Protein AF-A0A318Q0M4-F1 (afdb_monomer)

pLDDT: mean 74.44, std 27.88, range [21.17, 98.44]

Mean predicted aligned error: 14.93 Å

Structure (mmCIF, N/CA/C/O backbone):
data_AF-A0A318Q0M4-F1
#
_entry.id   AF-A0A318Q0M4-F1
#
loop_
_atom_site.group_PDB
_atom_site.id
_atom_site.type_symbol
_atom_site.label_atom_id
_atom_site.label_alt_id
_atom_site.label_comp_id
_atom_site.label_asym_id
_atom_site.label_entity_id
_atom_site.label_seq_id
_atom_site.pdbx_PDB_ins_code
_atom_site.Cartn_x
_atom_site.Cartn_y
_atom_site.Cartn_z
_atom_site.occupancy
_atom_site.B_iso_or_equiv
_atom_site.auth_seq_id
_atom_site.auth_comp_id
_atom_site.auth_asym_id
_atom_site.auth_atom_id
_atom_site.pdbx_PDB_model_num
ATOM 1 N N . MET A 1 1 ? -14.734 33.614 39.090 1.00 28.58 1 MET A N 1
ATOM 2 C CA . MET A 1 1 ? -15.349 34.960 39.091 1.00 28.58 1 MET A CA 1
ATOM 3 C C . MET A 1 1 ? -15.936 35.152 37.695 1.00 28.58 1 MET A C 1
ATOM 5 O O . MET A 1 1 ? -15.153 35.252 36.767 1.00 28.58 1 MET A O 1
ATOM 9 N N . ALA A 1 2 ? -17.198 34.766 37.459 1.00 23.73 2 ALA A N 1
ATOM 10 C CA . ALA A 1 2 ? -18.418 35.577 37.666 1.00 23.73 2 ALA A CA 1
ATOM 11 C C . ALA A 1 2 ? -18.449 36.722 36.622 1.00 23.73 2 ALA A C 1
ATOM 13 O O . ALA A 1 2 ? -17.512 37.507 36.621 1.00 23.73 2 ALA A O 1
ATOM 14 N N . LEU A 1 3 ? -19.388 36.885 35.678 1.00 25.47 3 LEU A N 1
ATOM 15 C CA . LEU A 1 3 ? -20.812 36.526 35.475 1.00 25.47 3 LEU A CA 1
ATOM 16 C C . LEU A 1 3 ? -21.070 36.520 33.940 1.00 25.47 3 LEU A C 1
ATOM 18 O O . LEU A 1 3 ? -20.331 37.190 33.228 1.00 25.47 3 LEU A O 1
ATOM 22 N N . GLY A 1 4 ? -21.965 35.728 33.334 1.00 23.52 4 GLY A N 1
ATOM 23 C CA . GLY A 1 4 ? -23.443 35.768 33.396 1.00 23.52 4 GLY A CA 1
ATOM 24 C C . GLY A 1 4 ? -23.963 36.211 32.006 1.00 23.52 4 GLY A C 1
ATOM 25 O O . GLY A 1 4 ? -23.631 37.306 31.580 1.00 23.52 4 GLY A O 1
ATOM 26 N N . ALA A 1 5 ? -24.481 35.327 31.147 1.00 25.05 5 ALA A N 1
ATOM 27 C CA . ALA A 1 5 ? -25.837 34.750 31.103 1.00 25.05 5 ALA A CA 1
ATOM 28 C C . ALA A 1 5 ? -26.909 35.674 30.480 1.00 25.05 5 ALA A C 1
ATOM 30 O O . ALA A 1 5 ? -26.842 36.892 30.623 1.00 25.05 5 ALA A O 1
ATOM 31 N N . CYS A 1 6 ? -27.912 35.009 29.886 1.00 22.95 6 CYS A N 1
ATOM 32 C CA . CYS A 1 6 ? -29.200 35.476 29.348 1.00 22.95 6 CYS A CA 1
ATOM 33 C C . CYS A 1 6 ? -29.225 35.885 27.862 1.00 22.95 6 CYS A C 1
ATOM 35 O O . CYS A 1 6 ? -28.336 36.583 27.394 1.00 22.95 6 CYS A O 1
ATOM 37 N N . ASP A 1 7 ? -30.273 35.632 27.078 1.00 24.17 7 ASP A N 1
ATOM 38 C CA . ASP A 1 7 ? -31.317 34.590 27.005 1.00 24.17 7 ASP A CA 1
ATOM 39 C C . ASP A 1 7 ? -32.235 34.972 25.821 1.00 24.17 7 ASP A C 1
ATOM 41 O O . ASP A 1 7 ? -32.374 36.160 25.539 1.00 24.17 7 ASP A O 1
ATOM 45 N N . GLY A 1 8 ? -32.906 33.985 25.209 1.00 23.67 8 GLY A N 1
ATOM 46 C CA . GLY A 1 8 ? -34.114 34.133 24.363 1.00 23.67 8 GLY A CA 1
ATOM 47 C C . GLY A 1 8 ? -33.919 34.777 22.974 1.00 23.67 8 GLY A C 1
ATOM 48 O O . GLY A 1 8 ? -33.383 35.864 22.839 1.00 23.67 8 GLY A O 1
ATOM 49 N N . GLY A 1 9 ? -34.318 34.192 21.843 1.00 21.97 9 GLY A N 1
ATOM 50 C CA . GLY A 1 9 ? -35.477 33.340 21.584 1.00 21.97 9 GLY A CA 1
ATOM 51 C C . GLY A 1 9 ? -36.629 34.186 21.031 1.00 21.97 9 GLY A C 1
ATOM 52 O O . GLY A 1 9 ? -37.194 34.955 21.796 1.00 21.97 9 GLY A O 1
ATOM 53 N N . LEU A 1 10 ? -36.963 34.044 19.735 1.00 23.98 10 LEU A N 1
ATOM 54 C CA . LEU A 1 10 ? -38.336 33.911 19.197 1.00 23.98 10 LEU A CA 1
ATOM 55 C C . LEU A 1 10 ? -38.429 34.054 17.658 1.00 23.98 10 LEU A C 1
ATOM 57 O O . LEU A 1 10 ? -37.953 35.011 17.060 1.00 23.98 10 LEU A O 1
ATOM 61 N N . ASP A 1 11 ? -39.135 33.068 17.098 1.00 24.17 11 ASP A N 1
ATOM 62 C CA . ASP A 1 11 ? -40.129 33.092 16.014 1.00 24.17 11 ASP A CA 1
ATOM 63 C C . ASP A 1 11 ? -39.808 33.390 14.529 1.00 24.17 11 ASP A C 1
ATOM 65 O O . ASP A 1 11 ? -39.618 34.512 14.077 1.00 24.17 11 ASP A O 1
ATOM 69 N N . ARG A 1 12 ? -39.930 32.292 13.761 1.00 25.83 12 ARG A N 1
ATOM 70 C CA . ARG A 1 12 ? -40.907 32.010 12.681 1.00 25.83 12 ARG A CA 1
ATOM 71 C C . ARG A 1 12 ? -41.084 32.980 11.493 1.00 25.83 12 ARG A C 1
ATOM 73 O O . ARG A 1 12 ? -41.675 34.043 11.598 1.00 25.83 12 ARG A O 1
ATOM 80 N N . ALA A 1 13 ? -40.867 32.353 10.329 1.00 24.81 13 ALA A N 1
ATOM 81 C CA . ALA A 1 13 ? -41.782 32.235 9.180 1.00 24.81 13 ALA A CA 1
ATOM 82 C C . ALA A 1 13 ? -41.567 33.123 7.934 1.00 24.81 13 ALA A C 1
ATOM 84 O O . ALA A 1 13 ? -41.792 34.323 7.932 1.00 24.81 13 ALA A O 1
ATOM 85 N N . CYS A 1 14 ? -41.308 32.388 6.840 1.00 24.30 14 CYS A N 1
ATOM 86 C CA . CYS A 1 14 ? -41.857 32.524 5.484 1.00 24.30 14 CYS A CA 1
ATOM 87 C C . CYS A 1 14 ? -41.492 33.743 4.619 1.00 24.30 14 CYS A C 1
ATOM 89 O O . CYS A 1 14 ? -41.805 34.880 4.940 1.00 24.30 14 CYS A O 1
ATOM 91 N N . GLY A 1 15 ? -41.038 33.458 3.390 1.00 23.78 15 GLY A N 1
ATOM 92 C CA . GLY A 1 15 ? -41.322 34.328 2.243 1.00 23.78 15 GLY A CA 1
ATOM 93 C C . GLY A 1 15 ? -40.213 34.416 1.202 1.00 23.78 15 GLY A C 1
ATOM 94 O O . GLY A 1 15 ? -39.140 34.933 1.464 1.00 23.78 15 GLY A O 1
ATOM 95 N N . HIS A 1 16 ? -40.503 33.911 0.008 1.00 25.89 16 HIS A N 1
ATOM 96 C CA . HIS A 1 16 ? -39.652 33.853 -1.177 1.00 25.89 16 HIS A CA 1
ATOM 97 C C . HIS A 1 16 ? -38.989 35.163 -1.641 1.00 25.89 16 HIS A C 1
ATOM 99 O O . HIS A 1 16 ? -39.617 36.213 -1.677 1.00 25.89 16 HIS A O 1
ATOM 105 N N . GLY A 1 17 ? -37.816 34.987 -2.264 1.00 24.73 17 GLY A N 1
ATOM 106 C CA . GLY A 1 17 ? -37.531 35.564 -3.582 1.00 24.73 17 GLY A CA 1
ATOM 107 C C . GLY A 1 17 ? -36.768 36.885 -3.587 1.00 24.73 17 GLY A C 1
ATOM 108 O O . GLY A 1 17 ? -37.303 37.928 -3.241 1.00 24.73 17 GLY A O 1
ATOM 109 N N . GLY A 1 18 ? -35.540 36.872 -4.107 1.00 24.69 18 GLY A N 1
ATOM 110 C CA . GLY A 1 18 ? -34.866 38.116 -4.474 1.00 24.69 18 GLY A CA 1
ATOM 111 C C . GLY A 1 18 ? -33.357 37.986 -4.557 1.00 24.69 18 GLY A C 1
ATOM 112 O O . GLY A 1 18 ? -32.691 37.661 -3.584 1.00 24.69 18 GLY A O 1
ATOM 113 N N . ARG A 1 19 ? -32.816 38.250 -5.745 1.00 30.91 19 ARG A N 1
ATOM 114 C CA . ARG A 1 19 ? -31.381 38.313 -6.036 1.00 30.91 19 ARG A CA 1
ATOM 115 C C . ARG A 1 19 ? -30.716 39.379 -5.153 1.00 30.91 19 ARG A C 1
ATOM 117 O O . ARG A 1 19 ? -31.032 40.556 -5.291 1.00 30.91 19 ARG A O 1
ATOM 124 N N . GLY A 1 20 ? -29.774 38.975 -4.303 1.00 25.16 20 GLY A N 1
ATOM 125 C CA . GLY A 1 20 ? -28.962 39.877 -3.484 1.00 25.16 20 GLY A CA 1
ATOM 126 C C . GLY A 1 20 ? -27.559 40.064 -4.059 1.00 25.16 20 GLY A C 1
ATOM 127 O O . GLY A 1 20 ? -26.735 39.155 -3.999 1.00 25.16 20 GLY A O 1
ATOM 128 N N . ARG A 1 21 ? -27.296 41.256 -4.608 1.00 23.89 21 ARG A N 1
ATOM 129 C CA . ARG A 1 21 ? -25.949 41.835 -4.743 1.00 23.89 21 ARG A CA 1
ATOM 130 C C . ARG A 1 21 ? -25.399 42.121 -3.342 1.00 23.89 21 ARG A C 1
ATOM 132 O O . ARG A 1 21 ? -26.103 42.727 -2.542 1.00 23.89 21 ARG A O 1
ATOM 139 N N . TRP A 1 22 ? -24.137 41.776 -3.100 1.00 25.78 22 TRP A N 1
ATOM 140 C CA . TRP A 1 22 ? -23.351 42.303 -1.981 1.00 25.78 22 TRP A CA 1
ATOM 141 C C . TRP A 1 22 ? -22.614 43.596 -2.397 1.00 25.78 22 TRP A C 1
ATOM 143 O O . TRP A 1 22 ? -22.155 43.670 -3.542 1.00 25.78 22 TRP A O 1
ATOM 153 N N . PRO A 1 23 ? -22.517 44.616 -1.518 1.00 26.73 23 PRO A N 1
ATOM 154 C CA . PRO A 1 23 ? -21.820 45.879 -1.770 1.00 26.73 23 PRO A CA 1
ATOM 155 C C . PRO A 1 23 ? -20.396 45.927 -1.173 1.00 26.73 23 PRO A C 1
ATOM 157 O O . PRO A 1 23 ? -20.082 45.192 -0.241 1.00 26.73 23 PRO A O 1
ATOM 160 N N . GLY A 1 24 ? -19.594 46.879 -1.672 1.00 25.45 24 GLY A N 1
ATOM 161 C CA . GLY A 1 24 ? -18.308 47.342 -1.117 1.00 25.45 24 GLY A CA 1
ATOM 162 C C . GLY A 1 24 ? -17.093 46.703 -1.805 1.00 25.45 24 GLY A C 1
ATOM 163 O O . GLY A 1 24 ? -16.921 45.498 -1.740 1.00 25.45 24 GLY A O 1
ATOM 164 N N . GLY A 1 25 ? -16.208 47.395 -2.525 1.00 24.06 25 GLY A N 1
ATOM 165 C CA . GLY A 1 25 ? -15.847 48.811 -2.504 1.00 24.06 25 GLY A CA 1
ATOM 166 C C . GLY A 1 25 ? -14.346 48.914 -2.217 1.00 24.06 25 GLY A C 1
ATOM 167 O O . GLY A 1 25 ? -13.965 49.102 -1.070 1.00 24.06 25 GLY A O 1
ATOM 168 N N . TYR A 1 26 ? -13.511 48.740 -3.246 1.00 23.16 26 TYR A N 1
ATOM 169 C CA . TYR A 1 26 ? -12.092 49.109 -3.224 1.00 23.16 26 TYR A CA 1
ATOM 170 C C . TYR A 1 26 ? -11.924 50.302 -4.161 1.00 23.16 26 TYR A C 1
ATOM 172 O O . TYR A 1 26 ? -12.041 50.155 -5.377 1.00 23.16 26 TYR A O 1
ATOM 180 N N . ASP A 1 27 ? -11.686 51.472 -3.576 1.00 25.73 27 ASP A N 1
ATOM 181 C CA . ASP A 1 27 ? -11.297 52.687 -4.281 1.00 25.73 27 ASP A CA 1
ATOM 182 C C . ASP A 1 27 ? -9.794 52.911 -4.117 1.00 25.73 27 ASP A C 1
ATOM 184 O O . ASP A 1 27 ? -9.241 52.742 -3.029 1.00 25.73 27 ASP A O 1
ATOM 188 N N . GLY A 1 28 ? -9.165 53.363 -5.202 1.00 22.88 28 GLY A N 1
ATOM 189 C CA . GLY A 1 28 ? -7.874 54.040 -5.163 1.00 22.88 28 GLY A CA 1
ATOM 190 C C . GLY A 1 28 ? -6.766 53.350 -5.945 1.00 22.88 28 GLY A C 1
ATOM 191 O O . GLY A 1 28 ? -5.949 52.657 -5.356 1.00 22.88 28 GLY A O 1
ATOM 192 N N . LEU A 1 29 ? -6.701 53.611 -7.255 1.00 23.58 29 LEU A N 1
ATOM 193 C CA . LEU A 1 29 ? -5.472 54.004 -7.964 1.00 23.58 29 LEU A CA 1
ATOM 194 C C . LEU A 1 29 ? -5.841 54.491 -9.379 1.00 23.58 29 LEU A C 1
ATOM 196 O O . LEU A 1 29 ? -6.522 53.809 -10.143 1.00 23.58 29 LEU A O 1
ATOM 200 N N . ARG A 1 30 ? -5.404 55.709 -9.706 1.00 22.09 30 ARG A N 1
ATOM 201 C CA . ARG A 1 30 ? -5.459 56.344 -11.033 1.00 22.09 30 ARG A CA 1
ATOM 202 C C . ARG A 1 30 ? -4.027 56.732 -11.470 1.00 22.09 30 ARG A C 1
ATOM 204 O O . ARG A 1 30 ? -3.142 56.720 -10.618 1.00 22.09 30 ARG A O 1
ATOM 211 N N . PRO A 1 31 ? -3.796 57.012 -12.770 1.00 32.84 31 PRO A N 1
ATOM 212 C CA . PRO A 1 31 ? -2.751 56.360 -13.571 1.00 32.84 31 PRO A CA 1
ATOM 213 C C . PRO A 1 31 ? -1.722 57.344 -14.183 1.00 32.84 31 PRO A C 1
ATOM 215 O O . PRO A 1 31 ? -1.681 58.500 -13.770 1.00 32.84 31 PRO A O 1
ATOM 218 N N . CYS A 1 32 ? -0.997 56.841 -15.204 1.00 22.31 32 CYS A N 1
ATOM 219 C CA . CYS A 1 32 ? -0.067 57.447 -16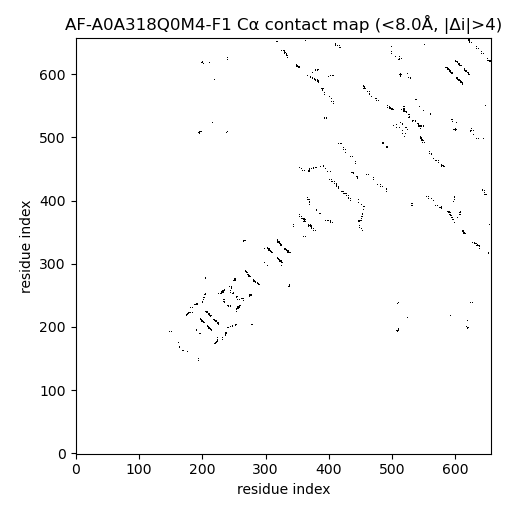.191 1.00 22.31 32 CYS A CA 1
ATOM 220 C C . CYS A 1 32 ? 1.389 56.971 -15.985 1.00 22.31 32 CYS A C 1
ATOM 222 O O . CYS A 1 32 ? 1.846 56.892 -14.853 1.00 22.31 32 CYS A O 1
ATOM 224 N N . ASP A 1 33 ? 2.188 56.597 -16.990 1.00 24.81 33 ASP A N 1
ATOM 225 C CA . ASP A 1 33 ? 2.082 56.702 -18.452 1.00 24.81 33 ASP A CA 1
ATOM 226 C C . ASP A 1 33 ? 3.068 55.727 -19.140 1.00 24.81 33 ASP A C 1
ATOM 228 O O . ASP A 1 33 ? 3.950 55.148 -18.502 1.00 24.81 33 ASP A O 1
ATOM 232 N N . ASP A 1 34 ? 2.892 55.579 -20.456 1.00 30.73 34 ASP A N 1
ATOM 233 C CA . ASP A 1 34 ? 3.680 54.808 -21.426 1.00 30.73 34 ASP A CA 1
ATOM 234 C C . ASP A 1 34 ? 5.209 55.023 -21.387 1.00 30.73 34 ASP A C 1
ATOM 236 O O . ASP A 1 34 ? 5.712 56.145 -21.338 1.00 30.73 34 ASP A O 1
ATOM 240 N N . GLY A 1 35 ? 5.967 53.934 -21.574 1.00 23.67 35 GLY A N 1
ATOM 241 C CA . GLY A 1 35 ? 7.410 53.983 -21.828 1.00 23.67 35 GLY A CA 1
ATOM 242 C C . GLY A 1 35 ? 8.023 52.608 -22.104 1.00 23.67 35 GLY A C 1
ATOM 243 O O . GLY A 1 35 ? 8.232 51.809 -21.197 1.00 23.67 35 GLY A O 1
ATOM 244 N N . ARG A 1 36 ? 8.320 52.322 -23.377 1.00 24.47 36 ARG A N 1
ATOM 245 C CA . ARG A 1 36 ? 9.102 51.153 -23.825 1.00 24.47 36 ARG A CA 1
ATOM 246 C C . ARG A 1 36 ? 10.575 51.247 -23.378 1.00 24.47 36 ARG A C 1
ATOM 248 O O . ARG A 1 36 ? 11.068 52.348 -23.161 1.00 24.47 36 ARG A O 1
ATOM 255 N N . VAL A 1 37 ? 11.270 50.095 -23.494 1.00 23.72 37 VAL A N 1
ATOM 256 C CA . VAL A 1 37 ? 12.744 49.840 -23.575 1.00 23.72 37 VAL A CA 1
ATOM 257 C C . VAL A 1 37 ? 13.336 49.238 -22.268 1.00 23.72 37 VAL A C 1
ATOM 259 O O . VAL A 1 37 ? 12.952 49.666 -21.189 1.00 23.72 37 VAL A O 1
ATOM 262 N N . PRO A 1 38 ? 14.327 48.312 -22.285 1.00 26.52 38 PRO A N 1
ATOM 263 C CA . PRO A 1 38 ? 14.421 46.990 -22.931 1.00 26.52 38 PRO A CA 1
ATOM 264 C C . PRO A 1 38 ? 14.923 45.887 -21.943 1.00 26.52 38 PRO A C 1
ATOM 266 O O . PRO A 1 38 ? 15.687 46.159 -21.019 1.00 26.52 38 PRO A O 1
ATOM 269 N N . VAL A 1 39 ? 14.626 44.601 -22.168 1.00 25.95 39 VAL A N 1
ATOM 270 C CA . VAL A 1 39 ? 15.312 43.517 -21.422 1.00 25.95 39 VAL A CA 1
ATOM 271 C C . VAL A 1 39 ? 16.577 43.103 -22.180 1.00 25.95 39 VAL A C 1
ATOM 273 O O . VAL A 1 39 ? 16.508 42.556 -23.279 1.00 25.95 39 VAL A O 1
ATOM 276 N N . ARG A 1 40 ? 17.746 43.404 -21.599 1.00 23.50 40 ARG A N 1
ATOM 277 C CA . ARG A 1 40 ? 19.071 42.957 -22.061 1.00 23.50 40 ARG A CA 1
ATOM 278 C C . ARG A 1 40 ? 19.220 41.445 -21.859 1.00 23.50 40 ARG A C 1
ATOM 280 O O . ARG A 1 40 ? 19.223 40.977 -20.726 1.00 23.50 40 ARG A O 1
ATOM 287 N N . ALA A 1 41 ? 19.437 40.713 -22.948 1.00 26.50 41 ALA A N 1
ATOM 288 C CA . ALA A 1 41 ? 20.032 39.379 -22.924 1.00 26.50 41 ALA A CA 1
ATOM 289 C C . ALA A 1 41 ? 21.566 39.498 -22.803 1.00 26.50 41 ALA A C 1
ATOM 291 O O . ALA A 1 41 ? 22.153 40.343 -23.489 1.00 26.50 41 ALA A O 1
ATOM 292 N N . PRO A 1 42 ? 22.250 38.684 -21.982 1.00 27.19 42 PRO A N 1
ATOM 293 C CA . PRO A 1 42 ? 23.700 38.598 -22.042 1.00 27.19 42 PRO A CA 1
ATOM 294 C C . PRO A 1 42 ? 24.117 37.742 -23.245 1.00 27.19 42 PRO A C 1
ATOM 296 O O . PRO A 1 42 ? 23.770 36.568 -23.356 1.00 27.19 42 PRO A O 1
ATOM 299 N N . ALA A 1 43 ? 24.877 38.351 -24.153 1.00 25.44 43 ALA A N 1
ATOM 300 C CA . ALA A 1 43 ? 25.583 37.663 -25.221 1.00 25.44 43 ALA A CA 1
ATOM 301 C C . ALA A 1 43 ? 26.783 36.904 -24.628 1.00 25.44 43 ALA A C 1
ATOM 303 O O . ALA A 1 43 ? 27.762 37.517 -24.206 1.00 25.44 43 ALA A O 1
ATOM 304 N N . GLY A 1 44 ? 26.696 35.574 -24.595 1.00 25.30 44 GLY A N 1
ATOM 305 C CA . GLY A 1 44 ? 27.811 34.669 -24.332 1.00 25.30 44 GLY A CA 1
ATOM 306 C C . GLY A 1 44 ? 28.133 33.885 -25.600 1.00 25.30 44 GLY A C 1
ATOM 307 O O . GLY A 1 44 ? 27.324 33.102 -26.086 1.00 25.30 44 GLY A O 1
ATOM 308 N N . THR A 1 45 ? 29.302 34.143 -26.163 1.00 25.41 45 THR A N 1
ATOM 309 C CA . THR A 1 45 ? 29.864 33.520 -27.360 1.00 25.41 45 THR A CA 1
ATOM 310 C C . THR A 1 45 ? 30.032 32.004 -27.189 1.00 25.41 45 THR A C 1
ATOM 312 O O . THR A 1 45 ? 30.907 31.544 -26.460 1.00 25.41 45 THR A O 1
ATOM 315 N N . PHE A 1 46 ? 29.246 31.206 -27.920 1.00 23.33 46 PHE A N 1
ATOM 316 C CA . PHE A 1 46 ? 29.550 29.790 -28.147 1.00 23.33 46 PHE A CA 1
ATOM 317 C C . PHE A 1 46 ? 30.791 29.692 -29.041 1.00 23.33 46 PHE A C 1
ATOM 319 O O . PHE A 1 46 ? 30.726 29.863 -30.258 1.00 23.33 46 PHE A O 1
ATOM 326 N N . ARG A 1 47 ? 31.948 29.437 -28.428 1.00 23.50 47 ARG A N 1
ATOM 327 C CA . ARG A 1 47 ? 33.161 29.029 -29.137 1.00 23.50 47 ARG A CA 1
ATOM 328 C C . ARG A 1 47 ? 33.159 27.503 -29.186 1.00 23.50 47 ARG A C 1
ATOM 330 O O . ARG A 1 47 ? 33.295 26.853 -28.155 1.00 23.50 47 ARG A O 1
ATOM 337 N N . ALA A 1 48 ? 32.985 26.943 -30.380 1.00 25.28 48 ALA A N 1
ATOM 338 C CA . ALA A 1 48 ? 33.190 25.523 -30.628 1.00 25.28 48 ALA A CA 1
ATOM 339 C C . ALA A 1 48 ? 34.633 25.153 -30.248 1.00 25.28 48 ALA A C 1
ATOM 341 O O . ALA A 1 48 ? 35.585 25.610 -30.882 1.00 25.28 48 ALA A O 1
ATOM 342 N N . VAL A 1 49 ? 34.800 24.348 -29.200 1.00 24.42 49 VAL A N 1
ATOM 343 C CA . VAL A 1 49 ? 36.074 23.689 -28.908 1.00 24.42 49 VAL A CA 1
ATOM 344 C C . VAL A 1 49 ? 36.021 22.322 -29.571 1.00 24.42 49 VAL A C 1
ATOM 346 O O . VAL A 1 49 ? 35.509 21.355 -29.013 1.00 24.42 49 VAL A O 1
ATOM 349 N N . ALA A 1 50 ? 36.554 22.258 -30.788 1.00 25.22 50 ALA A N 1
ATOM 350 C CA . ALA A 1 50 ? 37.006 21.009 -31.374 1.00 25.22 50 ALA A CA 1
ATOM 351 C C . ALA A 1 50 ? 38.131 20.459 -30.484 1.00 25.22 50 ALA A C 1
ATOM 353 O O . ALA A 1 50 ? 39.222 21.030 -30.427 1.00 25.22 50 ALA A O 1
ATOM 354 N N . ARG A 1 51 ? 37.872 19.373 -29.748 1.00 24.28 51 ARG A N 1
ATOM 355 C CA . ARG A 1 51 ? 38.950 18.614 -29.110 1.00 24.28 51 ARG A CA 1
ATOM 356 C C . ARG A 1 51 ? 39.623 17.757 -30.173 1.00 24.28 51 ARG A C 1
ATOM 358 O O . ARG A 1 51 ? 39.058 16.785 -30.660 1.00 24.28 51 ARG A O 1
ATOM 365 N N . ALA A 1 52 ? 40.840 18.163 -30.516 1.00 23.06 52 ALA A N 1
ATOM 366 C CA . ALA A 1 52 ? 41.801 17.365 -31.249 1.00 23.06 52 ALA A CA 1
ATOM 367 C C . ALA A 1 52 ? 42.080 16.060 -30.487 1.00 23.06 52 ALA A C 1
ATOM 369 O O . ALA A 1 52 ? 42.511 16.086 -29.333 1.00 23.06 52 ALA A O 1
ATOM 370 N N . ALA A 1 53 ? 41.838 14.926 -31.139 1.00 24.94 53 ALA A N 1
ATOM 371 C CA . ALA A 1 53 ? 42.372 13.643 -30.716 1.00 24.94 53 ALA A CA 1
ATOM 372 C C . ALA A 1 53 ? 43.828 13.550 -31.200 1.00 24.94 53 ALA A C 1
ATOM 374 O O . ALA A 1 53 ? 44.085 13.583 -32.403 1.00 24.94 53 ALA A O 1
ATOM 375 N N . ALA A 1 54 ? 44.773 13.450 -30.266 1.00 25.19 54 ALA A N 1
ATOM 376 C CA . ALA A 1 54 ? 46.134 12.996 -30.543 1.00 25.19 54 ALA A CA 1
ATOM 377 C C . ALA A 1 54 ? 46.247 11.498 -30.183 1.00 25.19 54 ALA A C 1
ATOM 379 O O . ALA A 1 54 ? 45.557 11.044 -29.266 1.00 25.19 54 ALA A O 1
ATOM 380 N N . PRO A 1 55 ? 47.062 10.716 -30.913 1.00 24.50 55 PRO A N 1
ATOM 381 C CA . PRO A 1 55 ? 46.961 9.262 -30.946 1.00 24.50 55 PRO A CA 1
ATOM 382 C C . PRO A 1 55 ? 47.714 8.613 -29.781 1.00 24.50 55 PRO A C 1
ATOM 384 O O . PRO A 1 55 ? 48.837 9.002 -29.470 1.00 24.50 55 PRO A O 1
ATOM 387 N N . CYS A 1 56 ? 47.129 7.573 -29.183 1.00 22.58 56 CYS A N 1
ATOM 388 C CA . CYS A 1 56 ? 47.867 6.659 -28.313 1.00 22.58 56 CYS A CA 1
ATOM 389 C C . CYS A 1 56 ? 48.252 5.401 -29.120 1.00 22.58 56 CYS A C 1
ATOM 391 O O . CYS A 1 56 ? 47.380 4.818 -29.773 1.00 22.58 56 CYS A O 1
ATOM 393 N N . PRO A 1 57 ? 49.535 4.997 -29.138 1.00 25.02 57 PRO A N 1
ATOM 394 C CA . PRO A 1 57 ? 50.037 3.932 -29.992 1.00 25.02 57 PRO A CA 1
ATOM 395 C C . PRO A 1 57 ? 49.945 2.599 -29.256 1.00 25.02 57 PRO A C 1
ATOM 397 O O . PRO A 1 57 ? 50.557 2.479 -28.216 1.00 25.02 57 PRO A O 1
ATOM 400 N N . PHE A 1 58 ? 49.232 1.600 -29.775 1.00 23.39 58 PHE A N 1
ATOM 401 C CA . PHE A 1 58 ? 49.563 0.177 -29.591 1.00 23.39 58 PHE A CA 1
ATOM 402 C C . PHE A 1 58 ? 48.636 -0.670 -30.480 1.00 23.39 58 PHE A C 1
ATOM 404 O O . PHE A 1 58 ? 47.428 -0.741 -30.275 1.00 23.39 58 PHE A O 1
ATOM 411 N N . ARG A 1 59 ? 49.229 -1.310 -31.492 1.00 24.56 59 ARG A N 1
ATOM 412 C CA . ARG A 1 59 ? 48.694 -2.469 -32.226 1.00 24.56 59 ARG A CA 1
ATOM 413 C C . ARG A 1 59 ? 49.624 -3.638 -31.887 1.00 24.56 59 ARG A C 1
ATOM 415 O O . ARG A 1 59 ? 50.831 -3.406 -31.801 1.00 24.56 59 ARG A O 1
ATOM 422 N N . PRO A 1 60 ? 49.109 -4.856 -31.670 1.00 28.19 60 PRO A N 1
ATOM 423 C CA . PRO A 1 60 ? 48.992 -5.831 -32.771 1.00 28.19 60 PRO A CA 1
ATOM 424 C C . PRO A 1 60 ? 47.728 -6.719 -32.590 1.00 28.19 60 PRO A C 1
ATOM 426 O O . PRO A 1 60 ? 47.038 -6.588 -31.592 1.00 28.19 60 PRO A O 1
ATOM 429 N N . ALA A 1 61 ? 47.272 -7.619 -33.461 1.00 24.25 61 ALA A N 1
ATOM 430 C CA . ALA A 1 61 ? 47.713 -8.189 -34.727 1.00 24.25 61 ALA A CA 1
ATOM 431 C C . ALA A 1 61 ? 46.456 -8.533 -35.561 1.00 24.25 61 ALA A C 1
ATOM 433 O O . ALA A 1 61 ? 45.353 -8.648 -35.032 1.00 24.25 61 ALA A O 1
ATOM 434 N N . ALA A 1 62 ? 46.642 -8.683 -36.869 1.00 24.31 62 ALA A N 1
ATOM 435 C CA . ALA A 1 62 ? 45.618 -9.012 -37.854 1.00 24.31 62 ALA A CA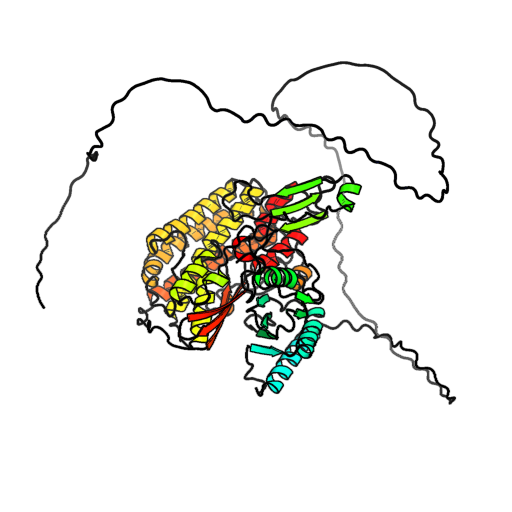 1
ATOM 436 C C . ALA A 1 62 ? 45.255 -10.509 -37.878 1.00 24.31 62 ALA A C 1
ATOM 438 O O . ALA A 1 62 ? 46.112 -11.339 -37.600 1.00 24.31 62 ALA A O 1
ATOM 439 N N . HIS A 1 63 ? 44.035 -10.829 -38.327 1.00 26.25 63 HIS A N 1
ATOM 440 C CA . HIS A 1 63 ? 43.710 -11.994 -39.168 1.00 26.25 63 HIS A CA 1
ATOM 441 C C . HIS A 1 63 ? 42.355 -11.757 -39.885 1.00 26.25 63 HIS A C 1
ATOM 443 O O . HIS A 1 63 ? 41.634 -10.837 -39.499 1.00 26.25 63 HIS A O 1
ATOM 449 N N . PRO A 1 64 ? 42.067 -12.438 -41.013 1.00 28.83 64 PRO A N 1
ATOM 450 C CA . PRO A 1 64 ? 41.677 -11.772 -42.248 1.00 28.83 64 PRO A CA 1
ATOM 451 C C . PRO A 1 64 ? 40.202 -11.949 -42.621 1.00 28.83 64 PRO A C 1
ATOM 453 O O . PRO A 1 64 ? 39.502 -12.837 -42.143 1.00 28.83 64 PRO A O 1
ATOM 456 N N . ALA A 1 65 ? 39.783 -11.075 -43.534 1.00 25.06 65 ALA A N 1
ATOM 457 C CA . ALA A 1 65 ? 38.488 -11.040 -44.190 1.00 25.06 65 ALA A CA 1
ATOM 458 C C . ALA A 1 65 ? 38.127 -12.360 -44.893 1.00 25.06 65 ALA A C 1
ATOM 460 O O . ALA A 1 65 ? 38.950 -12.946 -45.600 1.00 25.06 65 ALA A O 1
ATOM 461 N N . ILE A 1 66 ? 36.858 -12.750 -44.763 1.00 26.94 66 ILE A N 1
ATOM 462 C CA . ILE A 1 66 ? 36.182 -13.671 -45.675 1.00 26.94 66 ILE A CA 1
ATOM 463 C C . ILE A 1 66 ? 35.306 -12.825 -46.602 1.00 26.94 66 ILE A C 1
ATOM 465 O O . ILE A 1 66 ? 34.591 -11.927 -46.159 1.00 26.94 66 ILE A O 1
ATOM 469 N N . ARG A 1 67 ? 35.465 -13.100 -47.896 1.00 26.06 67 ARG A N 1
ATOM 470 C CA . ARG A 1 67 ? 34.804 -12.485 -49.047 1.00 26.06 67 ARG A CA 1
ATOM 471 C C . ARG A 1 67 ? 33.297 -12.751 -49.009 1.00 26.06 67 ARG A C 1
ATOM 473 O O . ARG A 1 67 ? 32.898 -13.886 -48.774 1.00 26.06 67 ARG A O 1
ATOM 480 N N . GLY A 1 68 ? 32.504 -11.718 -49.275 1.00 26.95 68 GLY A N 1
ATOM 481 C CA . GLY A 1 68 ? 31.151 -11.861 -49.802 1.00 26.95 68 GLY A CA 1
ATOM 482 C C . GLY A 1 68 ? 31.208 -11.536 -51.287 1.00 26.95 68 GLY A C 1
ATOM 483 O O . GLY A 1 68 ? 31.500 -10.394 -51.641 1.00 26.95 68 GLY A O 1
ATOM 484 N N . ASP A 1 69 ? 31.027 -12.563 -52.109 1.00 28.25 69 ASP A N 1
ATOM 485 C CA . ASP A 1 69 ? 30.561 -12.426 -53.485 1.00 28.25 69 ASP A CA 1
ATOM 486 C C . ASP A 1 69 ? 29.097 -11.974 -53.421 1.00 28.25 69 ASP A C 1
ATOM 488 O O . ASP A 1 69 ? 28.356 -12.511 -52.603 1.00 28.25 69 ASP A O 1
ATOM 492 N N . ASP A 1 70 ? 28.704 -11.002 -54.241 1.00 30.14 70 ASP A N 1
ATOM 493 C CA . ASP A 1 70 ? 27.375 -10.964 -54.857 1.00 30.14 70 ASP A CA 1
ATOM 494 C C . ASP A 1 70 ? 27.429 -10.020 -56.067 1.00 30.14 70 ASP A C 1
ATOM 496 O O . ASP A 1 70 ? 27.675 -8.815 -55.954 1.00 30.14 70 ASP A O 1
ATOM 500 N N . ASP A 1 71 ? 27.266 -10.652 -57.227 1.00 29.44 71 ASP A N 1
ATOM 501 C CA . ASP A 1 71 ? 27.138 -10.084 -58.561 1.00 29.44 71 ASP A CA 1
ATOM 502 C C . ASP A 1 71 ? 25.821 -9.303 -58.735 1.00 29.44 71 ASP A C 1
ATOM 504 O O . ASP A 1 71 ? 24.772 -9.674 -58.210 1.00 29.44 71 ASP A O 1
ATOM 508 N N . ASP A 1 72 ? 25.934 -8.247 -59.543 1.00 29.89 72 ASP A N 1
ATOM 509 C CA . ASP A 1 72 ? 25.041 -7.790 -60.617 1.00 29.89 72 ASP A CA 1
ATOM 510 C C . ASP A 1 72 ? 23.511 -7.765 -60.439 1.00 29.89 72 ASP A C 1
ATOM 512 O O . ASP A 1 72 ? 22.832 -8.773 -60.250 1.00 29.89 72 ASP A O 1
ATOM 516 N N . GLY A 1 73 ? 22.923 -6.593 -60.718 1.00 27.56 73 GLY A N 1
ATOM 517 C CA . GLY A 1 73 ? 21.473 -6.478 -60.884 1.00 27.56 73 GLY A CA 1
ATOM 518 C C . GLY A 1 73 ? 20.941 -5.081 -61.185 1.00 27.56 73 GLY A C 1
ATOM 519 O O . GLY A 1 73 ? 20.196 -4.520 -60.396 1.00 27.56 73 GL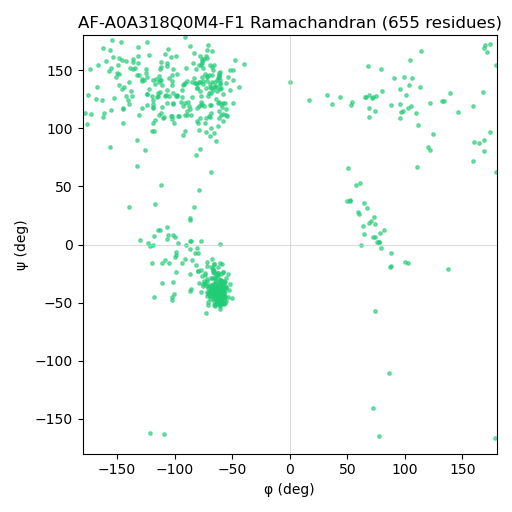Y A O 1
ATOM 520 N N . ASP A 1 74 ? 21.360 -4.552 -62.325 1.00 28.42 74 ASP A N 1
ATOM 521 C CA . ASP A 1 74 ? 21.101 -3.254 -62.956 1.00 28.42 74 ASP A CA 1
ATOM 522 C C . ASP A 1 74 ? 19.633 -2.742 -63.049 1.00 28.42 74 ASP A C 1
ATOM 524 O O . ASP A 1 74 ? 18.675 -3.513 -63.120 1.00 28.42 74 ASP A O 1
ATOM 528 N N . GLY A 1 75 ? 19.509 -1.412 -63.205 1.00 27.73 75 GLY A N 1
ATOM 529 C CA . GLY A 1 75 ? 18.357 -0.686 -63.779 1.00 27.73 75 GLY A CA 1
ATOM 530 C C . GLY A 1 75 ? 17.326 -0.134 -62.776 1.00 27.73 75 GLY A C 1
ATOM 531 O O . GLY A 1 75 ? 16.685 -0.875 -62.051 1.00 27.73 75 GLY A O 1
ATOM 532 N N . GLY A 1 76 ? 17.013 1.159 -62.670 1.00 26.06 76 GLY A N 1
ATOM 533 C CA . GLY A 1 76 ? 17.207 2.296 -63.561 1.00 26.06 76 GLY A CA 1
ATOM 534 C C . GLY A 1 76 ? 15.898 3.103 -63.627 1.00 26.06 76 GLY A C 1
ATOM 535 O O . GLY A 1 76 ? 14.869 2.565 -64.017 1.00 26.06 76 GLY A O 1
ATOM 536 N N . GLY A 1 77 ? 15.951 4.401 -63.299 1.00 26.28 77 GLY A N 1
ATOM 537 C CA . GLY A 1 77 ? 15.062 5.406 -63.902 1.00 26.28 77 GLY A CA 1
ATOM 538 C C . GLY A 1 77 ? 13.956 6.052 -63.050 1.00 26.28 77 GLY A C 1
ATOM 539 O O . GLY A 1 77 ? 12.919 5.453 -62.803 1.00 26.28 77 GLY A O 1
ATOM 540 N N . THR A 1 78 ? 14.137 7.366 -62.821 1.00 29.36 78 THR A N 1
ATOM 541 C CA . THR A 1 78 ? 13.120 8.455 -62.810 1.00 29.36 78 THR A CA 1
ATOM 542 C C . THR A 1 78 ? 12.051 8.438 -61.696 1.00 29.36 78 THR A C 1
ATOM 544 O O . THR A 1 78 ? 11.348 7.463 -61.519 1.00 29.36 78 THR A O 1
ATOM 547 N N . GLY A 1 79 ? 11.785 9.472 -60.892 1.00 25.41 79 GLY A N 1
ATOM 548 C CA . GLY A 1 79 ? 12.082 10.899 -60.985 1.00 25.41 79 GLY A CA 1
ATOM 549 C C . GLY A 1 79 ? 10.817 11.735 -61.222 1.00 25.41 79 GLY A C 1
ATOM 550 O O . GLY A 1 79 ? 10.730 12.306 -62.291 1.00 25.41 79 GLY A O 1
ATOM 551 N N . VAL A 1 80 ? 9.877 11.821 -60.264 1.00 29.44 80 VAL A N 1
ATOM 552 C CA . VAL A 1 80 ? 8.824 12.867 -60.077 1.00 29.44 80 VAL A CA 1
ATOM 553 C C . VAL A 1 80 ? 8.349 12.693 -58.614 1.00 29.44 80 VAL A C 1
ATOM 555 O O . VAL A 1 80 ? 8.100 11.565 -58.216 1.00 29.44 80 VAL A O 1
ATOM 558 N N . GLY A 1 81 ? 8.338 13.651 -57.681 1.00 24.77 81 GLY A N 1
ATOM 559 C CA . GLY A 1 81 ? 7.755 14.993 -57.708 1.00 24.77 81 GLY A CA 1
ATOM 560 C C . GLY A 1 81 ? 6.361 14.958 -57.048 1.00 24.77 81 GLY A C 1
ATOM 561 O O . GLY A 1 81 ? 5.565 14.100 -57.405 1.00 24.77 81 GLY A O 1
ATOM 562 N N . LEU A 1 82 ? 6.077 15.927 -56.160 1.00 27.86 82 LEU A N 1
ATOM 563 C CA . LEU A 1 82 ? 4.849 16.185 -55.363 1.00 27.86 82 LEU A CA 1
ATOM 564 C C . LEU A 1 82 ? 4.954 15.715 -53.898 1.00 27.86 82 LEU A C 1
ATOM 566 O O . LEU A 1 82 ? 5.343 14.595 -53.614 1.00 27.86 82 LEU A O 1
ATOM 570 N N . GLY A 1 83 ? 4.657 16.528 -52.887 1.00 25.17 83 GLY A N 1
ATOM 571 C CA . GLY A 1 83 ? 3.782 17.699 -52.867 1.00 25.17 83 GLY A CA 1
ATOM 572 C C . GLY A 1 83 ? 2.697 17.461 -51.818 1.00 25.17 83 GLY A C 1
ATOM 573 O O . GLY A 1 83 ? 2.004 16.453 -51.857 1.00 25.17 83 GLY A O 1
ATOM 574 N N . HIS A 1 84 ? 2.617 18.365 -50.845 1.00 26.02 84 HIS A N 1
ATOM 575 C CA . HIS A 1 84 ? 1.687 18.354 -49.715 1.00 26.02 84 HIS A CA 1
ATOM 576 C C . HIS A 1 84 ? 0.220 18.120 -50.104 1.00 26.02 84 HIS A C 1
ATOM 578 O O . HIS A 1 84 ? -0.235 18.633 -51.122 1.00 26.02 84 HIS A O 1
ATOM 584 N N . GLY A 1 85 ? -0.566 17.509 -49.208 1.00 24.56 85 GLY A N 1
ATOM 585 C CA . GLY A 1 85 ? -2.023 17.593 -49.328 1.00 24.56 85 GLY A CA 1
ATOM 586 C C . GLY A 1 85 ? -2.836 16.658 -48.443 1.00 24.56 85 GLY A C 1
ATOM 587 O O . GLY A 1 85 ? -3.312 15.634 -48.898 1.00 24.56 85 GLY A O 1
ATOM 588 N N . ARG A 1 86 ? -2.999 17.062 -47.182 1.00 25.84 86 ARG A N 1
ATOM 589 C CA . ARG A 1 86 ? -4.153 16.852 -46.288 1.00 25.84 86 ARG A CA 1
ATOM 590 C C . ARG A 1 86 ? -5.385 16.065 -46.804 1.00 25.84 86 ARG A C 1
ATOM 592 O O . ARG A 1 86 ? -5.997 16.436 -47.795 1.00 25.84 86 ARG A O 1
ATOM 599 N N . ALA A 1 87 ? -5.875 15.247 -45.865 1.00 24.47 87 ALA A N 1
ATOM 600 C CA . ALA A 1 87 ? -7.260 15.140 -45.373 1.00 24.47 87 ALA A CA 1
ATOM 601 C C . ALA A 1 87 ? -8.134 13.941 -45.800 1.00 24.47 87 ALA A C 1
ATOM 603 O O . ALA A 1 87 ? -8.545 13.800 -46.941 1.00 24.47 87 ALA A O 1
ATOM 604 N N . ALA A 1 88 ? -8.530 13.222 -44.742 1.00 24.08 88 ALA A N 1
ATOM 605 C CA . ALA A 1 88 ? -9.899 12.859 -44.368 1.00 24.08 88 ALA A CA 1
ATOM 606 C C . ALA A 1 88 ? -10.663 11.777 -45.158 1.00 24.08 88 ALA A C 1
ATOM 608 O O . ALA A 1 88 ? -11.106 11.972 -46.278 1.00 24.08 88 ALA A O 1
ATOM 609 N N . ALA A 1 89 ? -10.932 10.700 -44.408 1.00 25.42 89 ALA A N 1
ATOM 610 C CA . ALA A 1 89 ? -12.238 10.080 -44.163 1.00 25.42 89 ALA A CA 1
ATOM 611 C C . ALA A 1 89 ? -13.125 9.682 -45.357 1.00 25.42 89 ALA A C 1
ATOM 613 O O . ALA A 1 89 ? -13.678 10.515 -46.064 1.00 25.42 89 ALA A O 1
ATOM 614 N N . GLY A 1 90 ? -13.430 8.384 -45.429 1.00 22.42 90 GLY A N 1
ATOM 615 C CA . GLY A 1 90 ? -14.556 7.877 -46.209 1.00 22.42 90 GLY A CA 1
ATOM 616 C C . GLY A 1 90 ? -14.601 6.356 -46.238 1.00 22.42 90 GLY A C 1
ATOM 617 O O . GLY A 1 90 ? -13.914 5.725 -47.029 1.00 22.42 90 GLY A O 1
ATOM 618 N N . ALA A 1 91 ? -15.410 5.772 -45.359 1.00 24.86 91 ALA A N 1
ATOM 619 C CA . ALA A 1 91 ? -15.774 4.361 -45.365 1.00 24.86 91 ALA A CA 1
ATOM 620 C C . ALA A 1 91 ? -16.632 4.009 -46.588 1.00 24.86 91 ALA A C 1
ATOM 622 O O . ALA A 1 91 ? -17.570 4.754 -46.841 1.00 24.86 91 ALA A O 1
ATOM 623 N N . VAL A 1 92 ? -16.420 2.850 -47.234 1.00 22.31 92 VAL A N 1
ATOM 624 C CA . VAL A 1 92 ? -17.473 2.099 -47.955 1.00 22.31 92 VAL A CA 1
ATOM 625 C C . VAL A 1 92 ? -17.157 0.589 -48.008 1.00 22.31 92 VAL A C 1
ATOM 627 O O . VAL A 1 92 ? -16.095 0.173 -48.453 1.00 22.31 92 VAL A O 1
ATOM 630 N N . ALA A 1 93 ? -18.145 -0.176 -47.535 1.00 22.70 93 ALA A N 1
ATOM 631 C CA . ALA A 1 93 ? -18.666 -1.491 -47.936 1.00 22.70 93 ALA A CA 1
ATOM 632 C C . ALA A 1 93 ? -17.766 -2.645 -48.438 1.00 22.70 93 ALA A C 1
ATOM 634 O O . ALA A 1 93 ? -17.171 -2.619 -49.508 1.00 22.70 93 ALA A O 1
ATOM 635 N N . ALA A 1 94 ? -17.876 -3.744 -47.684 1.00 22.83 94 ALA A N 1
ATOM 636 C CA . ALA A 1 94 ? -18.314 -5.080 -48.100 1.00 22.83 94 ALA A CA 1
ATOM 637 C C . ALA A 1 94 ? -18.339 -5.435 -49.602 1.00 22.83 94 ALA A C 1
ATOM 639 O O . ALA A 1 94 ? -19.144 -4.912 -50.371 1.00 22.83 94 ALA A O 1
ATOM 640 N N . VAL A 1 95 ? -17.626 -6.515 -49.933 1.00 23.09 95 VAL A N 1
ATOM 641 C CA . VAL A 1 95 ? -18.000 -7.449 -51.001 1.00 23.09 95 VAL A CA 1
ATOM 642 C C . VAL A 1 95 ? -18.084 -8.847 -50.395 1.00 23.09 95 VAL A C 1
ATOM 644 O O . VAL A 1 95 ? -17.121 -9.364 -49.831 1.00 23.09 95 VAL A O 1
ATOM 647 N N . CYS A 1 96 ? -19.275 -9.434 -50.492 1.00 22.12 96 CYS A N 1
ATOM 648 C CA . CYS A 1 96 ? -19.512 -10.855 -50.291 1.00 22.12 96 CYS A CA 1
ATOM 649 C C . CYS A 1 96 ? -19.024 -11.631 -51.517 1.00 22.12 96 CYS A C 1
ATOM 651 O O . CYS A 1 96 ? -19.313 -11.256 -52.650 1.00 22.12 96 CYS A O 1
ATOM 653 N N . GLY A 1 97 ? -18.376 -12.763 -51.270 1.00 23.41 97 GLY A N 1
ATOM 654 C CA . GLY A 1 97 ? -18.104 -13.797 -52.258 1.00 23.41 97 GLY A CA 1
ATOM 655 C C . GLY A 1 97 ? -17.915 -15.115 -51.526 1.00 23.41 97 GLY A C 1
ATOM 656 O O . GLY A 1 97 ? -16.799 -15.474 -51.172 1.00 23.41 97 GLY A O 1
ATOM 657 N N . GLY A 1 98 ? -19.021 -15.793 -51.225 1.00 21.17 98 GLY A N 1
ATOM 658 C CA . GLY A 1 98 ? -19.008 -17.170 -50.748 1.00 21.17 98 GLY A CA 1
ATOM 659 C C . GLY A 1 98 ? -19.376 -18.117 -51.880 1.00 21.17 98 GLY A C 1
ATOM 660 O O . GLY A 1 98 ? -20.317 -17.817 -52.598 1.00 21.17 98 GLY A O 1
ATOM 661 N N . VAL A 1 99 ? -18.662 -19.239 -51.985 1.00 23.86 99 VAL A N 1
ATOM 662 C CA . VAL A 1 99 ? -19.120 -20.609 -52.314 1.00 23.86 99 VAL A CA 1
ATOM 663 C C . VAL A 1 99 ? -17.962 -21.497 -51.826 1.00 23.86 99 VAL A C 1
ATOM 665 O O . VAL A 1 99 ? -16.837 -21.302 -52.265 1.00 23.86 99 VAL A O 1
ATOM 668 N N . GLY A 1 100 ? -18.088 -22.287 -50.757 1.00 23.23 100 GLY A N 1
ATOM 669 C CA . GLY A 1 100 ? -18.763 -23.593 -50.698 1.00 23.23 100 GLY A CA 1
ATOM 670 C C . GLY A 1 100 ? -17.671 -24.682 -50.675 1.00 23.23 100 GLY A C 1
ATOM 671 O O . GLY A 1 100 ? -16.680 -24.556 -51.372 1.00 23.23 100 GLY A O 1
ATOM 672 N N . GLY A 1 101 ? -17.702 -25.755 -49.893 1.00 22.50 101 GLY A N 1
ATOM 673 C CA . GLY A 1 101 ? -18.670 -26.306 -48.959 1.00 22.50 101 GLY A CA 1
ATOM 674 C C . GLY A 1 101 ? -18.227 -27.734 -48.589 1.00 22.50 101 GLY A C 1
ATOM 675 O O . GLY A 1 101 ? -17.379 -28.316 -49.260 1.00 22.50 101 GLY A O 1
ATOM 676 N N . SER A 1 102 ? -18.883 -28.293 -47.565 1.00 25.06 102 SER A N 1
ATOM 677 C CA . SER A 1 102 ? -18.807 -29.677 -47.041 1.00 25.06 102 SER A CA 1
ATOM 678 C C . SER A 1 102 ? -17.548 -30.007 -46.224 1.00 25.06 102 SER A C 1
ATOM 680 O O . SER A 1 102 ? -16.440 -29.741 -46.654 1.00 25.06 102 SER A O 1
ATOM 682 N N . GLY A 1 103 ? -17.599 -30.547 -45.002 1.00 23.44 103 GLY A N 1
ATOM 683 C CA . GLY A 1 103 ? -18.596 -31.344 -44.268 1.00 23.44 103 GLY A CA 1
ATOM 684 C C . GLY A 1 103 ? -17.805 -32.524 -43.672 1.00 23.44 103 GLY A C 1
ATOM 685 O O . GLY A 1 103 ? -17.095 -33.186 -44.411 1.00 23.44 103 GLY A O 1
ATOM 686 N N . ARG A 1 104 ? -17.766 -32.814 -42.368 1.00 25.34 104 ARG A N 1
ATOM 687 C CA . ARG A 1 104 ? -18.802 -33.477 -41.560 1.00 25.34 104 ARG A CA 1
ATOM 688 C C . ARG A 1 104 ? -18.238 -33.791 -40.155 1.00 25.34 104 ARG A C 1
ATOM 690 O O . ARG A 1 104 ? -17.037 -33.769 -39.928 1.00 25.34 104 ARG A O 1
ATOM 697 N N . HIS A 1 105 ? -19.173 -34.118 -39.266 1.00 25.22 105 HIS A N 1
ATOM 698 C CA . HIS A 1 105 ? -19.102 -34.591 -37.879 1.00 25.22 105 HIS A CA 1
ATOM 699 C C . HIS A 1 105 ? -18.017 -35.606 -37.458 1.00 25.22 105 HIS A C 1
ATOM 701 O O . HIS A 1 105 ? -17.666 -36.506 -38.213 1.00 25.22 105 HIS A O 1
ATOM 707 N N . GLY A 1 106 ? -17.698 -35.580 -36.155 1.00 25.33 106 GLY A N 1
ATOM 708 C CA . GLY A 1 106 ? -17.174 -36.711 -35.368 1.00 25.33 106 GLY A CA 1
ATOM 709 C C . GLY A 1 106 ? -16.674 -36.238 -33.994 1.00 25.33 106 GLY A C 1
ATOM 710 O O . GLY A 1 106 ? -15.635 -35.608 -33.918 1.00 25.33 106 GLY A O 1
ATOM 711 N N . ARG A 1 107 ? -17.524 -36.223 -32.959 1.00 24.05 107 ARG A N 1
ATOM 712 C CA . ARG A 1 107 ? -17.613 -37.197 -31.845 1.00 24.05 107 ARG A CA 1
ATOM 713 C C . ARG A 1 107 ? -16.399 -37.256 -30.898 1.00 24.05 107 ARG A C 1
ATOM 715 O O . ARG A 1 107 ? -15.270 -37.479 -31.303 1.00 24.05 107 ARG A O 1
ATOM 722 N N . ALA A 1 108 ? -16.733 -37.113 -29.616 1.00 26.44 108 ALA A N 1
ATOM 723 C CA . ALA A 1 108 ? -15.895 -37.219 -28.430 1.00 26.44 108 ALA A CA 1
ATOM 724 C C . ALA A 1 108 ? -15.255 -38.602 -28.246 1.00 26.44 108 ALA A C 1
ATOM 726 O O . ALA A 1 108 ? -15.911 -39.610 -28.508 1.00 26.44 108 ALA A O 1
ATOM 727 N N . ILE A 1 109 ? -14.036 -38.626 -27.695 1.00 25.59 109 ILE A N 1
ATOM 728 C CA . ILE A 1 109 ? -13.407 -39.805 -27.086 1.00 25.59 109 ILE A CA 1
ATOM 729 C C . ILE A 1 109 ? -12.560 -39.350 -25.881 1.00 25.59 109 ILE A C 1
ATOM 731 O O . ILE A 1 109 ? -11.593 -38.610 -26.028 1.00 25.59 109 ILE A O 1
ATOM 735 N N . THR A 1 110 ? -12.949 -39.805 -24.690 1.00 29.69 110 THR A N 1
ATOM 736 C CA . THR A 1 110 ? -12.114 -39.956 -23.484 1.00 29.69 110 THR A CA 1
ATOM 737 C C . THR A 1 110 ? -11.178 -41.157 -23.624 1.00 29.69 110 THR A C 1
ATOM 739 O O . THR A 1 110 ? -11.546 -42.122 -24.296 1.00 29.69 110 THR A O 1
ATOM 742 N N . PRO A 1 111 ? -10.083 -41.211 -22.853 1.00 31.03 111 PRO A N 1
ATOM 743 C CA . PRO A 1 111 ? -9.887 -42.421 -22.052 1.00 31.03 111 PRO A CA 1
ATOM 744 C C . PRO A 1 111 ? -9.354 -42.146 -20.639 1.00 31.03 111 PRO A C 1
ATOM 746 O O . PRO A 1 111 ? -8.467 -41.322 -20.430 1.00 31.03 111 PRO A O 1
ATOM 749 N N . GLY A 1 112 ? -9.889 -42.895 -19.675 1.00 21.66 112 GLY A N 1
ATOM 750 C CA . GLY A 1 112 ? -9.210 -43.230 -18.426 1.00 21.66 112 GLY A CA 1
ATOM 751 C C . GLY A 1 112 ? -8.743 -44.689 -18.450 1.00 21.66 112 GLY A C 1
ATOM 752 O O . GLY A 1 112 ? -9.197 -45.457 -19.299 1.00 21.66 112 GLY A O 1
ATOM 753 N N . GLY A 1 113 ? -7.895 -45.062 -17.485 1.00 24.72 113 GLY A N 1
ATOM 754 C CA . GLY A 1 113 ? -7.764 -46.449 -17.019 1.00 24.72 113 GLY A CA 1
ATOM 755 C C . GLY A 1 113 ? -6.369 -47.086 -17.063 1.00 24.72 113 GLY A C 1
ATOM 756 O O . GLY A 1 113 ? -6.003 -47.693 -18.058 1.00 24.72 113 GLY A O 1
ATOM 757 N N . ASP A 1 114 ? -5.689 -47.007 -15.915 1.00 24.66 114 ASP A N 1
ATOM 758 C CA . ASP A 1 114 ? -5.077 -48.108 -15.147 1.00 24.66 114 ASP A CA 1
ATOM 759 C C . ASP A 1 114 ? -3.808 -48.902 -15.554 1.00 24.66 114 ASP A C 1
ATOM 761 O O . ASP A 1 114 ? -3.738 -49.613 -16.549 1.00 24.66 114 ASP A O 1
ATOM 765 N N . ALA A 1 115 ? -2.909 -48.905 -14.551 1.00 25.77 115 ALA A N 1
ATOM 766 C CA . ALA A 1 115 ? -2.226 -50.034 -13.896 1.00 25.77 115 ALA A CA 1
ATOM 767 C C . ALA A 1 115 ? -1.001 -50.725 -14.534 1.00 25.77 115 ALA A C 1
ATOM 769 O O . ALA A 1 115 ? -1.022 -51.226 -15.650 1.00 25.77 115 ALA A O 1
ATOM 770 N N . GLY A 1 116 ? 0.040 -50.902 -13.701 1.00 23.75 116 GLY A N 1
ATOM 771 C CA . GLY A 1 116 ? 1.091 -51.903 -13.921 1.00 23.75 116 GLY A CA 1
ATOM 772 C C . GLY A 1 116 ? 2.361 -51.708 -13.088 1.00 23.75 116 GLY A C 1
ATOM 773 O O . GLY A 1 116 ? 3.314 -51.089 -13.544 1.00 23.75 116 GLY A O 1
ATOM 774 N N . ARG A 1 117 ? 2.392 -52.262 -11.867 1.00 25.14 117 ARG A N 1
ATOM 775 C CA . ARG A 1 117 ? 3.607 -52.441 -11.046 1.00 25.14 117 ARG A CA 1
ATOM 776 C C . ARG A 1 117 ? 4.512 -53.510 -11.665 1.00 25.14 117 ARG A C 1
ATOM 778 O O . ARG A 1 117 ? 3.995 -54.543 -12.069 1.00 25.14 117 ARG A O 1
ATOM 785 N N . CYS A 1 118 ? 5.832 -53.355 -11.551 1.00 24.00 118 CYS A N 1
ATOM 786 C CA . CYS A 1 118 ? 6.767 -54.484 -11.486 1.00 24.00 118 CYS A CA 1
ATOM 787 C C . CYS A 1 118 ? 7.946 -54.150 -10.564 1.00 24.00 118 CYS A C 1
ATOM 789 O O . CYS A 1 118 ? 8.514 -53.062 -10.616 1.00 24.00 118 CYS A O 1
ATOM 791 N N . ALA A 1 119 ? 8.263 -55.102 -9.691 1.00 23.81 119 ALA A N 1
ATOM 792 C CA . ALA A 1 119 ? 9.274 -55.046 -8.651 1.00 23.81 119 ALA A CA 1
ATOM 793 C C . ALA A 1 119 ? 10.501 -55.894 -9.021 1.00 23.81 119 ALA A C 1
ATOM 795 O O . ALA A 1 119 ? 10.355 -56.917 -9.680 1.00 23.81 119 ALA A O 1
ATOM 796 N N . GLY A 1 120 ? 11.654 -55.512 -8.462 1.00 23.09 120 GLY A N 1
ATOM 797 C CA . GLY A 1 120 ? 12.672 -56.433 -7.944 1.00 23.09 120 GLY A CA 1
ATOM 798 C C . GLY A 1 120 ? 13.746 -56.944 -8.910 1.00 23.09 120 GLY A C 1
ATOM 799 O O . GLY A 1 120 ? 13.449 -57.684 -9.834 1.00 23.09 120 GLY A O 1
ATOM 800 N N . ALA A 1 121 ? 15.014 -56.659 -8.591 1.00 24.89 121 ALA A N 1
ATOM 801 C CA . ALA A 1 121 ? 16.021 -57.694 -8.310 1.00 24.89 121 ALA A CA 1
ATOM 802 C C . ALA A 1 121 ? 17.353 -57.067 -7.856 1.00 24.89 121 ALA A C 1
ATOM 804 O O . ALA A 1 121 ? 17.903 -56.172 -8.491 1.00 24.89 121 ALA A O 1
ATOM 805 N N . GLN A 1 122 ? 17.850 -57.571 -6.728 1.00 23.61 122 GLN A N 1
ATOM 806 C CA . GLN A 1 122 ? 19.160 -57.315 -6.135 1.00 23.61 122 GLN A CA 1
ATOM 807 C C . GLN A 1 122 ? 20.256 -58.097 -6.871 1.00 23.61 122 GLN A C 1
ATOM 809 O O . GLN A 1 122 ? 20.006 -59.202 -7.347 1.00 23.61 122 GLN A O 1
ATOM 814 N N . CYS A 1 123 ? 21.500 -57.613 -6.823 1.00 22.61 123 CYS A N 1
ATOM 815 C CA . CYS A 1 123 ? 22.662 -58.496 -6.904 1.00 22.61 123 CYS A CA 1
ATOM 816 C C . CYS A 1 123 ? 23.803 -57.969 -6.017 1.00 22.61 123 CYS A C 1
ATOM 818 O O . CYS A 1 123 ? 24.304 -56.864 -6.209 1.00 22.61 123 CYS A O 1
ATOM 820 N N . GLN A 1 124 ? 24.175 -58.772 -5.019 1.00 23.33 124 GLN A N 1
ATOM 821 C CA . GLN A 1 124 ? 25.318 -58.597 -4.116 1.00 23.33 124 GLN A CA 1
ATOM 822 C C . GLN A 1 124 ? 26.571 -59.276 -4.698 1.00 23.33 124 GLN A C 1
ATOM 824 O O . GLN A 1 124 ? 26.434 -60.309 -5.353 1.00 23.33 124 GLN A O 1
ATOM 829 N N . ARG A 1 125 ? 27.777 -58.780 -4.363 1.00 23.17 125 ARG A N 1
ATOM 830 C CA . ARG A 1 125 ? 28.997 -59.580 -4.078 1.00 23.17 125 ARG A CA 1
ATOM 831 C C . ARG A 1 125 ? 30.103 -58.720 -3.423 1.00 23.17 125 ARG A C 1
ATOM 833 O O . ARG A 1 125 ? 30.343 -57.595 -3.844 1.00 23.17 125 ARG A O 1
ATOM 840 N N . ALA A 1 126 ? 30.729 -59.275 -2.379 1.00 23.09 126 ALA A N 1
ATOM 841 C CA . ALA A 1 126 ? 31.812 -58.743 -1.525 1.00 23.09 126 ALA A CA 1
ATOM 842 C C . ALA A 1 126 ? 33.217 -58.940 -2.161 1.00 23.09 126 ALA A C 1
ATOM 844 O O . ALA A 1 126 ? 33.376 -59.906 -2.901 1.00 23.09 126 ALA A O 1
ATOM 845 N N . GLY A 1 127 ? 34.211 -58.035 -2.042 1.00 21.31 127 GLY A N 1
ATOM 846 C CA . GLY A 1 127 ? 35.228 -57.829 -0.965 1.00 21.31 127 GLY A CA 1
ATOM 847 C C . GLY A 1 127 ? 36.660 -58.129 -1.519 1.00 21.31 127 GLY A C 1
ATOM 848 O O . GLY A 1 127 ? 36.700 -58.753 -2.578 1.00 21.31 127 GLY A O 1
ATOM 849 N N . PRO A 1 128 ? 37.835 -57.802 -0.901 1.00 31.89 128 PRO A N 1
ATOM 850 C CA . PRO A 1 128 ? 38.165 -56.930 0.244 1.00 31.89 128 PRO A CA 1
ATOM 851 C C . PRO A 1 128 ? 39.353 -55.918 0.032 1.00 31.89 128 PRO A C 1
ATOM 853 O O . PRO A 1 128 ? 40.105 -55.989 -0.930 1.00 31.89 128 PRO A O 1
ATOM 856 N N . ALA A 1 129 ? 39.491 -54.997 1.003 1.00 24.97 129 ALA A N 1
ATOM 857 C CA . ALA A 1 129 ? 40.657 -54.258 1.553 1.00 24.97 129 ALA A CA 1
ATOM 858 C C . ALA A 1 129 ? 41.896 -53.829 0.712 1.00 24.97 129 ALA A C 1
ATOM 860 O O . ALA A 1 129 ? 42.648 -54.650 0.199 1.00 24.97 129 ALA A O 1
ATOM 861 N N . GLY A 1 130 ? 42.236 -52.531 0.807 1.00 23.52 130 GLY A N 1
ATOM 862 C CA . GLY A 1 130 ? 43.574 -51.971 0.547 1.00 23.52 130 GLY A CA 1
ATOM 863 C C . GLY A 1 130 ? 43.627 -50.454 0.792 1.00 23.52 130 GLY A C 1
ATOM 864 O O . GLY A 1 130 ? 42.959 -49.693 0.103 1.00 23.52 130 GLY A O 1
ATOM 865 N N . ALA A 1 131 ? 44.374 -50.016 1.807 1.00 24.64 131 ALA A N 1
ATOM 866 C CA . ALA A 1 131 ? 44.499 -48.623 2.242 1.00 24.64 131 ALA A CA 1
ATOM 867 C C . ALA A 1 131 ? 45.508 -47.816 1.401 1.00 24.64 131 ALA A C 1
ATOM 869 O O . ALA A 1 131 ? 46.598 -48.318 1.152 1.00 24.64 131 ALA A O 1
ATOM 870 N N . ALA A 1 132 ? 45.199 -46.556 1.064 1.00 26.11 132 ALA A N 1
ATOM 871 C CA . ALA A 1 132 ? 46.164 -45.447 0.946 1.00 26.11 132 ALA A CA 1
ATOM 872 C C . ALA A 1 132 ? 45.438 -44.109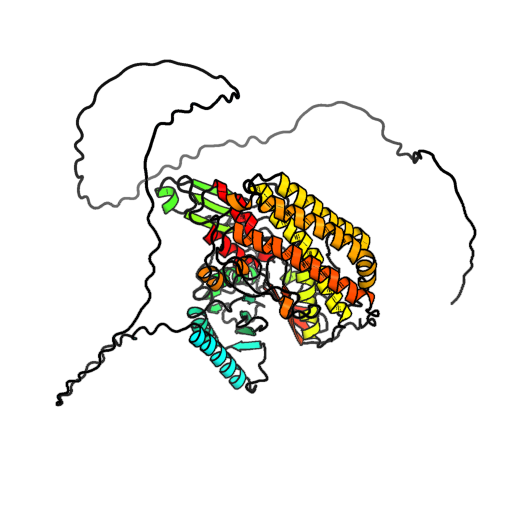 0.694 1.00 26.11 132 ALA A C 1
ATOM 874 O O . ALA A 1 132 ? 44.330 -44.076 0.167 1.00 26.11 132 ALA A O 1
ATOM 875 N N . GLY A 1 133 ? 46.052 -43.014 1.145 1.00 24.66 133 GLY A N 1
ATOM 876 C CA . GLY A 1 133 ? 45.441 -41.699 1.331 1.00 24.66 133 GLY A CA 1
ATOM 877 C C . GLY A 1 133 ? 45.109 -40.904 0.063 1.00 24.66 133 GLY A C 1
ATOM 878 O O . GLY A 1 133 ? 45.679 -41.105 -1.003 1.00 24.66 133 GLY A O 1
ATOM 879 N N . GLY A 1 134 ? 44.213 -39.931 0.239 1.00 25.16 134 GLY A N 1
ATOM 880 C CA . GLY A 1 134 ? 43.877 -38.918 -0.761 1.00 25.16 134 GLY A CA 1
ATOM 881 C C . GLY A 1 134 ? 42.526 -38.274 -0.460 1.00 25.16 134 GLY A C 1
ATOM 882 O O . GLY A 1 134 ? 41.496 -38.752 -0.924 1.00 25.16 134 GLY A O 1
ATOM 883 N N . ARG A 1 135 ? 42.498 -37.203 0.346 1.00 26.09 135 ARG A N 1
ATOM 884 C CA . ARG A 1 135 ? 41.281 -36.395 0.536 1.00 26.09 135 ARG A CA 1
ATOM 885 C C . ARG A 1 135 ? 41.037 -35.586 -0.738 1.00 26.09 135 ARG A C 1
ATOM 887 O O . ARG A 1 135 ? 41.625 -34.526 -0.912 1.00 26.09 135 ARG A O 1
ATOM 894 N N . ALA A 1 136 ? 40.171 -36.095 -1.607 1.00 26.33 136 ALA A N 1
ATOM 895 C CA . ALA A 1 136 ? 39.548 -35.321 -2.670 1.00 26.33 136 ALA A CA 1
ATOM 896 C C . ALA A 1 136 ? 38.205 -34.776 -2.161 1.00 26.33 136 ALA A C 1
ATOM 898 O O . ALA A 1 136 ? 37.316 -35.527 -1.756 1.00 26.33 136 ALA A O 1
ATOM 899 N N . CYS A 1 137 ? 38.100 -33.449 -2.148 1.00 29.58 137 CYS A N 1
ATOM 900 C CA . CYS A 1 137 ? 36.869 -32.706 -1.925 1.00 29.58 137 CYS A CA 1
ATOM 901 C C . CYS A 1 137 ? 35.963 -32.917 -3.147 1.00 29.58 137 CYS A C 1
ATOM 903 O O . CYS A 1 137 ? 36.364 -32.612 -4.267 1.00 29.58 137 CYS A O 1
ATOM 905 N N . GLY A 1 138 ? 34.776 -33.484 -2.944 1.00 31.38 138 GLY A N 1
ATOM 906 C CA . GLY A 1 138 ? 33.851 -33.791 -4.032 1.00 31.38 138 GLY A CA 1
ATOM 907 C C . GLY A 1 138 ? 32.835 -34.850 -3.635 1.00 31.38 138 GLY A C 1
ATOM 908 O O . GLY A 1 138 ? 32.906 -35.987 -4.090 1.00 31.38 138 GLY A O 1
ATOM 909 N N . ARG A 1 139 ? 31.877 -34.492 -2.777 1.00 27.11 139 ARG A N 1
ATOM 910 C CA . ARG A 1 139 ? 30.614 -35.231 -2.694 1.00 27.11 139 ARG A CA 1
ATOM 911 C C . ARG A 1 139 ? 29.522 -34.348 -3.264 1.00 27.11 139 ARG A C 1
ATOM 913 O O . ARG A 1 139 ? 29.167 -33.335 -2.671 1.00 27.11 139 ARG A O 1
ATOM 920 N N . GLY A 1 140 ? 29.040 -34.751 -4.437 1.00 24.67 140 GLY A N 1
ATOM 921 C CA . GLY A 1 140 ? 27.818 -34.237 -5.023 1.00 24.67 140 GLY A CA 1
ATOM 922 C C . GLY A 1 140 ? 26.673 -34.429 -4.039 1.00 24.67 140 GLY A C 1
ATOM 923 O O . GLY A 1 140 ? 26.392 -35.546 -3.600 1.00 24.67 140 GLY A O 1
ATOM 924 N N . VAL A 1 141 ? 26.041 -33.319 -3.679 1.00 29.86 141 VAL A N 1
ATOM 925 C CA . VAL A 1 141 ? 24.738 -33.325 -3.032 1.00 29.86 141 VAL A CA 1
ATOM 926 C C . VAL A 1 141 ? 23.754 -33.778 -4.102 1.00 29.86 141 VAL A C 1
ATOM 928 O O . VAL A 1 141 ? 23.536 -33.089 -5.096 1.00 29.86 141 VAL A O 1
ATOM 931 N N . SER A 1 142 ? 23.208 -34.979 -3.934 1.00 27.77 142 SER A N 1
ATOM 932 C CA . SER A 1 142 ? 22.028 -35.421 -4.668 1.00 27.77 142 SER A CA 1
ATOM 933 C C . SER A 1 142 ? 20.924 -34.391 -4.433 1.00 27.77 142 SER A C 1
ATOM 935 O O . SER A 1 142 ? 20.453 -34.249 -3.305 1.00 27.77 142 SER A O 1
ATOM 937 N N . GLY A 1 143 ? 20.568 -33.646 -5.480 1.00 32.12 143 GLY A N 1
ATOM 938 C CA . GLY A 1 143 ? 19.529 -32.623 -5.453 1.00 32.12 143 GLY A CA 1
ATOM 939 C C . GLY A 1 143 ? 18.163 -33.238 -5.172 1.00 32.12 143 GLY A C 1
ATOM 940 O O . GLY A 1 143 ? 17.442 -33.613 -6.090 1.00 32.12 143 GLY A O 1
ATOM 941 N N . GLY A 1 144 ? 17.816 -33.349 -3.893 1.00 33.53 144 GLY A N 1
ATOM 942 C CA . GLY A 1 144 ? 16.427 -33.409 -3.473 1.00 33.53 144 GLY A CA 1
ATOM 943 C C . GLY A 1 144 ? 15.859 -31.998 -3.560 1.00 33.53 144 GLY A C 1
ATOM 944 O O . GLY A 1 144 ? 16.384 -31.087 -2.924 1.00 33.53 144 GLY A O 1
ATOM 945 N N . THR A 1 145 ? 14.816 -31.798 -4.361 1.00 40.88 145 THR A N 1
ATOM 946 C CA . THR A 1 145 ? 14.019 -30.566 -4.343 1.00 40.88 145 THR A CA 1
ATOM 947 C C . THR A 1 145 ? 13.460 -30.371 -2.936 1.00 40.88 145 THR A C 1
ATOM 949 O O . THR A 1 145 ? 12.562 -31.105 -2.523 1.00 40.88 145 THR A O 1
ATOM 952 N N . VAL A 1 146 ? 14.017 -29.413 -2.192 1.00 52.19 146 VAL A N 1
ATOM 953 C CA . VAL A 1 146 ? 13.479 -28.982 -0.898 1.00 52.19 146 VAL A CA 1
ATOM 954 C C . VAL A 1 146 ? 12.076 -28.437 -1.150 1.00 52.19 146 VAL A C 1
ATOM 956 O O . VAL A 1 146 ? 11.876 -27.558 -1.987 1.00 52.19 146 VAL A O 1
ATOM 959 N N . THR A 1 147 ? 11.083 -29.004 -0.476 1.00 59.53 147 THR A N 1
ATOM 960 C CA . THR A 1 147 ? 9.691 -28.562 -0.597 1.00 59.53 147 THR A CA 1
ATOM 961 C C . THR A 1 147 ? 9.480 -27.251 0.161 1.00 59.53 147 THR A C 1
ATOM 963 O O . THR A 1 147 ? 10.136 -26.988 1.165 1.00 59.53 147 THR A O 1
ATOM 966 N N . MET A 1 148 ? 8.519 -26.431 -0.274 1.00 59.09 148 MET A N 1
ATOM 967 C CA . MET A 1 148 ? 8.187 -25.158 0.391 1.00 59.09 148 MET A CA 1
ATOM 968 C C . MET A 1 148 ? 7.806 -25.329 1.870 1.00 59.09 148 MET A C 1
ATOM 970 O O . MET A 1 148 ? 8.082 -24.449 2.681 1.00 59.09 148 MET A O 1
ATOM 974 N N . ALA A 1 149 ? 7.199 -26.467 2.225 1.00 60.22 149 ALA A N 1
ATOM 975 C CA . ALA A 1 149 ? 6.910 -26.813 3.614 1.00 60.22 149 ALA A CA 1
ATOM 976 C C . ALA A 1 149 ? 8.207 -26.958 4.426 1.00 60.22 149 ALA A C 1
ATOM 978 O O . ALA A 1 149 ? 8.351 -26.303 5.448 1.00 60.22 149 ALA A O 1
ATOM 979 N N . GLN A 1 150 ? 9.201 -27.684 3.902 1.00 62.28 150 GLN A N 1
ATOM 980 C CA . GLN A 1 150 ? 10.502 -27.865 4.559 1.00 62.28 150 GLN A CA 1
ATOM 981 C C . GLN A 1 150 ? 11.281 -26.551 4.730 1.00 62.28 150 GLN A C 1
ATOM 983 O O . GLN A 1 150 ? 12.004 -26.396 5.711 1.00 62.28 150 GLN A O 1
ATOM 988 N N . VAL A 1 151 ? 11.140 -25.593 3.805 1.00 61.62 151 VAL A N 1
ATOM 989 C CA . VAL A 1 151 ? 11.762 -24.264 3.955 1.00 61.62 151 VAL A CA 1
ATOM 990 C C . VAL A 1 151 ? 11.075 -23.445 5.048 1.00 61.62 151 VAL A C 1
ATOM 992 O O . VAL A 1 151 ? 11.750 -22.821 5.869 1.00 61.62 151 VAL A O 1
ATOM 995 N N . ARG A 1 152 ? 9.738 -23.474 5.090 1.00 66.38 152 ARG A N 1
ATOM 996 C CA . ARG A 1 152 ? 8.955 -22.799 6.131 1.00 66.38 152 ARG A CA 1
ATOM 997 C C . ARG A 1 152 ? 9.254 -23.378 7.511 1.00 66.38 152 ARG A C 1
ATOM 999 O O . ARG A 1 152 ? 9.515 -22.614 8.435 1.00 66.38 152 ARG A O 1
ATOM 1006 N N . ASP A 1 153 ? 9.327 -24.703 7.603 1.00 70.81 153 ASP A N 1
ATOM 1007 C CA . ASP A 1 153 ? 9.745 -25.421 8.807 1.00 70.81 153 ASP A CA 1
ATOM 1008 C C . ASP A 1 153 ? 11.156 -24.993 9.246 1.00 70.81 153 ASP A C 1
ATOM 1010 O O . ASP A 1 153 ? 11.422 -24.874 10.440 1.00 70.81 153 ASP A O 1
ATOM 1014 N N . GLY A 1 154 ? 12.044 -24.684 8.293 1.00 75.81 154 GLY A N 1
ATOM 1015 C CA . GLY A 1 154 ? 13.379 -24.143 8.551 1.00 75.81 154 GLY A CA 1
ATOM 1016 C C . GLY A 1 154 ? 13.368 -22.772 9.234 1.00 75.81 154 GLY A C 1
ATOM 1017 O O . GLY A 1 154 ? 14.036 -22.599 10.254 1.00 75.81 154 GLY A O 1
ATOM 1018 N N . LEU A 1 155 ? 12.587 -21.808 8.729 1.00 79.56 155 LEU A N 1
ATOM 1019 C CA . LEU A 1 155 ? 12.456 -20.492 9.373 1.00 79.56 155 LEU A CA 1
ATOM 1020 C C . LEU A 1 155 ? 11.785 -20.612 10.747 1.00 79.56 155 LEU A C 1
ATOM 1022 O O . LEU A 1 155 ? 12.248 -20.002 11.707 1.00 79.56 155 LEU A O 1
ATOM 1026 N N . THR A 1 156 ? 10.740 -21.432 10.870 1.00 81.06 156 THR A N 1
ATOM 1027 C CA . THR A 1 156 ? 10.090 -21.701 12.160 1.00 81.06 156 THR A CA 1
ATOM 1028 C C . THR A 1 156 ? 11.068 -22.316 13.166 1.00 81.06 156 THR A C 1
ATOM 1030 O O . THR A 1 156 ? 11.110 -21.886 14.318 1.00 81.06 156 THR A O 1
ATOM 1033 N N . ALA A 1 157 ? 11.906 -23.266 12.740 1.00 81.00 157 ALA A N 1
ATOM 1034 C CA . ALA A 1 157 ? 12.935 -23.862 13.587 1.00 81.00 157 ALA A CA 1
ATOM 1035 C C . ALA A 1 157 ? 14.017 -22.849 14.000 1.00 81.00 157 ALA A C 1
ATOM 1037 O O . ALA A 1 157 ? 14.455 -22.865 15.150 1.00 81.00 157 ALA A O 1
ATOM 1038 N N . LEU A 1 158 ? 14.433 -21.944 13.103 1.00 82.31 158 LEU A N 1
ATOM 1039 C CA . LEU A 1 158 ? 15.353 -20.855 13.453 1.00 82.31 158 LEU A CA 1
ATOM 1040 C C . LEU A 1 158 ? 14.749 -19.917 14.497 1.00 82.31 158 LEU A C 1
ATOM 1042 O O . LEU A 1 158 ? 15.400 -19.624 15.496 1.00 82.31 158 LEU A O 1
ATOM 1046 N N . VAL A 1 159 ? 13.499 -19.498 14.298 1.00 82.56 159 VAL A N 1
ATOM 1047 C CA . VAL A 1 159 ? 12.781 -18.633 15.241 1.00 82.56 159 VAL A CA 1
ATOM 1048 C C . VAL A 1 159 ? 12.667 -19.299 16.612 1.00 82.56 159 VAL A C 1
ATOM 1050 O O . VAL A 1 159 ? 12.940 -18.652 17.621 1.00 82.56 159 VAL A O 1
ATOM 1053 N N . ALA A 1 160 ? 12.348 -20.596 16.663 1.00 81.00 160 ALA A N 1
ATOM 1054 C CA . ALA A 1 160 ? 12.311 -21.354 17.912 1.00 81.00 160 ALA A CA 1
ATOM 1055 C C . ALA A 1 160 ? 13.683 -21.380 18.610 1.00 81.00 160 ALA A C 1
ATOM 1057 O O . ALA A 1 160 ? 13.773 -21.080 19.798 1.00 81.00 160 ALA A O 1
ATOM 1058 N N . ARG A 1 161 ? 14.765 -21.642 17.863 1.00 82.38 161 ARG A N 1
ATOM 1059 C CA . ARG A 1 161 ? 16.136 -21.605 18.400 1.00 82.38 161 ARG A CA 1
ATOM 1060 C C . ARG A 1 161 ? 16.520 -20.228 18.940 1.00 82.38 161 ARG A C 1
ATOM 1062 O O . ARG A 1 161 ? 17.187 -20.140 19.968 1.00 82.38 161 ARG A O 1
ATOM 1069 N N . TRP A 1 162 ? 16.145 -19.153 18.249 1.00 84.44 162 TRP A N 1
ATOM 1070 C CA . TRP A 1 162 ? 16.421 -17.793 18.713 1.00 84.44 162 TRP A CA 1
ATOM 1071 C C . TRP A 1 162 ? 15.611 -17.446 19.961 1.00 84.44 162 TRP A C 1
ATOM 1073 O O . TRP A 1 162 ? 16.153 -16.811 20.863 1.00 84.44 162 TRP A O 1
ATOM 1083 N N . ALA A 1 163 ? 14.356 -17.895 20.048 1.00 79.75 163 ALA A N 1
ATOM 1084 C CA . ALA A 1 163 ? 13.531 -17.725 21.241 1.00 79.75 163 ALA A CA 1
ATOM 1085 C C . ALA A 1 163 ? 14.154 -18.432 22.454 1.00 79.75 163 ALA A C 1
ATOM 1087 O O . ALA A 1 163 ? 14.335 -17.799 23.495 1.00 79.75 163 ALA A O 1
ATOM 1088 N N . GLU A 1 164 ? 14.590 -19.686 22.291 1.00 78.31 164 GLU A N 1
ATOM 1089 C CA . GLU A 1 164 ? 15.305 -20.436 23.332 1.00 78.31 164 GLU A CA 1
ATOM 1090 C C . GLU A 1 164 ? 16.595 -19.724 23.765 1.00 78.31 164 GLU A C 1
ATOM 1092 O O . GLU A 1 164 ? 16.855 -19.571 24.959 1.00 78.31 164 GLU A O 1
ATOM 1097 N N . ALA A 1 165 ? 17.385 -19.231 22.806 1.00 78.31 165 ALA A N 1
ATOM 1098 C CA . ALA A 1 165 ? 18.626 -18.508 23.084 1.00 78.31 165 ALA A CA 1
ATOM 1099 C C . ALA A 1 165 ? 18.400 -17.177 23.828 1.00 78.31 165 ALA A C 1
ATOM 1101 O O . ALA A 1 165 ? 19.270 -16.746 24.584 1.00 78.31 165 ALA A O 1
ATOM 1102 N N . GLN A 1 166 ? 17.242 -16.536 23.642 1.00 74.44 166 GLN A N 1
ATOM 1103 C CA . GLN A 1 166 ? 16.840 -15.326 24.368 1.00 74.44 166 GLN A CA 1
ATOM 1104 C C . GLN A 1 166 ? 16.140 -15.614 25.710 1.00 74.44 166 GLN A C 1
ATOM 1106 O O . GLN A 1 166 ? 15.742 -14.678 26.401 1.00 74.44 166 GLN A O 1
ATOM 1111 N N . GLY A 1 167 ? 16.014 -16.886 26.108 1.00 61.91 167 GLY A N 1
ATOM 1112 C CA . GLY A 1 167 ? 15.387 -17.295 27.369 1.00 61.91 167 GLY A CA 1
ATOM 1113 C C . GLY A 1 167 ? 13.855 -17.364 27.333 1.00 61.91 167 GLY A C 1
ATOM 1114 O O . GLY A 1 167 ? 13.237 -17.474 28.391 1.00 61.91 167 GLY A O 1
ATOM 1115 N N . GLY A 1 168 ? 13.241 -17.306 26.147 1.00 58.09 168 GLY A N 1
ATOM 1116 C CA . GLY A 1 168 ? 11.808 -17.521 25.939 1.00 58.09 168 GLY A CA 1
ATOM 1117 C C . GLY A 1 168 ? 11.492 -18.993 25.653 1.00 58.09 168 GLY A C 1
ATOM 1118 O O . GLY A 1 168 ? 12.220 -19.667 24.926 1.00 58.09 168 GLY A O 1
ATOM 1119 N N . GLY A 1 169 ? 10.403 -19.513 26.225 1.00 45.06 169 GLY A N 1
ATOM 1120 C CA . GLY A 1 169 ? 9.907 -20.851 25.895 1.00 45.06 169 GLY A CA 1
ATOM 1121 C C . GLY A 1 169 ? 9.174 -20.879 24.542 1.00 45.06 169 GLY A C 1
ATOM 1122 O O . GLY A 1 169 ? 8.643 -19.851 24.111 1.00 45.06 169 GLY A O 1
ATOM 1123 N N . PRO A 1 170 ? 9.083 -22.041 23.869 1.00 39.81 170 PRO A N 1
ATOM 1124 C CA . PRO A 1 170 ? 8.272 -22.196 22.662 1.00 39.81 170 PRO A CA 1
ATOM 1125 C C . PRO A 1 170 ? 6.792 -21.938 22.991 1.00 39.81 170 PRO A C 1
ATOM 1127 O O . PRO A 1 170 ? 6.120 -22.773 23.591 1.00 39.81 170 PRO A O 1
ATOM 1130 N N . GLY A 1 171 ? 6.302 -20.748 22.638 1.00 42.00 171 GLY A N 1
ATOM 1131 C CA . GLY A 1 171 ? 4.936 -20.286 22.917 1.00 42.00 171 GLY A CA 1
ATOM 1132 C C . GLY A 1 171 ? 4.849 -18.830 23.382 1.00 42.00 171 GLY A C 1
ATOM 1133 O O . GLY A 1 171 ? 3.805 -18.212 23.206 1.00 42.00 171 GLY A O 1
ATOM 1134 N N . ASP A 1 172 ? 5.950 -18.268 23.889 1.00 42.66 172 ASP A N 1
ATOM 1135 C CA . ASP A 1 172 ? 6.064 -16.867 24.322 1.00 42.66 172 ASP A CA 1
ATOM 1136 C C . ASP A 1 172 ? 7.010 -16.119 23.370 1.00 42.66 172 ASP A C 1
ATOM 1138 O O . ASP A 1 172 ? 8.043 -15.581 23.760 1.00 42.66 172 ASP A O 1
ATOM 1142 N N . VAL A 1 173 ? 6.737 -16.234 22.065 1.00 48.28 173 VAL A N 1
ATOM 1143 C CA . VAL A 1 173 ? 7.675 -15.808 21.022 1.00 48.28 173 VAL A CA 1
ATOM 1144 C C . VAL A 1 173 ? 7.777 -14.282 21.061 1.00 48.28 173 VAL A C 1
ATOM 1146 O O . VAL A 1 173 ? 6.790 -13.611 20.734 1.00 48.28 173 VAL A O 1
ATOM 1149 N N . PRO A 1 174 ? 8.932 -13.690 21.425 1.00 59.88 174 PRO A N 1
ATOM 1150 C CA . PRO A 1 174 ? 9.102 -12.267 21.236 1.00 59.88 174 PRO A CA 1
ATOM 1151 C C . PRO A 1 174 ? 9.007 -12.035 19.729 1.00 59.88 174 PRO A C 1
ATOM 1153 O O . PRO A 1 174 ? 9.772 -12.584 18.942 1.00 59.88 174 PRO A O 1
ATOM 1156 N N . TRP A 1 175 ? 8.065 -11.198 19.303 1.00 69.69 175 TRP A N 1
ATOM 1157 C CA . TRP A 1 175 ? 7.972 -10.726 17.918 1.00 69.69 175 TRP A CA 1
ATOM 1158 C C . TRP A 1 175 ? 9.236 -9.953 17.489 1.00 69.69 175 TRP A C 1
ATOM 1160 O O . TRP A 1 175 ? 9.316 -9.489 16.355 1.00 69.69 175 TRP A O 1
ATOM 1170 N N . ARG A 1 176 ? 10.225 -9.813 18.384 1.00 81.12 176 ARG A N 1
ATOM 1171 C CA . ARG A 1 176 ? 11.486 -9.114 18.205 1.00 81.12 176 ARG A CA 1
ATOM 1172 C C . ARG A 1 176 ? 12.687 -10.016 18.491 1.00 81.12 176 ARG A C 1
ATOM 1174 O O . ARG A 1 176 ? 12.806 -10.538 19.593 1.00 81.12 176 ARG A O 1
ATOM 1181 N N . PHE A 1 177 ? 13.641 -10.060 17.563 1.00 85.88 177 PHE A N 1
ATOM 1182 C CA . PHE A 1 177 ? 14.931 -10.724 17.757 1.00 85.88 177 PHE A CA 1
ATOM 1183 C C . PHE A 1 177 ? 16.112 -9.778 17.508 1.00 85.88 177 PHE A C 1
ATOM 1185 O O . PHE A 1 177 ? 16.091 -8.933 16.610 1.00 85.88 177 PHE A O 1
ATOM 1192 N N . HIS A 1 178 ? 17.167 -9.950 18.300 1.00 87.62 178 HIS A N 1
ATOM 1193 C CA . HIS A 1 178 ? 18.467 -9.317 18.111 1.00 87.62 178 HIS A CA 1
ATOM 1194 C C . HIS A 1 178 ? 19.459 -10.427 17.791 1.00 87.62 178 HIS A C 1
ATOM 1196 O O . HIS A 1 178 ? 19.710 -11.287 18.635 1.00 87.62 178 HIS A O 1
ATOM 1202 N N . LEU A 1 179 ? 19.950 -10.444 16.558 1.00 89.81 179 LEU A N 1
ATOM 1203 C CA . LEU A 1 179 ? 20.847 -11.469 16.052 1.00 89.81 179 LEU A CA 1
ATOM 1204 C C . LEU A 1 179 ? 22.281 -10.950 16.032 1.00 89.81 179 LEU A C 1
ATOM 1206 O O . LEU A 1 179 ? 22.533 -9.773 15.780 1.00 89.81 179 LEU A O 1
ATOM 1210 N N . THR A 1 180 ? 23.216 -11.859 16.289 1.00 89.38 180 THR A N 1
ATOM 1211 C CA . THR A 1 180 ? 24.627 -11.663 15.956 1.00 89.38 180 THR A CA 1
ATOM 1212 C C . THR A 1 180 ? 24.822 -11.754 14.443 1.00 89.38 180 THR A C 1
ATOM 1214 O O . THR A 1 180 ? 23.946 -12.246 13.728 1.00 89.38 180 THR A O 1
ATOM 1217 N N . GLU A 1 181 ? 25.992 -11.342 13.954 1.00 86.62 181 GLU A N 1
ATOM 1218 C CA . GLU A 1 181 ? 26.341 -11.453 12.533 1.00 86.62 181 GLU A CA 1
ATOM 1219 C C . GLU A 1 181 ? 26.168 -12.890 11.999 1.00 86.62 181 GLU A C 1
ATOM 1221 O O . GLU A 1 181 ? 25.556 -13.092 10.951 1.00 86.62 181 GLU A O 1
ATOM 1226 N N . ASP A 1 182 ? 26.634 -13.901 12.742 1.00 86.94 182 ASP A N 1
ATOM 1227 C CA . ASP A 1 182 ? 26.512 -15.310 12.342 1.00 86.94 182 ASP A CA 1
ATOM 1228 C C . ASP A 1 182 ? 25.046 -15.761 12.255 1.00 86.94 182 ASP A C 1
ATOM 1230 O O . ASP A 1 182 ? 24.635 -16.378 11.273 1.00 86.94 182 ASP A O 1
ATOM 1234 N N . ALA A 1 183 ? 24.218 -15.397 13.240 1.00 88.00 183 ALA A N 1
ATOM 1235 C CA . ALA A 1 183 ? 22.795 -15.734 13.226 1.00 88.00 183 ALA A CA 1
ATOM 1236 C C . ALA A 1 183 ? 22.024 -14.980 12.124 1.00 88.00 183 ALA A C 1
ATOM 1238 O O . ALA A 1 183 ? 21.038 -15.491 11.590 1.00 88.00 183 ALA A O 1
ATOM 1239 N N . TRP A 1 184 ? 22.480 -13.786 11.741 1.00 90.62 184 TRP A N 1
ATOM 1240 C CA . TRP A 1 184 ? 21.944 -13.059 10.591 1.00 90.62 184 TRP A CA 1
ATOM 1241 C C . TRP A 1 184 ? 22.275 -13.756 9.261 1.00 90.62 184 TRP A C 1
ATOM 1243 O O . TRP A 1 184 ? 21.440 -13.797 8.355 1.00 90.62 184 TRP A O 1
ATOM 1253 N N . ARG A 1 185 ? 23.453 -14.381 9.142 1.00 87.50 185 ARG A N 1
ATOM 1254 C CA . ARG A 1 185 ? 23.795 -15.218 7.976 1.00 87.50 185 ARG A CA 1
ATOM 1255 C C . ARG A 1 185 ? 22.947 -16.491 7.903 1.00 87.50 185 ARG A C 1
ATOM 1257 O O . ARG A 1 185 ? 22.573 -16.896 6.803 1.00 87.50 185 ARG A O 1
ATOM 1264 N N . ASP A 1 186 ? 22.588 -17.088 9.040 1.00 87.06 186 ASP A N 1
ATOM 1265 C CA . ASP A 1 186 ? 21.633 -18.208 9.072 1.00 87.06 186 ASP A CA 1
ATOM 1266 C C . ASP A 1 186 ? 20.260 -17.782 8.519 1.00 87.06 186 ASP A C 1
ATOM 1268 O O . ASP A 1 186 ? 19.663 -18.495 7.708 1.00 87.06 186 ASP A O 1
ATOM 1272 N N . LEU A 1 187 ? 19.778 -16.589 8.900 1.00 88.75 187 LEU A N 1
ATOM 1273 C CA . LEU A 1 187 ? 18.553 -16.016 8.334 1.00 88.75 187 LEU A CA 1
ATOM 1274 C C . LEU A 1 187 ? 18.665 -15.855 6.812 1.00 88.75 187 LEU A C 1
ATOM 1276 O O . LEU A 1 187 ? 17.740 -16.221 6.083 1.00 88.75 187 LEU A O 1
ATOM 1280 N N . LEU A 1 188 ? 19.796 -15.335 6.329 1.00 87.56 188 LEU A N 1
ATOM 1281 C CA . LEU A 1 188 ? 20.043 -15.176 4.900 1.00 87.56 188 LEU A CA 1
ATOM 1282 C C . LEU A 1 188 ? 19.918 -16.516 4.157 1.00 87.56 188 LEU A C 1
ATOM 1284 O O . LEU A 1 188 ? 19.244 -16.579 3.132 1.00 87.56 188 LEU A O 1
ATOM 1288 N N . ALA A 1 189 ? 20.493 -17.597 4.691 1.00 85.44 189 ALA A N 1
ATOM 1289 C CA . ALA A 1 189 ? 20.394 -18.926 4.088 1.00 85.44 189 ALA A CA 1
ATOM 1290 C C . ALA A 1 189 ? 18.938 -19.423 3.976 1.00 85.44 189 ALA A C 1
ATOM 1292 O O . ALA A 1 189 ? 18.566 -20.023 2.965 1.00 85.44 189 ALA A O 1
ATOM 1293 N N . CYS A 1 190 ? 18.089 -19.128 4.966 1.00 85.88 190 CYS A N 1
ATOM 1294 C CA . CYS A 1 190 ? 16.655 -19.423 4.890 1.00 85.88 190 CYS A CA 1
ATOM 1295 C C . CYS A 1 190 ? 15.938 -18.588 3.824 1.00 85.88 190 CYS A C 1
ATOM 1297 O O . CYS A 1 190 ? 15.131 -19.125 3.065 1.00 85.88 190 CYS A O 1
ATOM 1299 N N . LEU A 1 191 ? 16.253 -17.297 3.728 1.00 88.19 191 LEU A N 1
ATOM 1300 C CA . LEU A 1 191 ? 15.654 -16.407 2.733 1.00 88.19 191 LEU A CA 1
ATOM 1301 C C . LEU A 1 191 ? 16.078 -16.748 1.298 1.00 88.19 191 LEU A C 1
ATOM 1303 O O . LEU A 1 191 ? 15.297 -16.546 0.371 1.00 88.19 191 LEU A O 1
ATOM 1307 N N . VAL A 1 192 ? 17.272 -17.318 1.097 1.00 87.25 192 VAL A N 1
ATOM 1308 C CA . VAL A 1 192 ? 17.684 -17.864 -0.210 1.00 87.25 192 VAL A CA 1
ATOM 1309 C C . VAL A 1 192 ? 16.753 -19.002 -0.641 1.00 87.25 192 VAL A C 1
ATOM 1311 O O . VAL A 1 192 ? 16.444 -19.130 -1.826 1.00 87.25 192 VAL A O 1
ATOM 1314 N N . ALA A 1 193 ? 16.295 -19.824 0.306 1.00 84.44 193 ALA A N 1
ATOM 1315 C CA . ALA A 1 193 ? 15.390 -20.930 0.020 1.00 84.44 193 ALA A CA 1
ATOM 1316 C C . ALA A 1 193 ? 13.939 -20.456 -0.202 1.00 84.44 193 ALA A C 1
ATOM 1318 O O . ALA A 1 193 ? 13.272 -20.936 -1.122 1.00 84.44 193 ALA A O 1
ATOM 1319 N N . ASP A 1 194 ? 13.451 -19.499 0.595 1.00 84.25 194 ASP A N 1
ATOM 1320 C CA . ASP A 1 194 ? 12.158 -18.840 0.378 1.00 84.25 194 ASP A CA 1
ATOM 1321 C C . ASP A 1 194 ? 12.198 -17.356 0.789 1.00 84.25 194 ASP A C 1
ATOM 1323 O O . ASP A 1 194 ? 12.112 -17.044 1.978 1.00 84.25 194 ASP A O 1
ATOM 1327 N N . PRO A 1 195 ? 12.247 -16.424 -0.178 1.00 86.00 195 PRO A N 1
ATOM 1328 C CA . PRO A 1 195 ? 12.242 -14.989 0.105 1.00 86.00 195 PRO A CA 1
ATOM 1329 C C . PRO A 1 195 ? 10.838 -14.438 0.404 1.00 86.00 195 PRO A C 1
ATOM 1331 O O . PRO A 1 195 ? 10.698 -13.278 0.783 1.00 86.00 195 PRO A O 1
ATOM 1334 N N . SER A 1 196 ? 9.778 -15.240 0.239 1.00 82.69 196 SER A N 1
ATOM 1335 C CA . SER A 1 196 ? 8.384 -14.786 0.349 1.00 82.69 196 SER A CA 1
ATOM 1336 C C . SER A 1 196 ? 7.951 -14.172 1.688 1.00 82.69 196 SER A C 1
ATOM 1338 O O . SER A 1 196 ? 7.010 -13.361 1.655 1.00 82.69 196 SER A O 1
ATOM 1340 N N . PRO A 1 197 ? 8.591 -14.502 2.833 1.00 87.31 197 PRO A N 1
ATOM 1341 C CA . PRO A 1 197 ? 8.324 -13.845 4.106 1.00 87.31 197 PRO A CA 1
ATOM 1342 C C . PRO A 1 197 ? 8.847 -12.411 4.182 1.00 87.31 197 PRO A C 1
ATOM 1344 O O . PRO A 1 197 ? 8.415 -11.680 5.064 1.00 87.31 197 PRO A O 1
ATOM 1347 N N . PHE A 1 198 ? 9.782 -11.996 3.324 1.00 92.50 198 PHE A N 1
ATOM 1348 C CA . PHE A 1 198 ? 10.366 -10.659 3.393 1.00 92.50 198 PHE A CA 1
ATOM 1349 C C . PHE A 1 198 ? 9.314 -9.566 3.160 1.00 92.50 198 PHE A C 1
ATOM 1351 O O . PHE A 1 198 ? 8.550 -9.629 2.196 1.00 92.50 198 PHE A O 1
ATOM 1358 N N . VAL A 1 199 ? 9.295 -8.551 4.030 1.00 91.31 199 VAL A N 1
ATOM 1359 C CA . VAL A 1 199 ? 8.360 -7.420 3.926 1.00 91.31 199 VAL A CA 1
ATOM 1360 C C . VAL A 1 199 ? 9.074 -6.088 3.721 1.00 91.31 199 VAL A C 1
ATOM 1362 O O . VAL A 1 199 ? 8.630 -5.294 2.899 1.00 91.31 199 VAL A O 1
ATOM 1365 N N . GLY A 1 200 ? 10.138 -5.814 4.474 1.00 94.00 200 GLY A N 1
ATOM 1366 C CA . GLY A 1 200 ? 10.858 -4.545 4.378 1.00 94.00 200 GLY A CA 1
ATOM 1367 C C . GLY A 1 200 ? 11.951 -4.393 5.428 1.00 94.00 200 GLY A C 1
ATOM 1368 O O . GLY A 1 200 ? 12.084 -5.235 6.318 1.00 94.00 200 GLY A O 1
ATOM 1369 N N . MET A 1 201 ? 12.752 -3.331 5.306 1.00 94.88 201 MET A N 1
ATOM 1370 C CA . MET A 1 201 ? 13.901 -3.062 6.179 1.00 94.88 201 MET A CA 1
ATOM 1371 C C . MET A 1 201 ? 14.061 -1.571 6.476 1.00 94.88 201 MET A C 1
ATOM 1373 O O . MET A 1 201 ? 13.599 -0.719 5.719 1.00 94.88 201 MET A O 1
ATOM 1377 N N . TRP A 1 202 ? 14.742 -1.250 7.573 1.00 95.19 202 TRP A N 1
ATOM 1378 C CA . TRP A 1 202 ? 15.174 0.112 7.899 1.00 95.19 202 TRP A CA 1
ATOM 1379 C C . TRP A 1 202 ? 16.413 0.092 8.800 1.00 95.19 202 TRP A C 1
ATOM 1381 O O . TRP A 1 202 ? 16.867 -0.960 9.243 1.00 95.19 202 TRP A O 1
ATOM 1391 N N . CYS A 1 203 ? 16.954 1.273 9.090 1.00 94.06 203 CYS A N 1
ATOM 1392 C CA . CYS A 1 203 ? 18.090 1.473 9.985 1.00 94.06 203 CYS A CA 1
ATOM 1393 C C . CYS A 1 203 ? 17.782 2.612 10.969 1.00 94.06 203 CYS A C 1
ATOM 1395 O O . CYS A 1 203 ? 17.082 3.570 10.615 1.00 94.06 203 CYS A O 1
ATOM 1397 N N . ASP A 1 204 ? 18.284 2.499 12.200 1.00 90.69 204 ASP A N 1
ATOM 1398 C CA . ASP A 1 204 ? 18.238 3.562 13.217 1.00 90.69 204 ASP A CA 1
ATOM 1399 C C . ASP A 1 204 ? 19.625 4.137 13.568 1.00 90.69 204 ASP A C 1
ATOM 1401 O O . ASP A 1 204 ? 19.765 4.854 14.557 1.00 90.69 204 ASP A O 1
ATOM 1405 N N . GLY A 1 205 ? 20.641 3.812 12.763 1.00 85.88 205 GLY A N 1
ATOM 1406 C CA . GLY A 1 205 ? 22.037 4.219 12.939 1.00 85.88 205 GLY A CA 1
ATOM 1407 C C . GLY A 1 205 ? 22.858 3.278 13.821 1.00 85.88 205 GLY A C 1
ATOM 1408 O O . GLY A 1 205 ? 24.083 3.283 13.734 1.00 85.88 205 GLY A O 1
ATOM 1409 N N . ARG A 1 206 ? 22.208 2.439 14.638 1.00 89.62 206 ARG A N 1
ATOM 1410 C CA . ARG A 1 206 ? 22.878 1.457 15.510 1.00 89.62 206 ARG A CA 1
ATOM 1411 C C . ARG A 1 206 ? 22.635 0.024 15.074 1.00 89.62 206 ARG A C 1
ATOM 1413 O O . ARG A 1 206 ? 23.504 -0.824 15.255 1.00 89.62 206 ARG A O 1
ATOM 1420 N N . ALA A 1 207 ? 21.458 -0.246 14.528 1.00 92.69 207 ALA A N 1
ATOM 1421 C CA . ALA A 1 207 ? 21.092 -1.552 14.015 1.00 92.69 207 ALA A CA 1
ATOM 1422 C C . ALA A 1 207 ? 20.322 -1.425 12.699 1.00 92.69 207 ALA A C 1
ATOM 1424 O O . ALA A 1 207 ? 19.606 -0.446 12.457 1.00 92.69 207 ALA A O 1
ATOM 1425 N N . VAL A 1 208 ? 20.450 -2.457 11.869 1.00 95.12 208 VAL A N 1
ATOM 1426 C CA . VAL A 1 208 ? 19.551 -2.693 10.739 1.00 95.12 208 VAL A CA 1
ATOM 1427 C C . VAL A 1 208 ? 18.445 -3.619 11.206 1.00 95.12 208 VAL A C 1
ATOM 1429 O O . VAL A 1 208 ? 18.694 -4.598 11.909 1.00 95.12 208 VAL A O 1
ATOM 1432 N N . PHE A 1 209 ? 17.223 -3.297 10.807 1.00 95.19 209 PHE A N 1
ATOM 1433 C CA . PHE A 1 209 ? 16.014 -4.034 11.124 1.00 95.19 209 PHE A CA 1
ATOM 1434 C C . PHE A 1 209 ? 15.413 -4.598 9.841 1.00 95.19 209 PHE A C 1
ATOM 1436 O O . PHE A 1 209 ? 15.398 -3.930 8.806 1.00 95.19 209 PHE A O 1
ATOM 1443 N N . VAL A 1 210 ? 14.869 -5.806 9.927 1.00 95.12 210 VAL A N 1
ATOM 1444 C CA . VAL A 1 210 ? 14.073 -6.450 8.886 1.00 95.12 210 VAL A CA 1
ATOM 1445 C C . VAL A 1 210 ? 12.745 -6.904 9.472 1.00 95.12 210 VAL A C 1
ATOM 1447 O O . VAL A 1 210 ? 12.681 -7.386 10.604 1.00 95.12 210 VAL A O 1
ATOM 1450 N N . VAL A 1 211 ? 11.680 -6.760 8.689 1.00 92.94 211 VAL A N 1
ATOM 1451 C CA . VAL A 1 211 ? 10.373 -7.345 8.984 1.00 92.94 211 VAL A CA 1
ATOM 1452 C C . VAL A 1 211 ? 10.140 -8.542 8.087 1.00 92.94 211 VAL A C 1
ATOM 1454 O O . VAL A 1 211 ? 10.209 -8.437 6.858 1.00 92.94 211 VAL A O 1
ATOM 1457 N N . LEU A 1 212 ? 9.795 -9.659 8.721 1.00 91.62 212 LEU A N 1
ATOM 1458 C CA . LEU A 1 212 ? 9.308 -10.861 8.065 1.00 91.62 212 LEU A CA 1
ATOM 1459 C C . LEU A 1 212 ? 7.846 -11.113 8.446 1.00 91.62 212 LEU A C 1
ATOM 1461 O O . LEU A 1 212 ? 7.436 -10.874 9.582 1.00 91.62 212 LEU A O 1
ATOM 1465 N N . ALA A 1 213 ? 7.077 -11.641 7.502 1.00 87.25 213 ALA A N 1
ATOM 1466 C CA . ALA A 1 213 ? 5.727 -12.152 7.699 1.00 87.25 213 ALA A CA 1
ATOM 1467 C C . ALA A 1 213 ? 5.661 -13.603 7.187 1.00 87.25 213 ALA A C 1
ATOM 1469 O O . ALA A 1 213 ? 5.243 -13.830 6.047 1.00 87.25 213 ALA A O 1
ATOM 1470 N N . PRO A 1 214 ? 6.115 -14.588 7.991 1.00 79.19 214 PRO A N 1
ATOM 1471 C CA . PRO A 1 214 ? 6.130 -16.001 7.595 1.00 79.19 214 PRO A CA 1
ATOM 1472 C C . PRO A 1 214 ? 4.728 -16.537 7.302 1.00 79.19 214 PRO A C 1
ATOM 1474 O O . PRO A 1 214 ? 4.540 -17.368 6.411 1.00 79.19 214 PRO A O 1
ATOM 1477 N N . GLN A 1 215 ? 3.741 -16.028 8.038 1.00 72.06 215 GLN A N 1
ATOM 1478 C CA . GLN A 1 215 ? 2.326 -16.306 7.849 1.00 72.06 215 GLN A CA 1
ATOM 1479 C C . GLN A 1 215 ? 1.526 -15.005 7.842 1.00 72.06 215 GLN A C 1
ATOM 1481 O O . GLN A 1 215 ? 1.979 -13.953 8.300 1.00 72.06 215 GLN A O 1
ATOM 1486 N N . VAL A 1 216 ? 0.304 -15.073 7.313 1.00 68.50 216 VAL A N 1
ATOM 1487 C CA . VAL A 1 216 ? -0.621 -13.939 7.350 1.00 68.50 216 VAL A CA 1
ATOM 1488 C C . VAL A 1 216 ? -0.906 -13.615 8.816 1.00 68.50 216 VAL A C 1
ATOM 1490 O O . VAL A 1 216 ? -1.491 -14.428 9.521 1.00 68.50 216 VAL A O 1
ATOM 1493 N N . GLY A 1 217 ? -0.475 -12.432 9.262 1.00 65.75 217 GLY A N 1
ATOM 1494 C CA . GLY A 1 217 ? -0.681 -11.956 10.633 1.00 65.75 217 GLY A CA 1
ATOM 1495 C C . GLY A 1 217 ? 0.476 -12.080 11.582 1.00 65.75 217 GLY A C 1
ATOM 1496 O O . GLY A 1 217 ? 0.479 -11.418 12.614 1.00 65.75 217 GLY A O 1
ATOM 1497 N N . GLU A 1 218 ? 1.471 -12.872 11.216 1.00 77.88 218 GLU A N 1
ATOM 1498 C CA . GLU A 1 218 ? 2.731 -12.872 11.927 1.00 77.88 218 GLU A CA 1
ATOM 1499 C C . GLU A 1 218 ? 3.558 -11.680 11.449 1.00 77.88 218 GLU A C 1
ATOM 1501 O O . GLU A 1 218 ? 3.654 -11.392 10.252 1.00 77.88 218 GLU A O 1
ATOM 1506 N N . MET A 1 219 ? 4.148 -10.970 12.402 1.00 85.69 219 MET A N 1
ATOM 1507 C CA . MET A 1 219 ? 5.122 -9.925 12.137 1.00 85.69 219 MET A CA 1
ATOM 1508 C C . MET A 1 219 ? 6.319 -10.175 13.042 1.00 85.69 219 MET A C 1
ATOM 1510 O O . MET A 1 219 ? 6.220 -10.051 14.260 1.00 85.69 219 MET A O 1
ATOM 1514 N N . LEU A 1 220 ? 7.437 -10.552 12.431 1.00 89.06 220 LEU A N 1
ATOM 1515 C CA . LEU A 1 220 ? 8.710 -10.750 13.108 1.00 89.06 220 LEU A CA 1
ATOM 1516 C C . LEU A 1 220 ? 9.629 -9.589 12.756 1.00 89.06 220 LEU A C 1
ATOM 1518 O O . LEU A 1 220 ? 9.911 -9.353 11.583 1.00 89.06 220 LEU A O 1
ATOM 1522 N N . VAL A 1 221 ? 10.094 -8.877 13.773 1.00 91.00 221 VAL A N 1
ATOM 1523 C CA . VAL A 1 221 ? 11.069 -7.795 13.669 1.00 91.00 221 VAL A CA 1
ATOM 1524 C C . VAL A 1 221 ? 12.419 -8.344 14.105 1.00 91.00 221 VAL A C 1
ATOM 1526 O O . VAL A 1 221 ? 12.643 -8.639 15.273 1.00 91.00 221 VAL A O 1
ATOM 1529 N N . ILE A 1 222 ? 13.343 -8.487 13.172 1.00 92.31 222 ILE A N 1
ATOM 1530 C CA . ILE A 1 222 ? 14.681 -9.008 13.446 1.00 92.31 222 ILE A CA 1
ATOM 1531 C C . ILE A 1 222 ? 15.671 -7.872 13.246 1.00 92.31 222 ILE A C 1
ATOM 1533 O O . ILE A 1 222 ? 15.509 -7.064 12.337 1.00 92.31 222 ILE A O 1
ATOM 1537 N N . SER A 1 223 ? 16.694 -7.789 14.087 1.00 92.88 223 SER A N 1
ATOM 1538 C CA . SER A 1 223 ? 17.735 -6.776 13.952 1.00 92.88 223 SER A CA 1
ATOM 1539 C C . SER A 1 223 ? 19.129 -7.353 14.108 1.00 92.88 223 SER A C 1
ATOM 1541 O O . SER A 1 223 ? 19.317 -8.337 14.818 1.00 92.88 223 SER A O 1
ATOM 1543 N N . THR A 1 224 ? 20.092 -6.707 13.461 1.00 93.75 224 THR A N 1
ATOM 1544 C CA . THR A 1 224 ? 21.527 -6.965 13.603 1.00 93.75 224 THR A CA 1
ATOM 1545 C C . THR A 1 224 ? 22.236 -5.644 13.900 1.00 93.75 224 THR A C 1
ATOM 1547 O O . THR A 1 224 ? 21.841 -4.614 13.336 1.00 93.75 224 THR A O 1
ATOM 1550 N N . PRO A 1 225 ? 23.250 -5.619 14.782 1.00 92.44 225 PRO A N 1
ATOM 1551 C CA . PRO A 1 225 ? 24.042 -4.416 15.002 1.00 92.44 225 PRO A CA 1
ATOM 1552 C C . PRO A 1 225 ? 24.745 -3.979 13.712 1.00 92.44 225 PRO A C 1
ATOM 1554 O O . PRO A 1 225 ? 25.113 -4.804 12.875 1.00 92.44 225 PRO A O 1
ATOM 1557 N N . VAL A 1 226 ? 24.925 -2.667 13.567 1.00 91.19 226 VAL A N 1
ATOM 1558 C CA . VAL A 1 226 ? 25.778 -2.071 12.537 1.00 91.19 226 VAL A CA 1
ATOM 1559 C C . VAL A 1 226 ? 27.184 -1.947 13.105 1.00 91.19 226 VAL A C 1
ATOM 1561 O O . VAL A 1 226 ? 27.426 -1.167 14.027 1.00 91.19 226 VAL A O 1
ATOM 1564 N N . GLU A 1 227 ? 28.126 -2.682 12.525 1.00 87.00 227 GLU A N 1
ATOM 1565 C CA . GLU A 1 227 ? 29.532 -2.650 12.920 1.00 87.00 227 GLU A CA 1
ATOM 1566 C C . GLU A 1 227 ? 30.365 -2.074 11.779 1.00 87.00 227 GLU A C 1
ATOM 1568 O O . GLU A 1 227 ? 30.222 -2.472 10.628 1.00 87.00 227 GLU A O 1
ATOM 1573 N N . MET A 1 228 ? 31.221 -1.089 12.074 1.00 89.38 228 MET A N 1
ATOM 1574 C CA . MET A 1 228 ? 32.047 -0.411 11.059 1.00 89.38 228 MET A CA 1
ATOM 1575 C C . MET A 1 228 ? 31.235 0.125 9.859 1.00 89.38 228 MET A C 1
ATOM 1577 O O . MET A 1 228 ? 31.702 0.065 8.725 1.00 89.38 228 MET A O 1
ATOM 1581 N N . GLN A 1 229 ? 30.026 0.649 10.115 1.00 91.06 229 GLN A N 1
ATOM 1582 C CA . GLN A 1 229 ? 29.081 1.122 9.086 1.00 91.06 229 GLN A CA 1
ATOM 1583 C C . GLN A 1 229 ? 28.656 0.032 8.087 1.00 91.06 229 GLN A C 1
ATOM 1585 O O . GLN A 1 229 ? 28.340 0.335 6.942 1.00 91.06 229 GLN A O 1
ATOM 1590 N N . ARG A 1 230 ? 28.652 -1.243 8.496 1.00 93.56 230 ARG A N 1
ATOM 1591 C CA . ARG A 1 230 ? 28.369 -2.386 7.621 1.00 93.56 230 ARG A CA 1
ATOM 1592 C C . ARG A 1 230 ? 27.440 -3.410 8.262 1.00 93.56 230 ARG A C 1
ATOM 1594 O O . ARG A 1 230 ? 27.342 -3.504 9.484 1.00 93.56 230 ARG A O 1
ATOM 1601 N N . TYR A 1 231 ? 26.780 -4.182 7.403 1.00 93.62 231 TYR A N 1
ATOM 1602 C CA . TYR A 1 231 ? 25.993 -5.376 7.731 1.00 93.62 231 TYR A CA 1
ATOM 1603 C C . TYR A 1 231 ? 25.892 -6.292 6.502 1.00 93.62 231 TYR A C 1
ATOM 1605 O O . TYR A 1 231 ? 26.194 -5.860 5.393 1.00 93.62 231 TYR A O 1
ATOM 1613 N N . TRP A 1 232 ? 25.442 -7.540 6.658 1.00 93.12 232 TRP A N 1
ATOM 1614 C CA . TRP A 1 232 ? 25.175 -8.415 5.508 1.00 93.12 232 TRP A CA 1
ATOM 1615 C C . TRP A 1 232 ? 23.844 -8.075 4.846 1.00 93.12 232 TRP A C 1
ATOM 1617 O O . TRP A 1 232 ? 22.784 -8.187 5.466 1.00 93.12 232 TRP A O 1
ATOM 1627 N N . GLY A 1 233 ? 23.908 -7.687 3.576 1.00 93.69 233 GLY A N 1
ATOM 1628 C CA . GLY A 1 233 ? 22.749 -7.447 2.733 1.00 93.69 233 GLY A CA 1
ATOM 1629 C C . GLY A 1 233 ? 21.908 -8.707 2.549 1.00 93.69 233 GLY A C 1
ATOM 1630 O O . GLY A 1 233 ? 22.406 -9.832 2.527 1.00 93.69 233 GLY A O 1
ATOM 1631 N N . LEU A 1 234 ? 20.604 -8.499 2.411 1.00 94.38 234 LEU A N 1
ATOM 1632 C CA . LEU A 1 234 ? 19.617 -9.531 2.127 1.00 94.38 234 LEU A CA 1
ATOM 1633 C C . LEU A 1 234 ? 19.228 -9.568 0.645 1.00 94.38 234 LEU A C 1
ATOM 1635 O O . LEU A 1 234 ? 18.592 -10.531 0.225 1.00 94.38 234 LEU A O 1
ATOM 1639 N N . SER A 1 235 ? 19.606 -8.580 -0.175 1.00 93.75 235 SER A N 1
ATOM 1640 C CA . SER A 1 235 ? 19.212 -8.521 -1.591 1.00 93.75 235 SER A CA 1
ATOM 1641 C C . SER A 1 235 ? 19.800 -9.631 -2.450 1.00 93.75 235 SER A C 1
ATOM 1643 O O . SER A 1 235 ? 19.233 -9.975 -3.491 1.00 93.75 235 SER A O 1
ATOM 1645 N N . CYS A 1 236 ? 20.884 -10.262 -1.995 1.00 89.38 236 CYS A N 1
ATOM 1646 C CA . CYS A 1 236 ? 21.412 -11.472 -2.608 1.00 89.38 236 CYS A CA 1
ATOM 1647 C C . CYS A 1 236 ? 20.426 -12.657 -2.524 1.00 89.38 236 CYS A C 1
ATOM 1649 O O . CYS A 1 236 ? 20.429 -13.490 -3.433 1.00 89.38 236 CYS A O 1
ATOM 1651 N N . ALA A 1 237 ? 19.535 -12.676 -1.527 1.00 89.31 237 ALA A N 1
ATOM 1652 C CA . ALA A 1 237 ? 18.457 -13.652 -1.355 1.00 89.31 237 ALA A CA 1
ATOM 1653 C C . ALA A 1 237 ? 17.077 -13.114 -1.782 1.00 89.31 237 ALA A C 1
ATOM 1655 O O . ALA A 1 237 ? 16.334 -13.786 -2.496 1.00 89.31 237 ALA A O 1
ATOM 1656 N N . CYS A 1 238 ? 16.755 -11.884 -1.381 1.00 90.81 238 CYS A N 1
ATOM 1657 C CA . CYS A 1 238 ? 15.457 -11.239 -1.547 1.00 90.81 238 CYS A CA 1
ATOM 1658 C C . CYS A 1 238 ? 15.599 -9.987 -2.419 1.00 90.81 238 CYS A C 1
ATOM 1660 O O . CYS A 1 238 ? 15.912 -8.928 -1.883 1.00 90.81 238 CYS A O 1
ATOM 1662 N N . PRO A 1 239 ? 15.319 -10.026 -3.734 1.00 89.69 239 PRO A N 1
ATOM 1663 C CA . PRO A 1 239 ? 15.502 -8.859 -4.604 1.00 89.69 239 PRO A CA 1
ATOM 1664 C C . PRO A 1 239 ? 14.824 -7.572 -4.098 1.00 89.69 239 PRO A C 1
ATOM 1666 O O . PRO A 1 239 ? 15.383 -6.487 -4.239 1.00 89.69 239 PRO A O 1
ATOM 1669 N N . ALA A 1 240 ? 13.668 -7.692 -3.433 1.00 91.31 240 ALA A N 1
ATOM 1670 C CA . ALA A 1 240 ? 12.953 -6.569 -2.823 1.00 91.31 240 ALA A CA 1
ATOM 1671 C C . ALA A 1 240 ? 13.730 -5.849 -1.703 1.00 91.31 240 ALA A C 1
ATOM 1673 O O . ALA A 1 240 ? 13.504 -4.662 -1.476 1.00 91.31 240 ALA A O 1
ATOM 1674 N N . ALA A 1 241 ? 14.674 -6.522 -1.038 1.00 94.50 241 ALA A N 1
ATOM 1675 C CA . ALA A 1 241 ? 15.529 -5.910 -0.023 1.00 94.50 241 ALA A CA 1
ATOM 1676 C C . ALA A 1 241 ? 16.446 -4.827 -0.606 1.00 94.50 241 ALA A C 1
ATOM 1678 O O . ALA A 1 241 ? 16.759 -3.866 0.091 1.00 94.50 241 ALA A O 1
ATOM 1679 N N . GLY A 1 242 ? 16.805 -4.925 -1.893 1.00 93.88 242 GLY A N 1
ATOM 1680 C CA . GLY A 1 242 ? 17.719 -3.981 -2.540 1.00 93.88 242 GLY A CA 1
ATOM 1681 C C . GLY A 1 242 ? 17.223 -2.535 -2.500 1.00 93.88 242 GLY A C 1
ATOM 1682 O O . GLY A 1 242 ? 18.026 -1.620 -2.360 1.00 93.88 242 GLY A O 1
ATOM 1683 N N . VAL A 1 243 ? 15.904 -2.312 -2.542 1.00 93.31 243 VAL A N 1
ATOM 1684 C CA . VAL A 1 243 ? 15.324 -0.965 -2.397 1.00 93.31 243 VAL A CA 1
ATOM 1685 C C . VAL A 1 243 ? 15.670 -0.373 -1.030 1.00 93.31 243 VAL A C 1
ATOM 1687 O O . VAL A 1 243 ? 16.182 0.741 -0.934 1.00 93.31 243 VAL A O 1
ATOM 1690 N N . TYR A 1 244 ? 15.446 -1.146 0.031 1.00 95.25 244 TYR A N 1
ATOM 1691 C CA . TYR A 1 244 ? 15.685 -0.700 1.398 1.00 95.25 244 TYR A CA 1
ATOM 1692 C C . TYR A 1 244 ? 17.174 -0.574 1.715 1.00 95.25 244 TYR A C 1
ATOM 1694 O O . TYR A 1 244 ? 17.562 0.363 2.401 1.00 95.25 244 TYR A O 1
ATOM 1702 N N . GLU A 1 245 ? 18.019 -1.469 1.199 1.00 95.88 245 GLU A N 1
ATOM 1703 C CA . GLU A 1 245 ? 19.478 -1.382 1.347 1.00 95.88 245 GLU A CA 1
ATOM 1704 C C . GLU A 1 245 ? 20.021 -0.067 0.784 1.00 95.88 245 GLU A C 1
ATOM 1706 O O . GLU A 1 245 ? 20.797 0.618 1.451 1.00 95.88 245 GLU A O 1
ATOM 1711 N N . ARG A 1 246 ? 19.545 0.325 -0.403 1.00 94.12 246 ARG A N 1
ATOM 1712 C CA . ARG A 1 246 ? 19.901 1.594 -1.049 1.00 94.12 246 ARG A CA 1
ATOM 1713 C C . ARG A 1 246 ? 19.402 2.794 -0.240 1.00 94.12 246 ARG A C 1
ATOM 1715 O O . ARG A 1 246 ? 20.169 3.718 0.004 1.00 94.12 246 ARG A O 1
ATOM 1722 N N . MET A 1 247 ? 18.162 2.759 0.263 1.00 94.75 247 MET A N 1
ATOM 1723 C CA . MET A 1 247 ? 17.643 3.807 1.160 1.00 94.75 247 MET A CA 1
ATOM 1724 C C . MET A 1 247 ? 18.442 3.913 2.469 1.00 94.75 247 MET A C 1
ATOM 1726 O O . MET A 1 247 ? 18.707 5.014 2.946 1.00 94.75 247 MET A O 1
ATOM 1730 N N . ILE A 1 248 ? 18.821 2.779 3.066 1.00 95.44 248 ILE A N 1
ATOM 1731 C CA . ILE A 1 248 ? 19.635 2.724 4.286 1.00 95.44 248 ILE A CA 1
ATOM 1732 C C . ILE A 1 248 ? 21.000 3.366 4.032 1.00 95.44 248 ILE A C 1
ATOM 1734 O O . ILE A 1 248 ? 21.435 4.192 4.836 1.00 95.44 248 ILE A O 1
ATOM 1738 N N . HIS A 1 249 ? 21.637 3.037 2.909 1.00 94.31 249 HIS A N 1
ATOM 1739 C CA . HIS A 1 249 ? 22.896 3.649 2.510 1.00 94.31 249 HIS A CA 1
ATOM 1740 C C . HIS A 1 249 ? 22.748 5.164 2.310 1.00 94.31 249 HIS A C 1
ATOM 1742 O O . HIS A 1 249 ? 23.487 5.926 2.927 1.00 94.31 249 HIS A O 1
ATOM 1748 N N . ASP A 1 250 ? 21.764 5.622 1.532 1.00 93.44 250 ASP A N 1
ATOM 1749 C CA . ASP A 1 250 ? 21.577 7.051 1.235 1.00 93.44 250 ASP A CA 1
ATOM 1750 C C . ASP A 1 250 ? 21.294 7.888 2.492 1.00 93.44 250 ASP A C 1
ATOM 1752 O O . ASP A 1 250 ? 21.744 9.028 2.608 1.00 93.44 250 ASP A O 1
ATOM 1756 N N . LEU A 1 251 ? 20.573 7.323 3.464 1.00 94.25 251 LEU A N 1
ATOM 1757 C CA . LEU A 1 251 ? 20.190 8.028 4.686 1.00 94.25 251 LEU A CA 1
ATOM 1758 C C . LEU A 1 251 ? 21.255 7.980 5.787 1.00 94.25 251 LEU A C 1
ATOM 1760 O O . LEU A 1 251 ? 21.424 8.973 6.496 1.00 94.25 251 LEU A O 1
ATOM 1764 N N . TRP A 1 252 ? 21.946 6.850 5.950 1.00 94.00 252 TRP A N 1
ATOM 1765 C CA . TRP A 1 252 ? 22.805 6.586 7.113 1.00 94.00 252 TRP A CA 1
ATOM 1766 C C . TRP A 1 252 ? 24.279 6.344 6.777 1.00 94.00 252 TRP A C 1
ATOM 1768 O O . TRP A 1 252 ? 25.112 6.423 7.679 1.00 94.00 252 TRP A O 1
ATOM 1778 N N . GLY A 1 253 ? 24.610 6.067 5.515 1.00 92.81 253 GLY A N 1
ATOM 1779 C CA 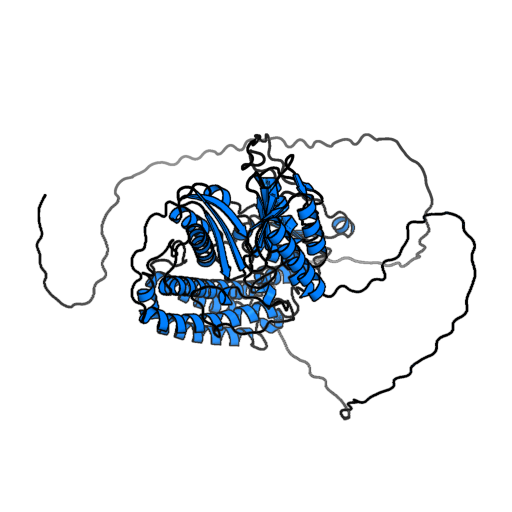. GLY A 1 253 ? 25.958 5.673 5.097 1.00 92.81 253 GLY A CA 1
ATOM 1780 C C . GLY A 1 253 ? 26.325 4.243 5.481 1.00 92.81 253 GLY A C 1
ATOM 1781 O O . GLY A 1 253 ? 27.502 3.898 5.512 1.00 92.81 253 GLY A O 1
ATOM 1782 N N . VAL A 1 254 ? 25.322 3.418 5.794 1.00 94.31 254 VAL A N 1
ATOM 1783 C CA . VAL A 1 254 ? 25.515 2.022 6.189 1.00 94.31 254 VAL A CA 1
ATOM 1784 C C . VAL A 1 254 ? 25.537 1.137 4.941 1.00 94.31 254 VAL A C 1
ATOM 1786 O O . VAL A 1 254 ? 24.553 1.060 4.205 1.00 94.31 254 VAL A O 1
ATOM 1789 N N . GLU A 1 255 ? 26.655 0.454 4.716 1.00 93.81 255 GLU A N 1
ATOM 1790 C CA . GLU A 1 255 ? 26.905 -0.409 3.562 1.00 93.81 255 GLU A CA 1
ATOM 1791 C C . GLU A 1 255 ? 26.361 -1.830 3.788 1.00 93.81 255 GLU A C 1
ATOM 1793 O O . GLU A 1 255 ? 26.701 -2.509 4.761 1.00 93.81 255 GLU A O 1
ATOM 1798 N N . ALA A 1 256 ? 25.549 -2.308 2.845 1.00 94.88 256 ALA A N 1
ATOM 1799 C CA . ALA A 1 256 ? 25.109 -3.697 2.779 1.00 94.88 256 ALA A CA 1
ATOM 1800 C C . ALA A 1 256 ? 26.147 -4.547 2.022 1.00 94.88 256 ALA A C 1
ATOM 1802 O O . ALA A 1 256 ? 26.329 -4.402 0.811 1.00 94.88 256 ALA A O 1
ATOM 1803 N N . LEU A 1 257 ? 26.833 -5.441 2.732 1.00 91.75 257 LEU A N 1
ATOM 1804 C CA . LEU A 1 257 ? 27.754 -6.421 2.154 1.00 91.75 257 LEU A CA 1
ATOM 1805 C C . LEU A 1 257 ? 26.961 -7.400 1.274 1.00 91.75 257 LEU A C 1
ATOM 1807 O O . LEU A 1 257 ? 25.891 -7.842 1.670 1.00 91.75 257 LEU A O 1
ATOM 1811 N N . ASP A 1 258 ? 27.466 -7.729 0.086 1.00 88.19 258 ASP A N 1
ATOM 1812 C CA . ASP A 1 258 ? 26.782 -8.553 -0.932 1.00 88.19 258 ASP A CA 1
ATOM 1813 C C . ASP A 1 258 ? 25.489 -7.963 -1.529 1.00 88.19 258 ASP A C 1
ATOM 1815 O O . ASP A 1 258 ? 24.722 -8.678 -2.187 1.00 88.19 258 ASP A O 1
ATOM 1819 N N . ALA A 1 259 ? 25.243 -6.660 -1.364 1.00 90.31 259 ALA A N 1
ATOM 1820 C CA . ALA A 1 259 ? 24.115 -6.016 -2.026 1.00 90.31 259 ALA A CA 1
ATOM 1821 C C . ALA A 1 259 ? 24.206 -6.134 -3.558 1.00 90.31 259 ALA A C 1
ATOM 1823 O O . ALA A 1 259 ? 25.252 -5.900 -4.168 1.00 90.31 259 ALA A O 1
ATOM 1824 N N . ARG A 1 260 ? 23.082 -6.479 -4.199 1.00 86.38 260 ARG A N 1
ATOM 1825 C CA . ARG A 1 260 ? 23.004 -6.648 -5.662 1.00 86.38 260 ARG A CA 1
ATOM 1826 C C . ARG A 1 260 ? 23.035 -5.330 -6.431 1.00 86.38 260 ARG A C 1
ATOM 1828 O O . ARG A 1 260 ? 23.419 -5.318 -7.599 1.00 86.38 260 ARG A O 1
ATOM 1835 N N . ASP A 1 261 ? 22.590 -4.246 -5.805 1.00 86.06 261 ASP A N 1
ATOM 1836 C CA . ASP A 1 261 ? 22.502 -2.923 -6.412 1.00 86.06 261 ASP A CA 1
ATOM 1837 C C . ASP A 1 261 ? 22.938 -1.863 -5.400 1.00 86.06 261 ASP A C 1
ATOM 1839 O O . ASP A 1 261 ? 22.358 -1.745 -4.325 1.00 86.06 261 ASP A O 1
ATOM 1843 N N . LEU A 1 262 ? 23.971 -1.105 -5.763 1.00 84.50 262 LEU A N 1
ATOM 1844 C CA . LEU A 1 262 ? 24.579 -0.061 -4.935 1.00 84.50 262 LEU A CA 1
ATOM 1845 C C . LEU A 1 262 ? 24.239 1.349 -5.433 1.00 84.50 262 LEU A C 1
ATOM 1847 O O . LEU A 1 262 ? 24.795 2.330 -4.945 1.00 84.50 262 LEU A O 1
ATOM 1851 N N . ARG A 1 263 ? 23.382 1.473 -6.454 1.00 86.44 263 ARG A N 1
ATOM 1852 C CA . ARG A 1 263 ? 22.975 2.785 -6.970 1.00 86.44 263 ARG A CA 1
ATOM 1853 C C . ARG A 1 263 ? 22.154 3.537 -5.915 1.00 86.44 263 ARG A C 1
ATOM 1855 O O . ARG A 1 263 ? 21.409 2.894 -5.179 1.00 86.44 263 ARG A O 1
ATOM 1862 N N . PRO A 1 264 ? 22.179 4.875 -5.885 1.00 88.19 264 PRO A N 1
ATOM 1863 C CA . PRO A 1 264 ? 21.306 5.631 -4.990 1.00 88.19 264 PRO A CA 1
ATOM 1864 C C . PRO A 1 264 ? 19.827 5.375 -5.288 1.00 88.19 264 PRO A C 1
ATOM 1866 O O . PRO A 1 264 ? 19.449 5.175 -6.446 1.00 88.19 264 PRO A O 1
ATOM 1869 N N . TRP A 1 265 ? 18.984 5.347 -4.259 1.00 89.88 265 TRP A N 1
ATOM 1870 C CA . TRP A 1 265 ? 17.522 5.303 -4.394 1.00 89.88 265 TRP A CA 1
ATOM 1871 C C . TRP A 1 265 ? 16.894 6.681 -4.179 1.00 89.88 265 TRP A C 1
ATOM 1873 O O . TRP A 1 265 ? 15.995 7.058 -4.926 1.00 89.88 265 TRP A O 1
ATOM 1883 N N . LEU A 1 266 ? 17.371 7.422 -3.175 1.00 91.50 266 LEU A N 1
ATOM 1884 C CA . LEU A 1 266 ? 16.814 8.700 -2.734 1.00 91.50 266 LEU A CA 1
ATOM 1885 C C . LEU A 1 266 ? 17.625 9.897 -3.233 1.00 91.50 266 LEU A C 1
ATOM 1887 O O . LEU A 1 266 ? 17.047 10.860 -3.738 1.00 91.50 266 LEU A O 1
ATOM 1891 N N . ASP A 1 267 ? 18.949 9.850 -3.079 1.00 88.38 267 ASP A N 1
ATOM 1892 C CA . ASP A 1 267 ? 19.822 10.976 -3.413 1.00 88.38 267 ASP A CA 1
ATOM 1893 C C . ASP A 1 267 ? 20.496 10.785 -4.774 1.00 88.38 267 ASP A C 1
ATOM 1895 O O . ASP A 1 267 ? 21.481 10.067 -4.918 1.00 88.38 267 ASP A O 1
ATOM 1899 N N . HIS A 1 268 ? 20.013 11.505 -5.785 1.00 84.75 268 HIS A N 1
ATOM 1900 C CA . HIS A 1 268 ? 20.613 11.527 -7.129 1.00 84.75 268 HIS A CA 1
ATOM 1901 C C . HIS A 1 268 ? 21.782 12.514 -7.245 1.00 84.75 268 HIS A C 1
ATOM 1903 O O . HIS A 1 268 ? 21.970 13.132 -8.295 1.00 84.75 268 HIS A O 1
ATOM 1909 N N . GLY A 1 269 ? 22.524 12.690 -6.146 1.00 80.62 269 GLY A N 1
ATOM 1910 C CA . GLY A 1 269 ? 23.622 13.641 -5.978 1.00 80.62 269 GLY A CA 1
ATOM 1911 C C . GLY A 1 269 ? 23.166 15.098 -5.989 1.00 80.62 269 GLY A C 1
ATOM 1912 O O . GLY A 1 269 ? 23.894 15.978 -6.454 1.00 80.62 269 GLY A O 1
ATOM 1913 N N . ALA A 1 270 ? 21.949 15.345 -5.501 1.00 82.12 270 ALA A N 1
ATOM 1914 C CA . ALA A 1 270 ? 21.351 16.673 -5.403 1.00 82.12 270 ALA A CA 1
ATOM 1915 C C . ALA A 1 270 ? 21.351 17.211 -3.965 1.00 82.12 270 ALA A C 1
ATOM 1917 O O . ALA A 1 270 ? 21.135 18.409 -3.758 1.00 82.12 270 ALA A O 1
ATOM 1918 N N . TRP A 1 271 ? 21.562 16.355 -2.961 1.00 87.88 271 TRP A N 1
ATOM 1919 C CA . TRP A 1 271 ? 21.590 16.784 -1.568 1.00 87.88 271 TRP A CA 1
ATOM 1920 C C . TRP A 1 271 ? 22.902 17.505 -1.238 1.00 87.88 271 TRP A C 1
ATOM 1922 O O . TRP A 1 271 ? 23.986 17.121 -1.666 1.00 87.88 271 TRP A O 1
ATOM 1932 N N . GLY A 1 272 ? 22.815 18.566 -0.430 1.00 87.06 272 GLY A N 1
ATOM 1933 C CA . GLY A 1 272 ? 23.992 19.318 0.027 1.00 87.06 272 GLY A CA 1
ATOM 1934 C C . GLY A 1 272 ? 24.786 18.626 1.141 1.00 87.06 272 GLY A C 1
ATOM 1935 O O . GLY A 1 272 ? 25.732 19.208 1.672 1.00 87.06 272 GLY A O 1
ATOM 1936 N N . VAL A 1 273 ? 24.383 17.420 1.542 1.00 89.19 273 VAL A N 1
ATOM 1937 C CA . VAL A 1 273 ? 24.944 16.671 2.666 1.00 89.19 273 VAL A CA 1
ATOM 1938 C C . VAL A 1 273 ? 24.863 15.174 2.379 1.00 89.19 273 VAL A C 1
ATOM 1940 O O . VAL A 1 273 ? 23.833 14.703 1.901 1.00 89.19 273 VAL A O 1
ATOM 1943 N N . THR A 1 274 ? 25.922 14.426 2.687 1.00 85.75 274 THR A N 1
ATOM 1944 C CA . THR A 1 274 ? 25.872 12.962 2.671 1.00 85.75 274 THR A CA 1
ATOM 1945 C C . THR A 1 274 ? 25.195 12.446 3.932 1.00 85.75 274 THR A C 1
ATOM 1947 O O . THR A 1 274 ? 25.455 12.943 5.030 1.00 85.75 274 THR A O 1
ATOM 1950 N N . TRP A 1 275 ? 24.362 11.416 3.768 1.00 91.56 275 TRP A N 1
ATOM 1951 C CA . TRP A 1 275 ? 23.815 10.609 4.863 1.00 91.56 275 TRP A CA 1
ATOM 1952 C C . TRP A 1 275 ? 23.187 11.458 5.979 1.00 91.56 275 TRP A C 1
ATOM 1954 O O . TRP A 1 275 ? 23.693 11.490 7.104 1.00 91.56 275 TRP A O 1
ATOM 1964 N N . PRO A 1 276 ? 22.090 12.179 5.689 1.00 92.75 276 PRO A N 1
ATOM 1965 C CA . PRO A 1 276 ? 21.539 13.206 6.574 1.00 92.75 276 PRO A CA 1
ATOM 1966 C C . PRO A 1 276 ? 21.095 12.698 7.952 1.00 92.75 276 PRO A C 1
ATOM 1968 O O . PRO A 1 276 ? 20.864 13.513 8.843 1.00 92.75 276 PRO A O 1
ATOM 1971 N N . LEU A 1 277 ? 20.933 11.383 8.132 1.00 92.88 277 LEU A N 1
ATOM 1972 C CA . LEU A 1 277 ? 20.575 10.779 9.414 1.00 92.88 277 LEU A CA 1
ATOM 1973 C C . LEU A 1 277 ? 21.772 10.205 10.178 1.00 92.88 277 LEU A C 1
ATOM 1975 O O . LEU A 1 277 ? 21.611 9.844 11.337 1.00 92.88 277 LEU A O 1
ATOM 1979 N N . SER A 1 278 ? 22.956 10.139 9.569 1.00 90.94 278 SER A N 1
ATOM 1980 C CA . SER A 1 278 ? 24.176 9.669 10.228 1.00 90.94 278 SER A CA 1
ATOM 1981 C C . SER A 1 278 ? 24.618 10.603 11.361 1.00 90.94 278 SER A C 1
ATOM 1983 O O . SER A 1 278 ? 24.382 11.808 11.313 1.00 90.94 278 SER A O 1
ATOM 1985 N N . ASP A 1 279 ? 25.357 10.073 12.341 1.00 86.50 279 ASP A N 1
ATOM 1986 C CA . ASP A 1 279 ? 25.992 10.871 13.405 1.00 86.50 279 ASP A CA 1
ATOM 1987 C C . ASP A 1 279 ? 27.093 11.807 12.866 1.00 86.50 279 ASP A C 1
ATOM 1989 O O . ASP A 1 279 ? 27.541 12.726 13.558 1.00 86.50 279 ASP A O 1
ATOM 1993 N N . ARG A 1 280 ? 27.581 11.556 11.643 1.00 85.12 280 ARG A N 1
ATOM 1994 C CA . ARG A 1 280 ? 28.663 12.318 10.999 1.00 85.12 280 ARG A CA 1
ATOM 1995 C C . ARG A 1 280 ? 28.303 12.703 9.557 1.00 85.12 280 ARG A C 1
ATOM 1997 O O . ARG A 1 280 ? 28.938 12.205 8.626 1.00 85.12 280 ARG A O 1
ATOM 2004 N N . PRO A 1 281 ? 27.311 13.584 9.356 1.00 86.81 281 PRO A N 1
ATOM 2005 C CA . PRO A 1 281 ? 26.957 14.054 8.025 1.00 86.81 281 PRO A CA 1
ATOM 2006 C C . PRO A 1 281 ? 28.070 14.956 7.471 1.00 86.81 281 PRO A C 1
ATOM 2008 O O . PRO A 1 281 ? 28.615 15.795 8.195 1.00 86.81 281 PRO A O 1
ATOM 2011 N N . VAL A 1 282 ? 28.416 14.802 6.191 1.00 83.69 282 VAL A N 1
ATOM 2012 C CA . VAL A 1 282 ? 29.471 15.599 5.543 1.00 83.69 282 VAL A CA 1
ATOM 2013 C C . VAL A 1 282 ? 28.854 16.482 4.455 1.00 83.69 282 VAL A C 1
ATOM 2015 O O . VAL A 1 282 ? 28.136 15.968 3.599 1.00 83.69 282 VAL A O 1
ATOM 2018 N N . PRO A 1 283 ? 29.109 17.804 4.442 1.00 84.00 283 PRO A N 1
ATOM 2019 C CA . PRO A 1 283 ? 28.659 18.666 3.354 1.00 84.00 283 PRO A CA 1
ATOM 2020 C C . PRO A 1 283 ? 29.255 18.241 2.008 1.00 84.00 283 PRO A C 1
ATOM 2022 O O . PRO A 1 283 ? 30.466 18.035 1.900 1.00 84.00 283 PRO A O 1
ATOM 2025 N N . VAL A 1 284 ? 28.421 18.167 0.974 1.00 82.31 284 VAL A N 1
ATOM 2026 C CA . VAL A 1 284 ? 28.855 17.859 -0.395 1.00 82.31 284 VAL A CA 1
ATOM 2027 C C . VAL A 1 284 ? 29.006 19.158 -1.177 1.00 82.31 284 VAL A C 1
ATOM 2029 O O . VAL A 1 284 ? 28.101 19.992 -1.207 1.00 82.31 284 VAL A O 1
ATOM 2032 N N . GLN A 1 285 ? 30.162 19.342 -1.818 1.00 65.38 285 GLN A N 1
ATOM 2033 C CA . GLN A 1 285 ? 30.384 20.447 -2.747 1.00 65.38 285 GLN A CA 1
ATOM 2034 C C . GLN A 1 285 ? 30.132 19.983 -4.183 1.00 65.38 285 GLN A C 1
ATOM 2036 O O . GLN A 1 285 ? 30.923 19.232 -4.746 1.00 65.38 285 GLN A O 1
ATOM 2041 N N . GLY A 1 286 ? 29.052 20.489 -4.779 1.00 61.00 286 GLY A N 1
ATOM 2042 C CA . GLY A 1 286 ? 28.676 20.219 -6.166 1.00 61.00 286 GLY A CA 1
ATOM 2043 C C . GLY A 1 286 ? 27.593 19.150 -6.292 1.00 61.00 286 GLY A C 1
ATOM 2044 O O . GLY A 1 286 ? 27.551 18.195 -5.526 1.00 61.00 286 GLY A O 1
ATOM 2045 N N . ALA A 1 287 ? 26.709 19.335 -7.272 1.00 58.53 287 ALA A N 1
ATOM 2046 C CA . ALA A 1 287 ? 25.730 18.325 -7.639 1.00 58.53 287 ALA A CA 1
ATOM 2047 C C . ALA A 1 287 ? 26.368 17.369 -8.652 1.00 58.53 287 ALA A C 1
ATOM 2049 O O . ALA A 1 287 ? 26.749 17.782 -9.749 1.00 58.53 287 ALA A O 1
ATOM 2050 N N . SER A 1 288 ? 26.504 16.102 -8.279 1.00 57.41 288 SER A N 1
ATOM 2051 C CA . SER A 1 288 ? 26.825 15.028 -9.213 1.00 57.41 288 SER A CA 1
ATOM 2052 C C . SER A 1 288 ? 25.498 14.470 -9.699 1.00 57.41 288 SER A C 1
ATOM 2054 O O . SER A 1 288 ? 24.900 13.664 -8.997 1.00 57.41 288 SER A O 1
ATOM 2056 N N . VAL A 1 289 ? 25.017 14.885 -10.872 1.00 58.81 289 VAL A N 1
ATOM 2057 C CA . VAL A 1 289 ? 23.825 14.251 -11.453 1.00 58.81 289 VAL A CA 1
ATOM 2058 C C . VAL A 1 289 ? 24.151 12.776 -11.658 1.00 58.81 289 VAL A C 1
ATOM 2060 O O . VAL A 1 289 ? 25.129 12.462 -12.336 1.00 58.81 289 VAL A O 1
ATOM 2063 N N . ALA A 1 290 ? 23.373 11.887 -11.038 1.00 59.19 290 ALA A N 1
ATOM 2064 C CA . ALA A 1 290 ? 23.554 10.451 -11.193 1.00 59.19 290 ALA A CA 1
ATOM 2065 C C . ALA A 1 290 ? 23.667 10.086 -12.686 1.00 59.19 290 ALA A C 1
ATOM 2067 O O . ALA A 1 290 ? 22.780 10.395 -13.484 1.00 59.19 290 ALA A O 1
ATOM 2068 N N . GLU A 1 291 ? 24.779 9.460 -13.079 1.00 57.00 291 GLU A N 1
ATOM 2069 C CA . GLU A 1 291 ? 24.981 9.049 -14.466 1.00 57.00 291 GLU A CA 1
ATOM 2070 C C . GLU A 1 291 ? 24.122 7.817 -14.769 1.00 57.00 291 GLU A C 1
ATOM 2072 O O . GLU A 1 291 ? 24.272 6.744 -14.172 1.00 57.00 291 GLU A O 1
ATOM 2077 N N . PHE A 1 292 ? 23.211 7.957 -15.729 1.00 61.31 292 PHE A N 1
ATOM 2078 C CA . PHE A 1 292 ? 22.419 6.842 -16.224 1.00 61.31 292 PHE A CA 1
ATOM 2079 C C . PHE A 1 292 ? 23.332 5.896 -17.000 1.00 61.31 292 PHE A C 1
ATOM 2081 O O . PHE A 1 292 ? 23.778 6.214 -18.101 1.00 61.31 292 PHE A O 1
ATOM 2088 N N . ARG A 1 293 ? 23.605 4.706 -16.448 1.00 58.06 293 ARG A N 1
ATOM 2089 C CA . ARG A 1 293 ? 24.397 3.690 -17.156 1.00 58.06 293 ARG A CA 1
ATOM 2090 C C . ARG A 1 293 ? 23.738 3.408 -18.508 1.00 58.06 293 ARG A C 1
ATOM 2092 O O . ARG A 1 293 ? 22.596 2.939 -18.562 1.00 58.06 293 ARG A O 1
ATOM 2099 N N . GLU A 1 294 ? 24.432 3.699 -19.603 1.00 57.62 294 GLU A N 1
ATOM 2100 C CA . GLU A 1 294 ? 23.975 3.307 -20.933 1.00 57.62 294 GLU A CA 1
ATOM 2101 C C . GLU A 1 294 ? 23.816 1.789 -20.974 1.00 57.62 294 GLU A C 1
ATOM 2103 O O . GLU A 1 294 ? 24.720 1.039 -20.591 1.00 57.62 294 GLU A O 1
ATOM 2108 N N . VAL A 1 295 ? 22.663 1.313 -21.443 1.00 65.94 295 VAL A N 1
ATOM 2109 C CA . VAL A 1 295 ? 22.516 -0.107 -21.751 1.00 65.94 295 VAL A CA 1
ATOM 2110 C C . VAL A 1 295 ? 23.213 -0.309 -23.092 1.00 65.94 295 VAL A C 1
ATOM 2112 O O . VAL A 1 295 ? 22.593 -0.252 -24.150 1.00 65.94 295 VAL A O 1
ATOM 2115 N N . ALA A 1 296 ? 24.539 -0.465 -23.048 1.00 58.94 296 ALA A N 1
ATOM 2116 C CA . ALA A 1 296 ? 25.399 -0.529 -24.230 1.00 58.94 296 ALA A CA 1
ATOM 2117 C C . ALA A 1 296 ? 24.941 -1.596 -25.241 1.00 58.94 296 ALA A C 1
ATOM 2119 O O . ALA A 1 296 ? 25.217 -1.484 -26.428 1.00 58.94 296 ALA A O 1
ATOM 2120 N N . GLU A 1 297 ? 24.240 -2.628 -24.775 1.00 55.66 297 GLU A N 1
ATOM 2121 C CA . GLU A 1 297 ? 23.640 -3.676 -25.598 1.00 55.66 297 GLU A CA 1
ATOM 2122 C C . GLU A 1 297 ? 22.420 -3.194 -26.403 1.00 55.66 297 GLU A C 1
ATOM 2124 O O . GLU A 1 297 ? 22.281 -3.553 -27.567 1.00 55.66 297 GLU A O 1
ATOM 2129 N N . VAL A 1 298 ? 21.606 -2.297 -25.839 1.00 61.91 298 VAL A N 1
ATOM 2130 C CA . VAL A 1 298 ? 20.438 -1.686 -26.501 1.00 61.91 298 VAL A CA 1
ATOM 2131 C C . VAL A 1 298 ? 20.889 -0.695 -27.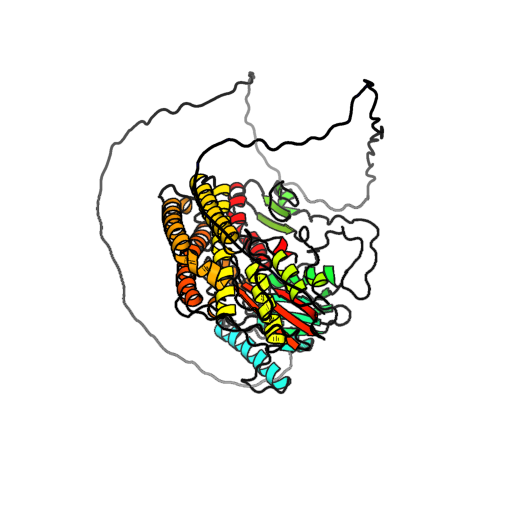565 1.00 61.91 298 VAL A C 1
ATOM 2133 O O . VAL A 1 298 ? 20.402 -0.741 -28.692 1.00 61.91 298 VAL A O 1
ATOM 2136 N N . MET A 1 299 ? 21.877 0.145 -27.241 1.00 62.41 299 MET A N 1
ATOM 2137 C CA . MET A 1 299 ? 22.457 1.083 -28.208 1.00 62.41 299 MET A CA 1
ATOM 2138 C C . MET A 1 299 ? 23.170 0.339 -29.348 1.00 62.41 299 MET A C 1
ATOM 2140 O O . MET A 1 299 ? 23.051 0.730 -30.507 1.00 62.41 299 MET A O 1
ATOM 2144 N N . ARG A 1 300 ? 23.848 -0.785 -29.052 1.00 63.78 300 ARG A N 1
ATOM 2145 C CA . ARG A 1 300 ? 24.463 -1.664 -30.068 1.00 63.78 300 ARG A CA 1
ATOM 2146 C C . ARG A 1 300 ? 23.442 -2.337 -30.991 1.00 63.78 300 ARG A C 1
ATOM 2148 O O . ARG A 1 300 ? 23.770 -2.587 -32.145 1.00 63.78 300 ARG A O 1
ATOM 2155 N N . ALA A 1 301 ? 22.229 -2.606 -30.510 1.00 62.84 301 ALA A N 1
ATOM 2156 C CA . ALA A 1 301 ? 21.137 -3.180 -31.298 1.00 62.84 301 ALA A CA 1
ATOM 2157 C C . ALA A 1 301 ? 20.308 -2.132 -32.074 1.00 62.84 301 ALA A C 1
ATOM 2159 O O . ALA A 1 301 ? 19.319 -2.492 -32.708 1.00 62.84 301 ALA A O 1
ATOM 2160 N N . GLY A 1 302 ? 20.678 -0.844 -32.022 1.00 66.06 302 GLY A N 1
ATOM 2161 C CA . GLY A 1 302 ? 19.914 0.240 -32.652 1.00 66.06 302 GLY A CA 1
ATOM 2162 C C . GLY A 1 302 ? 18.606 0.584 -31.929 1.00 66.06 302 GLY A C 1
ATOM 2163 O O . GLY A 1 302 ? 17.676 1.087 -32.556 1.00 66.06 302 GLY A O 1
ATOM 2164 N N . GLY A 1 303 ? 18.503 0.281 -30.632 1.00 73.44 303 GLY A N 1
ATOM 2165 C CA . GLY A 1 303 ? 17.319 0.577 -29.832 1.00 73.44 303 GLY A CA 1
ATOM 2166 C C . GLY A 1 303 ? 17.260 1.998 -29.283 1.00 73.44 303 GLY A C 1
ATOM 2167 O O . GLY A 1 303 ? 18.252 2.721 -29.266 1.00 73.44 303 GLY A O 1
ATOM 2168 N N . THR A 1 304 ? 16.071 2.391 -28.825 1.00 80.06 304 THR A N 1
ATOM 2169 C CA . THR A 1 304 ? 15.807 3.708 -28.232 1.00 80.06 304 THR A CA 1
ATOM 2170 C C . THR A 1 304 ? 15.675 3.585 -26.718 1.00 80.06 304 THR A C 1
ATOM 2172 O O . THR A 1 304 ? 15.129 2.608 -26.205 1.00 80.06 304 THR A O 1
ATOM 2175 N N . ILE A 1 305 ? 16.175 4.584 -25.995 1.00 83.38 305 ILE A N 1
ATOM 2176 C CA . ILE A 1 305 ? 15.886 4.762 -24.572 1.00 83.38 305 ILE A CA 1
ATOM 2177 C C . ILE A 1 305 ? 14.709 5.732 -24.473 1.00 83.38 305 ILE A C 1
ATOM 2179 O O . ILE A 1 305 ? 14.781 6.843 -24.995 1.00 83.38 305 ILE A O 1
ATOM 2183 N N . CYS A 1 306 ? 13.630 5.305 -23.823 1.00 83.81 306 CYS A N 1
ATOM 2184 C CA . CYS A 1 306 ? 12.474 6.147 -23.536 1.00 83.81 306 CYS A CA 1
ATOM 2185 C C . CYS A 1 306 ? 12.464 6.499 -22.051 1.00 83.81 306 CYS A C 1
ATOM 2187 O O . CYS A 1 306 ? 12.613 5.624 -21.198 1.00 83.81 306 CYS A O 1
ATOM 2189 N N . GLU A 1 307 ? 12.266 7.774 -21.745 1.00 84.69 307 GLU A N 1
ATOM 2190 C CA . GLU A 1 307 ? 12.336 8.304 -20.387 1.00 84.69 307 GLU A CA 1
ATOM 2191 C C . GLU A 1 307 ? 11.017 9.002 -20.056 1.00 84.69 307 GLU A C 1
ATOM 2193 O O . GLU A 1 307 ? 10.527 9.825 -20.831 1.00 84.69 307 GLU A O 1
ATOM 2198 N N . TYR A 1 308 ? 10.432 8.649 -18.914 1.00 84.12 308 TYR A N 1
ATOM 2199 C CA . TYR A 1 308 ? 9.179 9.207 -18.416 1.00 84.12 308 TYR A CA 1
ATOM 2200 C C . TYR A 1 308 ? 9.416 9.825 -17.039 1.00 84.12 308 TYR A C 1
ATOM 2202 O O . TYR A 1 308 ? 10.027 9.195 -16.178 1.00 84.12 308 TYR A O 1
ATOM 2210 N N . GLY A 1 309 ? 8.910 11.040 -16.819 1.00 85.00 309 GLY A N 1
ATOM 2211 C CA . GLY A 1 309 ? 9.132 11.789 -15.580 1.00 85.00 309 GLY A CA 1
ATOM 2212 C C . GLY A 1 309 ? 10.525 12.442 -15.500 1.00 85.00 309 GLY A C 1
ATOM 2213 O O . GLY A 1 309 ? 11.193 12.592 -16.521 1.00 85.00 309 GLY A O 1
ATOM 2214 N N . PRO A 1 310 ? 10.974 12.896 -14.312 1.00 80.12 310 PRO A N 1
ATOM 2215 C CA . PRO A 1 310 ? 10.252 12.879 -13.036 1.00 80.12 310 PRO A CA 1
ATOM 2216 C C . PRO A 1 310 ? 9.104 13.898 -12.974 1.00 80.12 310 PRO A C 1
ATOM 2218 O O . PRO A 1 310 ? 8.234 13.787 -12.117 1.00 80.12 310 PRO A O 1
ATOM 2221 N N . ALA A 1 311 ? 9.076 14.869 -13.892 1.00 79.06 311 ALA A N 1
ATOM 2222 C CA . ALA A 1 311 ? 7.981 15.817 -14.061 1.00 79.06 311 ALA A CA 1
ATOM 2223 C C . ALA A 1 311 ? 7.385 15.659 -15.465 1.00 79.06 311 ALA A C 1
ATOM 2225 O O . ALA A 1 311 ? 7.974 16.105 -16.445 1.00 79.06 311 ALA A O 1
ATOM 2226 N N . ASP A 1 312 ? 6.219 15.027 -15.562 1.00 72.00 312 ASP A N 1
ATOM 2227 C CA . ASP A 1 312 ? 5.516 14.785 -16.830 1.00 72.00 312 ASP A CA 1
ATOM 2228 C C . ASP A 1 312 ? 4.281 15.692 -17.019 1.00 72.00 312 ASP A C 1
ATOM 2230 O O . ASP A 1 312 ? 3.502 15.526 -17.956 1.00 72.00 312 ASP A O 1
ATOM 2234 N N . GLY A 1 313 ? 4.097 16.669 -16.123 1.00 65.75 313 GLY A N 1
ATOM 2235 C CA . GLY A 1 313 ? 2.943 17.572 -16.110 1.00 65.75 313 GLY A CA 1
ATOM 2236 C C . GLY A 1 313 ? 1.664 16.954 -15.533 1.00 65.75 313 GLY A C 1
ATOM 2237 O O . GLY A 1 313 ? 0.631 17.624 -15.501 1.00 65.75 313 GLY A O 1
ATOM 2238 N N . GLY A 1 314 ? 1.712 15.705 -15.058 1.00 63.66 314 GLY A N 1
ATOM 2239 C CA . GLY A 1 314 ? 0.609 15.055 -14.362 1.00 63.66 314 GLY A CA 1
ATOM 2240 C C . GLY A 1 314 ? 0.463 15.491 -12.898 1.00 63.66 314 GLY A C 1
ATOM 2241 O O . GLY A 1 314 ? 1.380 16.010 -12.271 1.00 63.66 314 GLY A O 1
ATOM 2242 N N . PHE A 1 315 ? -0.711 15.228 -12.314 1.00 58.59 315 PHE A N 1
ATOM 2243 C CA . PHE A 1 315 ? -1.010 15.496 -10.895 1.00 58.59 315 PHE A CA 1
ATOM 2244 C C . PHE A 1 315 ? -0.609 14.348 -9.945 1.00 58.59 315 PHE A C 1
ATOM 2246 O O . PHE A 1 315 ? -1.189 14.202 -8.869 1.00 58.59 315 PHE A O 1
ATOM 2253 N N . HIS A 1 316 ? 0.328 13.486 -10.345 1.00 72.12 316 HIS A N 1
ATOM 2254 C CA . HIS A 1 316 ? 0.813 12.379 -9.516 1.00 72.12 316 HIS A CA 1
ATOM 2255 C C . HIS A 1 316 ? 2.188 12.701 -8.925 1.00 72.12 316 HIS A C 1
ATOM 2257 O O . HIS A 1 316 ? 2.864 13.628 -9.364 1.00 72.12 316 HIS A O 1
ATOM 2263 N N . ALA A 1 317 ? 2.571 11.970 -7.875 1.00 77.94 317 ALA A N 1
ATOM 2264 C CA . ALA A 1 317 ? 3.879 12.148 -7.258 1.00 77.94 317 ALA A CA 1
ATOM 2265 C C . ALA A 1 317 ? 4.996 11.859 -8.284 1.00 77.94 317 ALA A C 1
ATOM 2267 O O . ALA A 1 317 ? 4.835 10.936 -9.087 1.00 77.94 317 ALA A O 1
ATOM 2268 N N . PRO A 1 318 ? 6.096 12.631 -8.268 1.00 87.25 318 PRO A N 1
ATOM 2269 C CA . PRO A 1 318 ? 7.153 12.504 -9.260 1.00 87.25 318 PRO A CA 1
ATOM 2270 C C . PRO A 1 318 ? 7.869 11.158 -9.121 1.00 87.25 318 PRO A C 1
ATOM 2272 O O . PRO A 1 318 ? 8.244 10.752 -8.023 1.00 87.25 318 PRO A O 1
ATOM 2275 N N . ALA A 1 319 ? 8.066 10.483 -10.247 1.00 87.00 319 ALA A N 1
ATOM 2276 C CA . ALA A 1 319 ? 8.871 9.276 -10.381 1.00 87.00 319 ALA A CA 1
ATOM 2277 C C . ALA A 1 319 ? 9.481 9.256 -11.777 1.00 87.00 319 ALA A C 1
ATOM 2279 O O . ALA A 1 319 ? 8.854 9.730 -12.724 1.00 87.00 319 ALA A O 1
ATOM 2280 N N . TYR A 1 320 ? 10.683 8.706 -11.907 1.00 89.06 320 TYR A N 1
ATOM 2281 C CA . TYR A 1 320 ? 11.346 8.577 -13.195 1.00 89.06 320 TYR A CA 1
ATOM 2282 C C . TYR A 1 320 ? 11.368 7.111 -13.624 1.00 89.06 320 TYR A C 1
ATOM 2284 O O . TYR A 1 320 ? 11.794 6.242 -12.868 1.00 89.06 320 TYR A O 1
ATOM 2292 N N . LEU A 1 321 ? 10.897 6.826 -14.834 1.00 88.50 321 LEU A N 1
ATOM 2293 C CA . LEU A 1 321 ? 10.917 5.495 -15.434 1.00 88.50 321 LEU A CA 1
ATOM 2294 C C . LEU A 1 321 ? 11.753 5.537 -16.703 1.00 88.50 321 LEU A C 1
ATOM 2296 O O . LEU A 1 321 ? 11.459 6.291 -17.632 1.00 88.50 321 LEU A O 1
ATOM 2300 N N . ARG A 1 322 ? 12.756 4.668 -16.761 1.00 87.19 322 ARG A N 1
ATOM 2301 C CA . ARG A 1 322 ? 13.576 4.462 -17.948 1.00 87.19 322 ARG A CA 1
ATOM 2302 C C . ARG A 1 322 ? 13.231 3.131 -18.589 1.00 87.19 322 ARG A C 1
ATOM 2304 O O . ARG A 1 322 ? 13.258 2.100 -17.921 1.00 87.19 322 ARG A O 1
ATOM 2311 N N . LEU A 1 323 ? 12.955 3.159 -19.886 1.00 87.38 323 LEU A N 1
ATOM 2312 C CA . LEU A 1 323 ? 12.706 1.980 -20.705 1.00 87.38 323 LEU A CA 1
ATOM 2313 C C . LEU A 1 323 ? 13.777 1.856 -21.782 1.00 87.38 323 LEU A C 1
ATOM 2315 O O . LEU A 1 323 ? 14.134 2.834 -22.437 1.00 87.38 323 LEU A O 1
ATOM 2319 N N . ALA A 1 324 ? 14.238 0.635 -22.008 1.00 88.00 324 ALA A N 1
ATOM 2320 C CA . ALA A 1 324 ? 15.020 0.278 -23.177 1.00 88.00 324 ALA A CA 1
ATOM 2321 C C . ALA A 1 324 ? 14.124 -0.432 -24.196 1.00 88.00 324 ALA A C 1
ATOM 2323 O O . ALA A 1 324 ? 13.558 -1.483 -23.893 1.00 88.00 324 ALA A O 1
ATOM 2324 N N . VAL A 1 325 ? 14.013 0.131 -25.400 1.00 86.94 325 VAL A N 1
ATOM 2325 C CA . VAL A 1 325 ? 13.077 -0.322 -26.437 1.00 86.94 325 VAL A CA 1
ATOM 2326 C C . VAL A 1 325 ? 13.796 -0.439 -27.790 1.00 86.94 325 VAL A C 1
ATOM 2328 O O . VAL A 1 325 ? 13.868 0.526 -28.557 1.00 86.94 325 VAL A O 1
ATOM 2331 N N . PRO A 1 326 ? 14.382 -1.602 -28.128 1.00 82.31 326 PRO A N 1
ATOM 2332 C CA . PRO A 1 326 ? 14.814 -1.893 -29.490 1.00 82.31 326 PRO A CA 1
ATOM 2333 C C . PRO A 1 326 ? 13.597 -2.077 -30.404 1.00 82.31 326 PRO A C 1
ATOM 2335 O O . PRO A 1 326 ? 13.018 -3.157 -30.503 1.00 82.31 326 PRO A O 1
ATOM 2338 N N . GLY A 1 327 ? 13.180 -0.992 -31.059 1.00 83.25 327 GLY A N 1
ATOM 2339 C CA . GLY A 1 327 ? 11.971 -0.960 -31.880 1.00 83.25 327 GLY A CA 1
ATOM 2340 C C . GLY A 1 327 ? 10.739 -0.639 -31.038 1.00 83.25 327 GLY A C 1
ATOM 2341 O O . GLY A 1 327 ? 10.605 0.491 -30.588 1.00 83.25 327 GLY A O 1
ATOM 2342 N N . ALA A 1 328 ? 9.849 -1.616 -30.844 1.00 85.19 328 ALA A N 1
ATOM 2343 C CA . ALA A 1 328 ? 8.554 -1.410 -30.178 1.00 85.19 328 ALA A CA 1
ATOM 2344 C C . ALA A 1 328 ? 8.328 -2.279 -28.927 1.00 85.19 328 ALA A C 1
ATOM 2346 O O . ALA A 1 328 ? 7.282 -2.185 -28.293 1.00 85.19 328 ALA A O 1
ATOM 2347 N N . ARG A 1 329 ? 9.282 -3.150 -28.565 1.00 89.44 329 ARG A N 1
ATOM 2348 C CA . ARG A 1 329 ? 9.187 -4.006 -27.372 1.00 89.44 329 ARG A CA 1
ATOM 2349 C C . ARG A 1 329 ? 10.187 -3.590 -26.311 1.00 89.44 329 ARG A C 1
ATOM 2351 O O . ARG A 1 329 ? 11.346 -3.325 -26.621 1.00 89.44 329 ARG A O 1
ATOM 2358 N N . VAL A 1 330 ? 9.736 -3.571 -25.065 1.00 89.69 330 VAL A N 1
ATOM 2359 C CA . VAL A 1 330 ? 10.565 -3.234 -23.908 1.00 89.69 330 VAL A CA 1
ATOM 2360 C C . VAL A 1 330 ? 11.455 -4.421 -23.549 1.00 89.69 330 VAL A C 1
ATOM 2362 O O . VAL A 1 330 ? 10.953 -5.500 -23.252 1.00 89.69 330 VAL A O 1
ATOM 2365 N N . VAL A 1 331 ? 12.774 -4.230 -23.529 1.00 88.44 331 VAL A N 1
ATOM 2366 C CA . VAL A 1 331 ? 13.728 -5.258 -23.061 1.00 88.44 331 VAL A CA 1
ATOM 2367 C C . VAL A 1 331 ? 14.174 -5.031 -21.622 1.00 88.44 331 VAL A C 1
ATOM 2369 O O . VAL A 1 331 ? 14.569 -5.971 -20.939 1.00 88.44 331 VAL A O 1
ATOM 2372 N N . ASP A 1 332 ? 14.090 -3.789 -21.146 1.00 87.50 332 ASP A N 1
ATOM 2373 C CA . ASP A 1 332 ? 14.389 -3.443 -19.763 1.00 87.50 332 ASP A CA 1
ATOM 2374 C C . ASP A 1 332 ? 13.582 -2.223 -19.316 1.00 87.50 332 ASP A C 1
ATOM 2376 O O . ASP A 1 332 ? 13.336 -1.305 -20.103 1.00 87.50 332 ASP A O 1
ATOM 2380 N N . ALA A 1 333 ? 13.175 -2.227 -18.051 1.00 88.94 333 ALA A N 1
ATOM 2381 C CA . ALA A 1 333 ? 12.413 -1.165 -17.414 1.00 88.94 333 ALA A CA 1
ATOM 2382 C C . ALA A 1 333 ? 12.976 -0.936 -16.013 1.00 88.94 333 ALA A C 1
ATOM 2384 O O . ALA A 1 333 ? 13.194 -1.899 -15.281 1.00 88.94 333 ALA A O 1
ATOM 2385 N N . GLN A 1 334 ? 13.229 0.322 -15.653 1.00 88.38 334 GLN A N 1
ATOM 2386 C CA . GLN A 1 334 ? 13.843 0.675 -14.374 1.00 88.38 334 GLN A CA 1
ATOM 2387 C C . GLN A 1 334 ? 13.207 1.928 -13.781 1.00 88.38 334 GLN A C 1
ATOM 2389 O O . GLN A 1 334 ? 13.237 2.996 -14.401 1.00 88.38 334 GLN A O 1
ATOM 2394 N N . TRP A 1 335 ? 12.708 1.814 -12.555 1.00 88.75 335 TRP A N 1
ATOM 2395 C CA . TRP A 1 335 ? 12.288 2.947 -11.745 1.00 88.75 335 TRP A CA 1
ATOM 2396 C C . TRP A 1 335 ? 13.482 3.611 -11.067 1.00 88.75 335 TRP A C 1
ATOM 2398 O O . TRP A 1 335 ? 14.345 2.964 -10.470 1.00 88.75 335 TRP A O 1
ATOM 2408 N N . TRP A 1 336 ? 13.501 4.935 -11.138 1.00 86.88 336 TRP A N 1
ATOM 2409 C CA . TRP A 1 336 ? 14.376 5.799 -10.367 1.00 86.88 336 TRP A CA 1
ATOM 2410 C C . TRP A 1 336 ? 13.495 6.692 -9.506 1.00 86.88 336 TRP A C 1
ATOM 2412 O O . TRP A 1 336 ? 12.660 7.464 -9.988 1.00 86.88 336 TRP A O 1
ATOM 2422 N N . MET A 1 337 ? 13.667 6.512 -8.208 1.00 89.31 337 MET A N 1
ATOM 2423 C CA . MET A 1 337 ? 12.768 7.001 -7.175 1.00 89.31 337 MET A CA 1
ATOM 2424 C C . MET A 1 337 ? 13.429 8.140 -6.405 1.00 89.31 337 MET A C 1
ATOM 2426 O O . MET A 1 337 ? 14.326 8.767 -6.941 1.00 89.31 337 MET A O 1
ATOM 2430 N N . GLY A 1 338 ? 12.961 8.523 -5.226 1.00 90.38 338 GLY A N 1
ATOM 2431 C CA . GLY A 1 338 ? 13.568 9.593 -4.426 1.00 90.38 338 GLY A CA 1
ATOM 2432 C C . GLY A 1 338 ? 13.081 11.012 -4.723 1.00 90.38 338 GLY A C 1
ATOM 2433 O O . GLY A 1 338 ? 13.198 11.887 -3.865 1.00 90.38 338 GLY A O 1
ATOM 2434 N N . TYR A 1 339 ? 12.469 11.266 -5.884 1.00 90.00 339 TYR A N 1
ATOM 2435 C CA . TYR A 1 339 ? 11.946 12.595 -6.237 1.00 90.00 339 TYR A CA 1
ATOM 2436 C C . TYR A 1 339 ? 10.764 13.035 -5.363 1.00 90.00 339 TYR A C 1
ATOM 2438 O O . TYR A 1 339 ? 10.492 14.233 -5.255 1.00 90.00 339 TYR A O 1
ATOM 2446 N N . ALA A 1 340 ? 10.055 12.089 -4.742 1.00 91.75 340 ALA A N 1
ATOM 2447 C CA . ALA A 1 340 ? 8.972 12.364 -3.811 1.00 91.75 340 ALA A CA 1
ATOM 2448 C C . ALA A 1 340 ? 9.416 12.248 -2.342 1.00 91.75 340 ALA A C 1
ATOM 2450 O O . ALA A 1 340 ? 8.562 12.365 -1.459 1.00 91.75 340 ALA A O 1
ATOM 2451 N N . HIS A 1 341 ? 10.710 12.057 -2.053 1.00 93.56 341 HIS A N 1
ATOM 2452 C CA . HIS A 1 341 ? 11.214 11.928 -0.686 1.00 93.56 341 HIS A CA 1
ATOM 2453 C C . HIS A 1 341 ? 11.002 13.215 0.118 1.00 93.56 341 HIS A C 1
ATOM 2455 O O . HIS A 1 341 ? 11.416 14.306 -0.280 1.00 93.56 341 HIS A O 1
ATOM 2461 N N . ARG A 1 342 ? 10.343 13.099 1.277 1.00 92.25 342 ARG A N 1
ATOM 2462 C CA . ARG A 1 342 ? 10.021 14.244 2.153 1.00 92.25 342 ARG A CA 1
ATOM 2463 C C . ARG A 1 342 ? 10.667 14.137 3.533 1.00 92.25 342 ARG A C 1
ATOM 2465 O O . ARG A 1 342 ? 10.470 15.032 4.362 1.00 92.25 342 ARG A O 1
ATOM 2472 N N . GLY A 1 343 ? 11.420 13.067 3.787 1.00 92.69 343 GLY A N 1
ATOM 2473 C CA . GLY A 1 343 ? 12.017 12.780 5.085 1.00 92.69 343 GLY A CA 1
ATOM 2474 C C . GLY A 1 343 ? 10.962 12.525 6.161 1.00 92.69 343 GLY A C 1
ATOM 2475 O O . GLY A 1 343 ? 11.143 12.957 7.301 1.00 92.69 343 GLY A O 1
ATOM 2476 N N . ILE A 1 344 ? 9.835 11.882 5.821 1.00 94.31 344 ILE A N 1
ATOM 2477 C CA . ILE A 1 344 ? 8.718 11.708 6.765 1.00 94.31 344 ILE A CA 1
ATOM 2478 C C . ILE A 1 344 ? 9.155 10.893 7.983 1.00 94.31 344 ILE A C 1
ATOM 2480 O O . ILE A 1 344 ? 8.903 11.315 9.111 1.00 94.31 344 ILE A O 1
ATOM 2484 N N . GLY A 1 345 ? 9.876 9.786 7.774 1.00 93.00 345 GLY A N 1
ATOM 2485 C CA . GLY A 1 345 ? 10.383 8.961 8.875 1.00 93.00 345 GLY A CA 1
ATOM 2486 C C . GLY A 1 345 ? 11.311 9.732 9.822 1.00 93.00 345 GLY A C 1
ATOM 2487 O O . GLY A 1 345 ? 11.251 9.544 11.033 1.00 93.00 345 GLY A O 1
ATOM 2488 N N . ALA A 1 346 ? 12.114 10.660 9.291 1.00 92.94 346 ALA A N 1
ATOM 2489 C CA . ALA A 1 346 ? 12.968 11.529 10.097 1.00 92.94 346 ALA A CA 1
ATOM 2490 C C . ALA A 1 346 ? 12.152 12.547 10.907 1.00 92.94 346 ALA A C 1
ATOM 2492 O O . ALA A 1 346 ? 12.388 12.707 12.100 1.00 92.94 346 ALA A O 1
ATOM 2493 N N . ARG A 1 347 ? 11.154 13.186 10.282 1.00 95.31 347 ARG A N 1
ATOM 2494 C CA . ARG A 1 347 ? 10.261 14.169 10.927 1.00 95.31 347 ARG A CA 1
ATOM 2495 C C . ARG A 1 347 ? 9.370 13.564 12.009 1.00 95.31 347 ARG A C 1
ATOM 2497 O O . ARG A 1 347 ? 8.905 14.289 12.881 1.00 95.31 347 ARG A O 1
ATOM 2504 N N . MET A 1 348 ? 9.102 12.262 11.931 1.00 95.94 348 MET A N 1
ATOM 2505 C CA . MET A 1 348 ? 8.343 11.540 12.947 1.00 95.94 348 MET A CA 1
ATOM 2506 C C . MET A 1 348 ? 9.156 11.310 14.232 1.00 95.94 348 MET A C 1
ATOM 2508 O O . MET A 1 348 ? 8.561 11.171 15.299 1.00 95.94 348 MET A O 1
ATOM 2512 N N . ARG A 1 349 ? 10.496 11.294 14.176 1.00 93.50 349 ARG A N 1
ATOM 2513 C CA . ARG A 1 349 ? 11.327 11.095 15.375 1.00 93.50 349 ARG A CA 1
ATOM 2514 C C . ARG A 1 349 ? 11.218 12.295 16.318 1.00 93.50 349 ARG A C 1
ATOM 2516 O O . ARG A 1 349 ? 11.363 13.437 15.895 1.00 93.50 349 ARG A O 1
ATOM 2523 N N . GLY A 1 350 ? 10.960 12.028 17.594 1.00 93.69 350 GLY A N 1
ATOM 2524 C CA . GLY A 1 350 ? 10.725 13.038 18.630 1.00 93.69 350 GLY A CA 1
ATOM 2525 C C . GLY A 1 350 ? 9.343 13.697 18.572 1.00 93.69 350 GLY A C 1
ATOM 2526 O O . GLY A 1 350 ? 9.067 14.586 19.373 1.00 93.69 350 GLY A O 1
ATOM 2527 N N . SER A 1 351 ? 8.469 13.282 17.650 1.00 95.25 351 SER A N 1
ATOM 2528 C CA . SER A 1 351 ? 7.109 13.818 17.562 1.00 95.25 351 SER A CA 1
ATOM 2529 C C . SER A 1 351 ? 6.167 13.151 18.568 1.00 95.25 351 SER A C 1
ATOM 2531 O O . SER A 1 351 ? 6.359 11.992 18.948 1.00 95.25 351 SER A O 1
ATOM 2533 N N . ASP A 1 352 ? 5.144 13.887 19.006 1.00 93.62 352 ASP A N 1
ATOM 2534 C CA . ASP A 1 352 ? 4.035 13.313 19.774 1.00 93.62 352 ASP A CA 1
ATOM 2535 C C . ASP A 1 352 ? 3.115 12.453 18.872 1.00 93.62 352 ASP A C 1
ATOM 2537 O O . ASP A 1 352 ? 3.146 12.597 17.642 1.00 93.62 352 ASP A O 1
ATOM 2541 N N . PRO A 1 353 ? 2.268 11.567 19.438 1.00 93.88 353 PRO A N 1
ATOM 2542 C CA . PRO A 1 353 ? 1.393 10.699 18.647 1.00 93.88 353 PRO A CA 1
ATOM 2543 C C . PRO A 1 353 ? 0.486 11.447 17.661 1.00 93.88 353 PRO A C 1
ATOM 2545 O O . PRO A 1 353 ? 0.256 10.975 16.547 1.00 93.88 353 PRO A O 1
ATOM 2548 N N . ALA A 1 354 ? -0.015 12.630 18.026 1.00 93.62 354 ALA A N 1
ATOM 2549 C CA . ALA A 1 354 ? -0.903 13.403 17.163 1.00 93.62 354 ALA A CA 1
ATOM 2550 C C . ALA A 1 354 ? -0.147 13.978 15.954 1.00 93.62 354 ALA A C 1
ATOM 2552 O O . ALA A 1 354 ? -0.650 13.955 14.829 1.00 93.62 354 ALA A O 1
ATOM 2553 N N . GLN A 1 355 ? 1.069 14.481 16.158 1.00 95.88 355 GLN A N 1
ATOM 2554 C CA . GLN A 1 355 ? 1.949 14.946 15.093 1.00 95.88 355 GLN A CA 1
ATOM 2555 C C . GLN A 1 355 ? 2.408 13.792 14.200 1.00 95.88 355 GLN A C 1
ATOM 2557 O O . GLN A 1 355 ? 2.383 13.940 12.975 1.00 95.88 355 GLN A O 1
ATOM 2562 N N . ALA A 1 356 ? 2.762 12.646 14.782 1.00 96.81 356 ALA A N 1
ATOM 2563 C CA . ALA A 1 356 ? 3.137 11.452 14.036 1.00 96.81 356 ALA A CA 1
ATOM 2564 C C . ALA A 1 356 ? 1.994 10.987 13.114 1.00 96.81 356 ALA A C 1
ATOM 2566 O O . ALA A 1 356 ? 2.216 10.746 11.926 1.00 96.81 356 ALA A O 1
ATOM 2567 N N . LEU A 1 357 ? 0.750 10.960 13.609 1.00 97.00 357 LEU A N 1
ATOM 2568 C CA . LEU A 1 357 ? -0.431 10.620 12.804 1.00 97.00 357 LEU A CA 1
ATOM 2569 C C . LEU A 1 357 ? -0.683 11.624 11.674 1.00 97.00 357 LEU A C 1
ATOM 2571 O O . LEU A 1 357 ? -0.961 11.210 10.546 1.00 97.00 357 LEU A O 1
ATOM 2575 N N . ARG A 1 358 ? -0.492 12.929 11.920 1.00 96.44 358 ARG A N 1
ATOM 2576 C CA . ARG A 1 358 ? -0.561 13.942 10.852 1.00 96.44 358 ARG A CA 1
ATOM 2577 C C . ARG A 1 358 ? 0.482 13.689 9.762 1.00 96.44 358 ARG A C 1
ATOM 2579 O O . ARG A 1 358 ? 0.187 13.819 8.574 1.00 96.44 358 ARG A O 1
ATOM 2586 N N . LEU A 1 359 ? 1.704 13.315 10.126 1.00 97.25 359 LEU A N 1
ATOM 2587 C CA . LEU A 1 359 ? 2.730 12.966 9.140 1.00 97.25 359 LEU A CA 1
ATOM 2588 C C . LEU A 1 359 ? 2.355 11.692 8.366 1.00 97.25 359 LEU A C 1
ATOM 2590 O O . LEU A 1 359 ? 2.465 11.677 7.141 1.00 97.25 359 LEU A O 1
ATOM 2594 N N . ALA A 1 360 ? 1.840 10.666 9.051 1.00 97.38 360 ALA A N 1
ATOM 2595 C CA . ALA A 1 360 ? 1.421 9.407 8.434 1.00 97.38 360 ALA A CA 1
ATOM 2596 C C . ALA A 1 360 ? 0.294 9.599 7.410 1.00 97.38 360 ALA A C 1
ATOM 2598 O O . ALA A 1 360 ? 0.343 9.028 6.322 1.00 97.38 360 ALA A O 1
ATOM 2599 N N . ALA A 1 361 ? -0.663 10.487 7.701 1.00 96.50 361 ALA A N 1
ATOM 2600 C CA . ALA A 1 361 ? -1.751 10.845 6.790 1.00 96.50 361 ALA A CA 1
ATOM 2601 C C . ALA A 1 361 ? -1.271 11.418 5.440 1.00 96.50 361 ALA A C 1
ATOM 2603 O O . ALA A 1 361 ? -2.049 11.499 4.489 1.00 96.50 361 ALA A O 1
ATOM 2604 N N . ARG A 1 362 ? -0.006 11.848 5.358 1.00 94.75 362 ARG A N 1
ATOM 2605 C CA . ARG A 1 362 ? 0.594 12.533 4.207 1.00 94.75 362 ARG A CA 1
ATOM 2606 C C . ARG A 1 362 ? 1.704 11.714 3.543 1.00 94.75 362 ARG A C 1
ATOM 2608 O O . ARG A 1 362 ? 2.436 12.276 2.731 1.00 94.75 362 ARG A O 1
ATOM 2615 N N . ILE A 1 363 ? 1.854 10.428 3.873 1.00 95.06 363 ILE A N 1
ATOM 2616 C CA . ILE A 1 363 ? 2.792 9.525 3.181 1.00 95.06 363 ILE A CA 1
ATOM 2617 C C . ILE A 1 363 ? 2.247 9.188 1.797 1.00 95.06 363 ILE A C 1
ATOM 2619 O O . ILE A 1 363 ? 2.861 9.543 0.793 1.00 95.06 363 ILE A O 1
ATOM 2623 N N . ASP A 1 364 ? 1.053 8.597 1.761 1.00 92.94 364 ASP A N 1
ATOM 2624 C CA . ASP A 1 364 ? 0.348 8.240 0.537 1.00 92.94 364 ASP A CA 1
ATOM 2625 C C . ASP A 1 364 ? -1.080 8.796 0.569 1.00 92.94 364 ASP A C 1
ATOM 2627 O O . ASP A 1 364 ? -1.897 8.413 1.405 1.00 92.94 364 ASP A O 1
ATOM 2631 N N . GLY A 1 365 ? -1.402 9.690 -0.369 1.00 90.25 365 GLY A N 1
ATOM 2632 C CA . GLY A 1 365 ? -2.747 10.257 -0.495 1.00 90.25 365 GLY A CA 1
ATOM 2633 C C . GLY A 1 365 ? -3.814 9.229 -0.887 1.00 90.25 365 GLY A C 1
ATOM 2634 O O . GLY A 1 365 ? -5.001 9.505 -0.728 1.00 90.25 365 GLY A O 1
ATOM 2635 N N . ALA A 1 366 ? -3.406 8.060 -1.389 1.00 90.81 366 ALA A N 1
ATOM 2636 C CA . ALA A 1 366 ? -4.295 6.958 -1.738 1.00 90.81 366 ALA A CA 1
ATOM 2637 C C . ALA A 1 366 ? -4.521 5.960 -0.585 1.00 90.81 366 ALA A C 1
ATOM 2639 O O . ALA A 1 366 ? -5.427 5.133 -0.691 1.00 90.81 366 ALA A O 1
ATOM 2640 N N . ALA A 1 367 ? -3.724 6.035 0.487 1.00 95.56 367 ALA A N 1
ATOM 2641 C CA . ALA A 1 367 ? -3.745 5.127 1.638 1.00 95.56 367 ALA A CA 1
ATOM 2642 C C . ALA A 1 367 ? -3.567 5.882 2.977 1.00 95.56 367 ALA A C 1
ATOM 2644 O O . ALA A 1 367 ? -2.958 5.383 3.928 1.00 95.56 367 ALA A O 1
ATOM 2645 N N . SER A 1 368 ? -4.066 7.117 3.038 1.00 96.12 368 SER A N 1
ATOM 2646 C CA . SER A 1 368 ? -3.902 8.050 4.152 1.00 96.12 368 SER A CA 1
ATOM 2647 C C . SER A 1 368 ? -4.460 7.491 5.457 1.00 96.12 368 SER A C 1
ATOM 2649 O O . SER A 1 368 ? -3.795 7.549 6.494 1.00 96.12 368 SER A O 1
ATOM 2651 N N . VAL A 1 369 ? -5.672 6.935 5.431 1.00 97.44 369 VAL A N 1
ATOM 2652 C CA . VAL A 1 369 ? -6.308 6.336 6.611 1.00 97.44 369 VAL A CA 1
ATOM 2653 C C . VAL A 1 369 ? -5.561 5.077 7.021 1.00 97.44 369 VAL A C 1
ATOM 2655 O O . VAL A 1 369 ? -5.293 4.891 8.207 1.00 97.44 369 VAL A O 1
ATOM 2658 N N . ALA A 1 370 ? -5.184 4.231 6.060 1.00 97.19 370 ALA A N 1
ATOM 2659 C CA . ALA A 1 370 ? -4.473 2.990 6.351 1.00 97.19 370 ALA A CA 1
ATOM 2660 C C . ALA A 1 370 ? -3.120 3.242 7.046 1.00 97.19 370 ALA A C 1
ATOM 2662 O O . ALA A 1 370 ? -2.819 2.578 8.039 1.00 97.19 370 ALA A O 1
ATOM 2663 N N . HIS A 1 371 ? -2.352 4.247 6.606 1.00 98.00 371 HIS A N 1
ATOM 2664 C CA . HIS A 1 371 ? -1.124 4.672 7.289 1.00 98.00 371 HIS A CA 1
ATOM 2665 C C . HIS A 1 371 ? -1.389 5.164 8.716 1.00 98.00 371 HIS A C 1
ATOM 2667 O O . HIS A 1 371 ? -0.706 4.736 9.648 1.00 98.00 371 HIS A O 1
ATOM 2673 N N . GLN A 1 372 ? -2.392 6.028 8.911 1.00 97.56 372 GLN A N 1
ATOM 2674 C CA . GLN A 1 372 ? -2.730 6.514 10.249 1.00 97.56 372 GLN A CA 1
ATOM 2675 C C . GLN A 1 372 ? -3.183 5.369 11.172 1.00 97.56 372 GLN A C 1
ATOM 2677 O O . GLN A 1 372 ? -2.752 5.294 12.318 1.00 97.56 372 GLN A O 1
ATOM 2682 N N . ALA A 1 373 ? -4.019 4.451 10.680 1.00 96.88 373 ALA A N 1
ATOM 2683 C CA . ALA A 1 373 ? -4.529 3.323 11.453 1.00 96.88 373 ALA A CA 1
ATOM 2684 C C . ALA A 1 373 ? -3.424 2.326 11.832 1.00 96.88 373 ALA A C 1
ATOM 2686 O O . ALA A 1 373 ? -3.402 1.850 12.966 1.00 96.88 373 ALA A O 1
ATOM 2687 N N . ALA A 1 374 ? -2.502 2.021 10.913 1.00 97.00 374 ALA A N 1
ATOM 2688 C CA . ALA A 1 374 ? -1.367 1.145 11.193 1.00 97.00 374 ALA A CA 1
ATOM 2689 C C . ALA A 1 374 ? -0.410 1.771 12.222 1.00 97.00 374 ALA A C 1
ATOM 2691 O O . ALA A 1 374 ? 0.004 1.090 13.160 1.00 97.00 374 ALA A O 1
ATOM 2692 N N . LEU A 1 375 ? -0.116 3.071 12.100 1.00 97.69 375 LEU A N 1
ATOM 2693 C CA . LEU A 1 375 ? 0.724 3.785 13.061 1.00 97.69 375 LEU A CA 1
ATOM 2694 C C . LEU A 1 375 ? 0.055 3.906 14.439 1.00 97.69 375 LEU A C 1
ATOM 2696 O O . LEU A 1 375 ? 0.708 3.648 15.448 1.00 97.69 375 LEU A O 1
ATOM 2700 N N . ALA A 1 376 ? -1.236 4.256 14.496 1.00 96.31 376 ALA A N 1
ATOM 2701 C CA . ALA A 1 376 ? -1.987 4.341 15.751 1.00 96.31 376 ALA A CA 1
ATOM 2702 C C . ALA A 1 376 ? -1.911 3.019 16.521 1.00 96.31 376 ALA A C 1
ATOM 2704 O O . ALA A 1 376 ? -1.518 3.018 17.682 1.00 96.31 376 ALA A O 1
ATOM 2705 N N . ARG A 1 377 ? -2.160 1.896 15.836 1.00 95.31 377 ARG A N 1
ATOM 2706 C CA . ARG A 1 377 ? -2.043 0.549 16.410 1.00 95.31 377 ARG A CA 1
ATOM 2707 C C . ARG A 1 377 ? -0.654 0.248 16.952 1.00 95.31 377 ARG A C 1
ATOM 2709 O O . ARG A 1 377 ? -0.541 -0.317 18.032 1.00 95.31 377 ARG A O 1
ATOM 2716 N N . ALA A 1 378 ? 0.390 0.618 16.211 1.00 95.25 378 ALA A N 1
ATOM 2717 C CA . ALA A 1 378 ? 1.762 0.385 16.643 1.00 95.25 378 ALA A CA 1
ATOM 2718 C C . ALA A 1 378 ? 2.071 1.144 17.940 1.00 95.25 378 ALA A C 1
ATOM 2720 O O . ALA A 1 378 ? 2.640 0.572 18.867 1.00 95.25 378 ALA A O 1
ATOM 2721 N N . MET A 1 379 ? 1.643 2.406 18.035 1.00 95.44 379 MET A N 1
ATOM 2722 C CA . MET A 1 379 ? 1.806 3.208 19.251 1.00 95.44 379 MET A CA 1
ATOM 2723 C C . MET A 1 379 ? 0.942 2.683 20.406 1.00 95.44 379 MET A C 1
ATOM 2725 O O . MET A 1 379 ? 1.401 2.639 21.542 1.00 95.44 379 MET A O 1
ATOM 2729 N N . GLU A 1 380 ? -0.291 2.255 20.128 1.00 93.75 380 GLU A N 1
ATOM 2730 C CA . GLU A 1 380 ? -1.209 1.690 21.128 1.00 93.75 380 GLU A CA 1
ATOM 2731 C C . GLU A 1 380 ? -0.658 0.387 21.702 1.00 93.75 380 GLU A C 1
ATOM 2733 O O . GLU A 1 380 ? -0.636 0.214 22.918 1.00 93.75 380 GLU A O 1
ATOM 2738 N N . GLN A 1 381 ? -0.116 -0.489 20.850 1.00 92.69 381 GLN A N 1
ATOM 2739 C CA . GLN A 1 381 ? 0.562 -1.703 21.295 1.00 92.69 381 GLN A CA 1
ATOM 2740 C C . GLN A 1 381 ? 1.807 -1.373 22.127 1.00 92.69 381 GLN A C 1
ATOM 2742 O O . GLN A 1 381 ? 2.001 -1.971 23.186 1.00 92.69 381 GLN A O 1
ATOM 2747 N N . ALA A 1 382 ? 2.620 -0.402 21.691 1.00 92.31 382 ALA A N 1
ATOM 2748 C CA . ALA A 1 382 ? 3.828 0.010 22.407 1.00 92.31 382 ALA A CA 1
ATOM 2749 C C . ALA A 1 382 ? 3.529 0.490 23.834 1.00 92.31 382 ALA A C 1
ATOM 2751 O O . ALA A 1 382 ? 4.310 0.239 24.748 1.00 92.31 382 ALA A O 1
ATOM 2752 N N . LEU A 1 383 ? 2.383 1.144 24.026 1.00 90.69 383 LEU A N 1
ATOM 2753 C CA . LEU A 1 383 ? 1.964 1.722 25.303 1.00 90.69 383 LEU A CA 1
ATOM 2754 C C . LEU A 1 383 ? 0.932 0.858 26.038 1.00 90.69 383 LEU A C 1
ATOM 2756 O O . LEU A 1 383 ? 0.409 1.277 27.067 1.00 90.69 383 LEU A O 1
ATOM 2760 N N . ARG A 1 384 ? 0.664 -0.358 25.534 1.00 89.19 384 ARG A N 1
ATOM 2761 C CA . ARG A 1 384 ? -0.306 -1.322 26.084 1.00 89.19 384 ARG A CA 1
ATOM 2762 C C . ARG A 1 384 ? -1.694 -0.711 26.295 1.00 89.19 384 ARG A C 1
ATOM 2764 O O . ARG A 1 384 ? -2.376 -1.012 27.272 1.00 89.19 384 ARG A O 1
ATOM 2771 N N . GLN A 1 385 ? -2.096 0.160 25.377 1.00 87.88 385 GLN A N 1
ATOM 2772 C CA . GLN A 1 385 ? -3.392 0.814 25.405 1.00 87.88 385 GLN A CA 1
ATOM 2773 C C . GLN A 1 385 ? -4.427 -0.038 24.674 1.00 87.88 385 GLN A C 1
ATOM 2775 O O . GLN A 1 385 ? -4.287 -0.340 23.489 1.00 87.88 385 GLN A O 1
ATOM 2780 N N . GLU A 1 386 ? -5.491 -0.401 25.384 1.00 86.25 386 GLU A N 1
ATOM 2781 C CA . GLU A 1 386 ? -6.643 -1.064 24.785 1.00 86.25 386 GLU A CA 1
ATOM 2782 C C . GLU A 1 386 ? -7.528 -0.052 24.051 1.00 86.25 386 GLU A C 1
ATOM 2784 O O . GLU A 1 386 ? -7.765 1.060 24.524 1.00 86.25 386 GLU A O 1
ATOM 2789 N N . VAL A 1 387 ? -8.028 -0.453 22.883 1.00 88.12 387 VAL A N 1
ATOM 2790 C CA . VAL A 1 387 ? -8.882 0.377 22.029 1.00 88.12 387 VAL A CA 1
ATOM 2791 C C . VAL A 1 387 ? -10.281 -0.215 21.998 1.00 88.12 387 VAL A C 1
ATOM 2793 O O . VAL A 1 387 ? -10.459 -1.405 21.734 1.00 88.12 387 VAL A O 1
ATOM 2796 N N . ALA A 1 388 ? -11.290 0.626 22.224 1.00 88.50 388 ALA A N 1
ATOM 2797 C CA . ALA A 1 388 ? -12.681 0.199 22.197 1.00 88.50 388 ALA A CA 1
ATOM 2798 C C . ALA A 1 388 ? -13.083 -0.353 20.817 1.00 88.50 388 ALA A C 1
ATOM 2800 O O . ALA A 1 388 ? -12.684 0.163 19.768 1.00 88.50 388 ALA A O 1
ATOM 2801 N N . GLY A 1 389 ? -13.960 -1.364 20.805 1.00 89.19 389 GLY A N 1
ATOM 2802 C CA . GLY A 1 389 ? -14.443 -1.983 19.564 1.00 89.19 389 GLY A CA 1
ATOM 2803 C C . GLY A 1 389 ? -15.093 -0.988 18.592 1.00 89.19 389 GLY A C 1
ATOM 2804 O O . GLY A 1 389 ? -14.943 -1.129 17.380 1.00 89.19 389 GLY A O 1
ATOM 2805 N N . GLN A 1 390 ? -15.740 0.064 19.109 1.00 88.75 390 GLN A N 1
ATOM 2806 C CA . GLN A 1 390 ? -16.282 1.148 18.286 1.00 88.75 390 GLN A CA 1
ATOM 2807 C C . GLN A 1 390 ? -15.182 1.909 17.536 1.00 88.75 390 GLN A C 1
ATOM 2809 O O . GLN A 1 390 ? -15.317 2.129 16.339 1.00 88.75 390 GLN A O 1
ATOM 2814 N N . VAL A 1 391 ? -14.079 2.274 18.197 1.00 90.50 391 VAL A N 1
ATOM 2815 C CA . VAL A 1 391 ? -12.958 2.986 17.557 1.00 90.50 391 VAL A CA 1
ATOM 2816 C C . VAL A 1 391 ? -12.347 2.125 16.453 1.00 90.50 391 VAL A C 1
ATOM 2818 O O . VAL A 1 391 ? -12.079 2.612 15.353 1.00 90.50 391 VAL A O 1
ATOM 2821 N N . ALA A 1 392 ? -12.187 0.824 16.708 1.00 92.69 392 ALA A N 1
ATOM 2822 C CA . ALA A 1 392 ? -11.722 -0.123 15.702 1.00 92.69 392 ALA A CA 1
ATOM 2823 C C . ALA A 1 392 ? -12.678 -0.203 14.491 1.00 92.69 392 ALA A C 1
ATOM 2825 O O . ALA A 1 392 ? -12.221 -0.162 13.347 1.00 92.69 392 ALA A O 1
ATOM 2826 N N . ALA A 1 393 ? -13.994 -0.244 14.726 1.00 93.81 393 ALA A N 1
ATOM 2827 C CA . ALA A 1 393 ? -15.011 -0.228 13.672 1.00 93.81 393 ALA A CA 1
ATOM 2828 C C . ALA A 1 393 ? -15.024 1.096 12.881 1.00 93.81 393 ALA A C 1
ATOM 2830 O O . ALA A 1 393 ? -15.112 1.075 11.653 1.00 93.81 393 ALA A O 1
ATOM 2831 N N . THR A 1 394 ? -14.854 2.243 13.545 1.00 94.00 394 THR A N 1
ATOM 2832 C CA . THR A 1 394 ? -14.742 3.559 12.894 1.00 94.00 394 THR A CA 1
ATOM 2833 C C . THR A 1 394 ? -13.495 3.639 12.007 1.00 94.00 394 THR A C 1
ATOM 2835 O O . THR A 1 394 ? -13.566 4.106 10.871 1.00 94.00 394 THR A O 1
ATOM 2838 N N . ARG A 1 395 ? -12.350 3.105 12.459 1.00 95.12 395 ARG A N 1
ATOM 2839 C CA . ARG A 1 395 ? -11.139 2.994 11.623 1.00 95.12 395 ARG A CA 1
ATOM 2840 C C . ARG A 1 395 ? -11.375 2.099 10.405 1.00 95.12 395 ARG A C 1
ATOM 2842 O O . ARG A 1 395 ? -10.974 2.465 9.303 1.00 95.12 395 ARG A O 1
ATOM 2849 N N . ALA A 1 396 ? -12.046 0.957 10.576 1.00 96.19 396 ALA A N 1
ATOM 2850 C CA . ALA A 1 396 ? -12.397 0.070 9.465 1.00 96.19 396 ALA A CA 1
ATOM 2851 C C . ALA A 1 396 ? -13.306 0.770 8.439 1.00 96.19 396 ALA A C 1
ATOM 2853 O O . ALA A 1 396 ? -13.039 0.704 7.241 1.00 96.19 396 ALA A O 1
ATOM 2854 N N . MET A 1 397 ? -14.312 1.515 8.904 1.00 96.81 397 MET A N 1
ATOM 2855 C CA . MET A 1 397 ? -15.200 2.322 8.063 1.00 96.81 397 MET A CA 1
ATOM 2856 C C . MET A 1 397 ? -14.419 3.344 7.229 1.00 96.81 397 MET A C 1
ATOM 2858 O O . MET A 1 397 ? -14.591 3.398 6.010 1.00 96.81 397 MET A O 1
ATOM 2862 N N . PHE A 1 398 ? -13.529 4.125 7.850 1.00 97.31 398 PHE A N 1
ATOM 2863 C CA . PHE A 1 398 ? -12.705 5.084 7.114 1.00 97.31 398 PHE A CA 1
ATOM 2864 C C . PHE A 1 398 ? -11.786 4.401 6.095 1.00 97.31 398 PHE A C 1
ATOM 2866 O O . PHE A 1 398 ? -11.686 4.871 4.960 1.00 97.31 398 PHE A O 1
ATOM 2873 N N . CYS A 1 399 ? -11.165 3.274 6.460 1.00 97.44 399 CYS A N 1
ATOM 2874 C CA . CYS A 1 399 ? -10.336 2.497 5.539 1.00 97.44 399 CYS A CA 1
ATOM 2875 C C . CYS A 1 399 ? -11.137 2.006 4.325 1.00 97.44 399 CYS A C 1
ATOM 2877 O O . CYS A 1 399 ? -10.623 2.028 3.211 1.00 97.44 399 CYS A O 1
ATOM 2879 N N . GLU A 1 400 ? -12.387 1.571 4.502 1.00 98.06 400 GLU A N 1
ATOM 2880 C CA . GLU A 1 400 ? -13.214 1.085 3.392 1.00 98.06 400 GLU A CA 1
ATOM 2881 C C . GLU A 1 400 ? -13.753 2.224 2.507 1.00 98.06 400 GLU A C 1
ATOM 2883 O O . GLU A 1 400 ? -13.810 2.062 1.288 1.00 98.06 400 GLU A O 1
ATOM 2888 N N . LEU A 1 401 ? -14.056 3.403 3.066 1.00 97.94 401 LEU A N 1
ATOM 2889 C CA . LEU A 1 401 ? -14.377 4.601 2.273 1.00 97.94 401 LEU A CA 1
ATOM 2890 C C . LEU A 1 401 ? -13.188 5.043 1.407 1.00 97.94 401 LEU A C 1
ATOM 2892 O O . LEU A 1 401 ? -13.343 5.271 0.203 1.00 97.94 401 LEU A O 1
ATOM 2896 N N . GLU A 1 402 ? -11.992 5.113 2.001 1.00 97.94 402 GLU A N 1
ATOM 2897 C CA . GLU A 1 402 ? -10.744 5.378 1.277 1.00 97.94 402 GLU A CA 1
ATOM 2898 C C . GLU A 1 402 ? -10.497 4.319 0.197 1.00 97.94 402 GLU A C 1
ATOM 2900 O O . GLU A 1 402 ? -10.202 4.655 -0.951 1.00 97.94 402 GLU A O 1
ATOM 2905 N N . ARG A 1 403 ? -10.698 3.037 0.527 1.00 97.94 403 ARG A N 1
ATOM 2906 C CA . ARG A 1 403 ? -10.525 1.924 -0.409 1.00 97.94 403 ARG A CA 1
ATOM 2907 C C . ARG A 1 403 ? -11.422 2.051 -1.625 1.00 97.94 403 ARG A C 1
ATOM 2909 O O . ARG A 1 403 ? -10.917 1.934 -2.738 1.00 97.94 403 ARG A O 1
ATOM 2916 N N . VAL A 1 404 ? -12.717 2.318 -1.452 1.00 98.44 404 VAL A N 1
ATOM 2917 C CA . VAL A 1 404 ? -13.632 2.495 -2.591 1.00 98.44 404 VAL A CA 1
ATOM 2918 C C . VAL A 1 404 ? -13.176 3.668 -3.461 1.00 98.44 404 VAL A C 1
ATOM 2920 O O . VAL A 1 404 ? -13.066 3.514 -4.678 1.00 98.44 404 VAL A O 1
ATOM 2923 N N . ALA A 1 405 ? -12.849 4.816 -2.861 1.00 98.06 405 ALA A N 1
ATOM 2924 C CA . ALA A 1 405 ? -12.411 5.994 -3.609 1.00 98.06 405 ALA A CA 1
ATOM 2925 C C . ALA A 1 405 ? -11.112 5.748 -4.402 1.00 98.06 405 ALA A C 1
ATOM 2927 O O . ALA A 1 405 ? -11.021 6.136 -5.571 1.00 98.06 405 ALA A O 1
ATOM 2928 N N . THR A 1 406 ? -10.122 5.091 -3.794 1.00 97.12 406 THR A N 1
ATOM 2929 C CA . THR A 1 406 ? -8.831 4.778 -4.427 1.00 97.12 406 THR A CA 1
ATOM 2930 C C . THR A 1 406 ? -8.963 3.695 -5.492 1.00 97.12 406 THR A C 1
ATOM 2932 O O . THR A 1 406 ? -8.401 3.820 -6.576 1.00 97.12 406 THR A O 1
ATOM 2935 N N . VAL A 1 407 ? -9.751 2.648 -5.248 1.00 97.62 407 VAL A N 1
ATOM 2936 C CA . VAL A 1 407 ? -9.960 1.585 -6.237 1.00 97.62 407 VAL A CA 1
ATOM 2937 C C . VAL A 1 407 ? -10.692 2.118 -7.473 1.00 97.62 407 VAL A C 1
ATOM 2939 O O . VAL A 1 407 ? -10.322 1.771 -8.593 1.00 97.62 407 VAL A O 1
ATOM 2942 N N . LEU A 1 408 ? -11.683 3.000 -7.299 1.00 98.31 408 LEU A N 1
ATOM 2943 C CA . LEU A 1 408 ? -12.344 3.682 -8.418 1.00 98.31 408 LEU A CA 1
ATOM 2944 C C . LEU A 1 408 ? -11.377 4.588 -9.191 1.00 98.31 408 LEU A C 1
ATOM 2946 O O . LEU A 1 408 ? -11.455 4.645 -10.417 1.00 98.31 408 LEU A O 1
ATOM 2950 N N . PHE A 1 409 ? -10.455 5.259 -8.494 1.00 97.12 409 PHE A N 1
ATOM 2951 C CA . PHE A 1 409 ? -9.391 6.038 -9.130 1.00 97.12 409 PHE A CA 1
ATOM 2952 C C . PHE A 1 409 ? -8.475 5.157 -9.987 1.00 97.12 409 PHE A C 1
ATOM 2954 O O . PHE A 1 409 ? -8.241 5.476 -11.149 1.00 97.12 409 PHE A O 1
ATOM 2961 N N . ASP A 1 410 ? -8.013 4.027 -9.449 1.00 96.56 410 ASP A N 1
ATOM 2962 C CA . ASP A 1 410 ? -7.122 3.112 -10.165 1.00 96.56 410 ASP A CA 1
ATOM 2963 C C . ASP A 1 410 ? -7.809 2.490 -11.395 1.00 96.56 410 ASP A C 1
ATOM 2965 O O . ASP A 1 410 ? -7.234 2.472 -12.482 1.00 96.56 410 ASP A O 1
ATOM 2969 N N . VAL A 1 411 ? -9.058 2.019 -11.255 1.00 98.06 411 VAL A N 1
ATOM 2970 C CA . VAL A 1 411 ? -9.840 1.462 -12.379 1.00 98.06 411 VAL A CA 1
ATOM 2971 C C . VAL A 1 411 ? -10.070 2.524 -13.456 1.00 98.06 411 VAL A C 1
ATOM 2973 O O . VAL A 1 411 ? -9.878 2.249 -14.640 1.00 98.06 411 VAL A O 1
ATOM 2976 N N . GLY A 1 412 ? -10.437 3.744 -13.053 1.00 97.81 412 GLY A N 1
ATOM 2977 C CA . GLY A 1 412 ? -10.623 4.862 -13.974 1.00 97.81 412 GLY A CA 1
ATOM 2978 C C . GLY A 1 412 ? -9.335 5.243 -14.705 1.00 97.81 412 GLY A C 1
ATOM 2979 O O . GLY A 1 412 ? -9.373 5.468 -15.909 1.00 97.81 412 GLY A O 1
ATOM 2980 N N . GLY A 1 413 ? -8.193 5.242 -14.012 1.00 96.12 413 GLY A N 1
ATOM 2981 C CA . GLY A 1 413 ? -6.890 5.554 -14.602 1.00 96.12 413 GLY A CA 1
ATOM 2982 C C . GLY A 1 413 ? -6.415 4.514 -15.621 1.00 96.12 413 GLY A C 1
ATOM 2983 O O . GLY A 1 413 ? -5.835 4.880 -16.640 1.00 96.12 413 GLY A O 1
ATOM 2984 N N . VAL A 1 414 ? -6.693 3.225 -15.393 1.00 97.44 414 VAL A N 1
ATOM 2985 C CA . VAL A 1 414 ? -6.437 2.176 -16.399 1.00 97.44 414 VAL A CA 1
ATOM 2986 C C . VAL A 1 414 ? -7.360 2.348 -17.607 1.00 97.44 414 VAL A C 1
ATOM 2988 O O . VAL A 1 414 ? -6.910 2.219 -18.743 1.00 97.44 414 VAL A O 1
ATOM 2991 N N . ALA A 1 415 ? -8.637 2.670 -17.380 1.00 97.50 415 ALA A N 1
ATOM 2992 C CA . ALA A 1 415 ? -9.590 2.922 -18.457 1.00 97.50 415 ALA A CA 1
ATOM 2993 C C . ALA A 1 415 ? -9.193 4.130 -19.315 1.00 97.50 415 ALA A C 1
ATOM 2995 O O . ALA A 1 415 ? -9.223 4.042 -20.539 1.00 97.50 415 ALA A O 1
ATOM 2996 N N . GLU A 1 416 ? -8.759 5.224 -18.690 1.00 96.00 416 GLU A N 1
ATOM 2997 C CA . GLU A 1 416 ? -8.258 6.415 -19.378 1.00 96.00 416 GLU A CA 1
ATOM 2998 C C . GLU A 1 416 ? -7.012 6.103 -20.215 1.00 96.00 416 GLU A C 1
ATOM 3000 O O . GLU A 1 416 ? -6.979 6.437 -21.398 1.00 96.00 416 GLU A O 1
ATOM 3005 N N . ALA A 1 417 ? -6.036 5.390 -19.642 1.00 94.12 417 ALA A N 1
ATOM 3006 C CA . ALA A 1 417 ? -4.824 4.979 -20.353 1.00 94.12 417 ALA A CA 1
ATOM 3007 C C . ALA A 1 417 ? -5.114 4.082 -21.570 1.00 94.12 417 ALA A C 1
ATOM 3009 O O . ALA A 1 417 ? -4.382 4.127 -22.554 1.00 94.12 417 ALA A O 1
ATOM 3010 N N . ALA A 1 418 ? -6.188 3.292 -21.518 1.00 95.00 418 ALA A N 1
ATOM 3011 C CA . ALA A 1 418 ? -6.633 2.437 -22.616 1.00 95.00 418 ALA A CA 1
ATOM 3012 C C . ALA A 1 418 ? -7.628 3.120 -23.579 1.00 95.00 418 ALA A C 1
ATOM 3014 O O . ALA A 1 418 ? -8.103 2.488 -24.523 1.00 95.00 418 ALA A O 1
ATOM 3015 N N . GLY A 1 419 ? -7.990 4.385 -23.339 1.00 94.50 419 GLY A N 1
ATOM 3016 C CA . GLY A 1 419 ? -8.946 5.132 -24.161 1.00 94.50 419 GLY A CA 1
ATOM 3017 C C . GLY A 1 419 ? -10.431 4.811 -23.918 1.00 94.50 419 GLY A C 1
ATOM 3018 O O . GLY A 1 419 ? -11.284 5.298 -24.664 1.00 94.50 419 GLY A O 1
ATOM 3019 N N . ASP A 1 420 ? -10.789 4.049 -22.877 1.00 95.94 420 ASP A N 1
ATOM 3020 C CA . ASP A 1 420 ? -12.187 3.814 -22.477 1.00 95.94 420 ASP A CA 1
ATOM 3021 C C . ASP A 1 420 ? -12.724 4.989 -21.642 1.00 95.94 420 ASP A C 1
ATOM 3023 O O . ASP A 1 420 ? -12.874 4.945 -20.415 1.00 95.94 420 ASP A O 1
ATOM 3027 N N . VAL A 1 421 ? -13.043 6.074 -22.348 1.00 95.62 421 VAL A N 1
ATOM 3028 C CA . VAL A 1 421 ? -13.561 7.320 -21.763 1.00 95.62 421 VAL A CA 1
ATOM 3029 C C . VAL A 1 421 ? -14.871 7.098 -21.000 1.00 95.62 421 VAL A C 1
ATOM 3031 O O . VAL A 1 421 ? -15.154 7.807 -20.033 1.00 95.62 421 VAL A O 1
ATOM 3034 N N . ARG A 1 422 ? -15.699 6.131 -21.414 1.00 95.56 422 ARG A N 1
ATOM 3035 C CA . ARG A 1 422 ? -16.994 5.888 -20.767 1.00 95.56 422 ARG A CA 1
ATOM 3036 C C . ARG A 1 422 ? -16.793 5.284 -19.382 1.00 95.56 422 ARG A C 1
ATOM 3038 O O . ARG A 1 422 ? -17.358 5.804 -18.422 1.00 95.56 422 ARG A O 1
ATOM 3045 N N . LEU A 1 423 ? -15.980 4.233 -19.278 1.00 97.38 423 LEU A N 1
ATOM 3046 C CA . LEU A 1 423 ? -15.665 3.614 -17.994 1.00 97.38 423 LEU A CA 1
ATOM 3047 C C . LEU A 1 423 ? -14.923 4.595 -17.074 1.00 97.38 423 LEU A C 1
ATOM 3049 O O . LEU A 1 423 ? -15.298 4.736 -15.911 1.00 97.38 423 LEU A O 1
ATOM 3053 N N . ALA A 1 424 ? -13.947 5.337 -17.608 1.00 97.81 424 ALA A N 1
ATOM 3054 C CA . ALA A 1 424 ? -13.198 6.334 -16.844 1.00 97.81 424 ALA A CA 1
ATOM 3055 C C . ALA A 1 424 ? -14.111 7.407 -16.218 1.00 97.81 424 ALA A C 1
ATOM 3057 O O . ALA A 1 424 ? -13.985 7.723 -15.033 1.00 97.81 424 ALA A O 1
ATOM 3058 N N . ARG A 1 425 ? -15.085 7.933 -16.978 1.00 97.88 425 ARG A N 1
ATOM 3059 C CA . ARG A 1 425 ? -16.031 8.948 -16.478 1.00 97.88 425 ARG A CA 1
ATOM 3060 C C . ARG A 1 425 ? -16.971 8.403 -15.407 1.00 97.88 425 ARG A C 1
ATOM 3062 O O . ARG A 1 425 ? -17.214 9.099 -14.425 1.00 97.88 425 ARG A O 1
ATOM 3069 N N . GLU A 1 426 ? -17.471 7.181 -15.560 1.00 98.06 426 GLU A N 1
ATOM 3070 C CA . GLU A 1 426 ? -18.325 6.550 -14.542 1.00 98.06 426 GLU A CA 1
ATOM 3071 C C . GLU A 1 426 ? -17.543 6.289 -13.246 1.00 98.06 426 GLU A C 1
ATOM 3073 O O . GLU A 1 426 ? -18.052 6.553 -12.156 1.00 98.06 426 GLU A O 1
ATOM 3078 N N . CYS A 1 427 ? -16.277 5.864 -13.344 1.00 98.44 427 CYS A N 1
ATOM 3079 C CA . CYS A 1 427 ? -15.382 5.748 -12.190 1.00 98.44 427 CYS A CA 1
ATOM 3080 C C . CYS A 1 427 ? -15.167 7.100 -11.499 1.00 98.44 427 CYS A C 1
ATOM 3082 O O . CYS A 1 427 ? -15.271 7.186 -10.275 1.00 98.44 427 CYS A O 1
ATOM 3084 N N . ALA A 1 428 ? -14.908 8.162 -12.269 1.00 98.38 428 ALA A N 1
ATOM 3085 C CA . ALA A 1 428 ? -14.706 9.506 -11.735 1.00 98.38 428 ALA A CA 1
ATOM 3086 C C . ALA A 1 428 ? -15.956 10.040 -11.016 1.00 98.38 428 ALA A C 1
ATOM 3088 O O . ALA A 1 428 ? -15.840 10.581 -9.918 1.00 98.38 428 ALA A O 1
ATOM 3089 N N . GLN A 1 429 ? -17.149 9.839 -11.584 1.00 98.31 429 GLN A N 1
ATOM 3090 C CA . GLN A 1 429 ? -18.417 10.219 -10.950 1.00 98.31 429 GLN A CA 1
ATOM 3091 C C . GLN A 1 429 ? -18.670 9.436 -9.661 1.00 98.31 429 GLN A C 1
ATOM 3093 O O . GLN A 1 429 ? -19.036 10.024 -8.643 1.00 98.31 429 GLN A O 1
ATOM 3098 N N . ALA A 1 430 ? -18.453 8.118 -9.684 1.00 98.44 430 ALA A N 1
ATOM 3099 C CA . ALA A 1 430 ? -18.626 7.287 -8.501 1.00 98.44 430 ALA A CA 1
ATOM 3100 C C . ALA A 1 430 ? -17.654 7.685 -7.385 1.00 98.44 430 ALA A C 1
ATOM 3102 O O . ALA A 1 430 ? -18.053 7.814 -6.229 1.00 98.44 430 ALA A O 1
ATOM 3103 N N . ARG A 1 431 ? -16.392 7.955 -7.737 1.00 98.19 431 ARG A N 1
ATOM 3104 C CA . ARG A 1 431 ? -15.386 8.445 -6.795 1.00 98.19 431 ARG A CA 1
ATOM 3105 C C . ARG A 1 431 ? -15.767 9.807 -6.226 1.00 98.19 431 ARG A C 1
ATOM 3107 O O . ARG A 1 431 ? -15.657 10.004 -5.021 1.00 98.19 431 ARG A O 1
ATOM 3114 N N . GLU A 1 432 ? -16.221 10.735 -7.065 1.00 98.06 432 GLU A N 1
ATOM 3115 C CA . GLU A 1 432 ? -16.666 12.055 -6.614 1.00 98.06 432 GLU A CA 1
ATOM 3116 C C . GLU A 1 432 ? -17.818 11.947 -5.612 1.00 98.06 432 GLU A C 1
ATOM 3118 O O . GLU A 1 432 ? -17.809 12.646 -4.605 1.00 98.06 432 GLU A O 1
ATOM 3123 N N . HIS A 1 433 ? -18.758 11.023 -5.825 1.00 98.00 433 HIS A N 1
ATOM 3124 C CA . HIS A 1 433 ? -19.846 10.778 -4.882 1.00 98.00 433 HIS A CA 1
ATOM 3125 C C . HIS A 1 433 ? -19.335 10.329 -3.502 1.00 98.00 433 HIS A C 1
ATOM 3127 O O . HIS A 1 433 ? -19.799 10.841 -2.485 1.00 98.00 433 HIS A O 1
ATOM 3133 N N . VAL A 1 434 ? -18.330 9.442 -3.452 1.00 98.06 434 VAL A N 1
ATOM 3134 C CA . VAL A 1 434 ? -17.675 9.045 -2.188 1.00 98.06 434 VAL A CA 1
ATOM 3135 C C . VAL A 1 434 ? -17.006 10.246 -1.516 1.00 98.06 434 VAL A C 1
ATOM 3137 O O . VAL A 1 434 ? -17.199 10.474 -0.326 1.00 98.06 434 VAL A O 1
ATOM 3140 N N . LEU A 1 435 ? -16.245 11.052 -2.262 1.00 97.69 435 LEU A N 1
ATOM 3141 C CA . LEU A 1 435 ? -15.537 12.210 -1.700 1.00 97.69 435 LEU A CA 1
ATOM 3142 C C . LEU A 1 435 ? -16.492 13.310 -1.218 1.00 97.69 435 LEU A C 1
ATOM 3144 O O . LEU A 1 435 ? -16.237 13.949 -0.196 1.00 97.69 435 LEU A O 1
ATOM 3148 N N . ALA A 1 436 ? -17.592 13.534 -1.938 1.00 97.56 436 ALA A N 1
ATOM 3149 C CA . ALA A 1 436 ? -18.646 14.458 -1.542 1.00 97.56 436 ALA A CA 1
ATOM 3150 C C . ALA A 1 436 ? -19.372 13.968 -0.281 1.00 97.56 436 ALA A C 1
ATOM 3152 O O . ALA A 1 436 ? -19.653 14.770 0.610 1.00 97.56 436 ALA A O 1
ATOM 3153 N N . PHE A 1 437 ? -19.613 12.657 -0.170 1.00 97.00 437 PHE A N 1
ATOM 3154 C CA . PHE A 1 437 ? -20.114 12.045 1.056 1.00 97.00 437 PHE A CA 1
ATOM 3155 C C . PHE A 1 437 ? -19.156 12.282 2.229 1.00 97.00 437 PHE A C 1
ATOM 3157 O O . PHE A 1 437 ? -19.589 12.814 3.249 1.00 97.00 437 PHE A O 1
ATOM 3164 N N . CYS A 1 438 ? -17.862 11.980 2.070 1.00 96.69 438 CYS A N 1
ATOM 3165 C CA . CYS A 1 438 ? -16.859 12.210 3.112 1.00 96.69 438 CYS A CA 1
ATOM 3166 C C . CYS A 1 438 ? -16.815 13.682 3.546 1.00 96.69 438 CYS A C 1
ATOM 3168 O O . CYS A 1 438 ? -16.779 13.977 4.738 1.00 96.69 438 CYS A O 1
ATOM 3170 N N . TYR A 1 439 ? -16.895 14.618 2.595 1.00 96.25 439 TYR A N 1
ATOM 3171 C CA . TYR A 1 439 ? -16.947 16.043 2.912 1.00 96.25 439 TYR A CA 1
ATOM 3172 C C . TYR A 1 439 ? -18.192 16.417 3.714 1.00 96.25 439 TYR A C 1
ATOM 3174 O O . TYR A 1 439 ? -18.094 17.129 4.706 1.00 96.25 439 TYR A O 1
ATOM 3182 N N . ALA A 1 440 ? -19.358 15.922 3.309 1.00 94.81 440 ALA A N 1
ATOM 3183 C CA . ALA A 1 440 ? -20.608 16.240 3.979 1.00 94.81 440 ALA A CA 1
ATOM 3184 C C . ALA A 1 440 ? -20.744 15.564 5.357 1.00 94.81 440 ALA A C 1
ATOM 3186 O O . ALA A 1 440 ? -21.424 16.109 6.219 1.00 94.81 440 ALA A O 1
ATOM 3187 N N . ALA A 1 441 ? -20.137 14.391 5.563 1.00 93.44 441 ALA A N 1
ATOM 3188 C CA . ALA A 1 441 ? -20.191 13.660 6.829 1.00 93.44 441 ALA A CA 1
ATOM 3189 C C . ALA A 1 441 ? -19.098 14.094 7.821 1.00 93.44 441 ALA A C 1
ATOM 3191 O O . ALA A 1 441 ? -19.379 14.218 9.007 1.00 93.44 441 ALA A O 1
ATOM 3192 N N . PHE A 1 442 ? -17.877 14.349 7.342 1.00 93.19 442 PHE A N 1
ATOM 3193 C CA . PHE A 1 442 ? -16.687 14.536 8.191 1.00 93.19 442 PHE A CA 1
ATOM 3194 C C . PHE A 1 442 ? -15.979 15.881 7.963 1.00 93.19 442 PHE A C 1
ATOM 3196 O O . PHE A 1 442 ? -14.912 16.140 8.517 1.00 93.19 442 PHE A O 1
ATOM 3203 N N . GLY A 1 443 ? -16.507 16.735 7.079 1.00 93.88 443 GLY A N 1
ATOM 3204 C CA . GLY A 1 443 ? -15.895 18.019 6.717 1.00 93.88 443 GLY A CA 1
ATOM 3205 C C . GLY A 1 443 ? -14.641 17.897 5.845 1.00 93.88 443 GLY A C 1
ATOM 3206 O O . GLY A 1 443 ? -13.965 18.896 5.595 1.00 93.88 443 GLY A O 1
ATOM 3207 N N . ARG A 1 444 ? -14.294 16.689 5.378 1.00 93.25 444 ARG A N 1
ATOM 3208 C CA . ARG A 1 444 ? -13.043 16.410 4.658 1.00 93.25 444 ARG A CA 1
ATOM 3209 C C . ARG A 1 444 ? -13.287 15.517 3.453 1.00 93.25 444 ARG A C 1
ATOM 3211 O O . ARG A 1 444 ? -13.866 14.446 3.571 1.00 93.25 444 ARG A O 1
ATOM 3218 N N . ARG A 1 445 ? -12.813 15.947 2.279 1.00 94.38 445 ARG A N 1
ATOM 3219 C CA . ARG A 1 445 ? -12.914 15.149 1.043 1.00 94.38 445 ARG A CA 1
ATOM 3220 C C . ARG A 1 445 ? -11.986 13.941 1.091 1.00 94.38 445 ARG A C 1
ATOM 3222 O O . ARG A 1 445 ? -12.413 12.817 0.867 1.00 94.38 445 ARG A O 1
ATOM 3229 N N . MET A 1 446 ? -10.715 14.198 1.387 1.00 92.94 446 MET A N 1
ATOM 3230 C CA . MET A 1 446 ? -9.735 13.166 1.697 1.00 92.94 446 MET A CA 1
ATOM 3231 C C . MET A 1 446 ? -9.693 12.974 3.205 1.00 92.94 446 MET A C 1
ATOM 3233 O O . MET A 1 446 ? -9.604 13.953 3.943 1.00 92.94 446 MET A O 1
ATOM 3237 N N . LEU A 1 447 ? -9.723 11.724 3.653 1.00 95.06 447 LEU A N 1
ATOM 3238 C CA . LEU A 1 447 ? -9.799 11.343 5.063 1.00 95.06 447 LEU A CA 1
ATOM 3239 C C . LEU A 1 447 ? -8.427 11.442 5.768 1.00 95.06 447 LEU A C 1
ATOM 3241 O O . LEU A 1 447 ? -7.994 10.547 6.488 1.00 95.06 447 LEU A O 1
ATOM 3245 N N . MET A 1 448 ? -7.725 12.555 5.550 1.00 94.50 448 MET A N 1
ATOM 3246 C CA . MET A 1 448 ? -6.520 12.899 6.302 1.00 94.50 448 MET A CA 1
ATOM 3247 C C . MET A 1 448 ? -6.901 13.308 7.724 1.00 94.50 448 MET A C 1
ATOM 3249 O O . MET A 1 448 ? -7.915 13.979 7.915 1.00 94.50 448 MET A O 1
ATOM 3253 N N . ASP A 1 449 ? -6.063 12.959 8.698 1.00 93.56 449 ASP A N 1
ATOM 3254 C CA . ASP A 1 449 ? -6.158 13.363 10.109 1.00 93.56 449 ASP A CA 1
ATOM 3255 C C . ASP A 1 449 ? -7.458 12.922 10.821 1.00 93.56 449 ASP A C 1
ATOM 3257 O O . ASP A 1 449 ? -7.925 13.614 11.728 1.00 93.56 449 ASP A O 1
ATOM 3261 N N . VAL A 1 450 ? -8.095 11.834 10.369 1.00 93.75 450 VAL A N 1
ATOM 3262 C CA . VAL A 1 450 ? -9.358 11.302 10.938 1.00 93.75 450 VAL A CA 1
ATOM 3263 C C . VAL A 1 450 ? -9.126 10.222 11.994 1.00 93.75 450 VAL A C 1
ATOM 3265 O O . VAL A 1 450 ? -10.030 9.880 12.748 1.00 93.75 450 VAL A O 1
ATOM 3268 N N . VAL A 1 451 ? -7.920 9.656 12.045 1.00 93.88 451 VAL A N 1
ATOM 3269 C CA . VAL A 1 451 ? -7.555 8.664 13.056 1.00 93.88 451 VAL A CA 1
ATOM 3270 C C . VAL A 1 451 ? -6.801 9.368 14.170 1.00 93.88 451 VAL A C 1
ATOM 3272 O O . VAL A 1 451 ? -5.801 10.046 13.937 1.00 93.88 451 VAL A O 1
ATOM 3275 N N . THR A 1 452 ? -7.260 9.155 15.393 1.00 90.88 452 THR A N 1
ATOM 3276 C CA . THR A 1 452 ? -6.621 9.629 16.618 1.00 90.88 452 THR A CA 1
ATOM 3277 C C . THR A 1 452 ? -6.078 8.448 17.417 1.00 90.88 452 THR A C 1
ATOM 3279 O O . THR A 1 452 ? -6.560 7.317 17.296 1.00 90.88 452 THR A O 1
ATOM 3282 N N . PHE A 1 453 ? -5.036 8.708 18.204 1.00 89.81 453 PHE A N 1
ATOM 3283 C CA . PHE A 1 453 ? -4.461 7.745 19.138 1.00 89.81 453 PHE A CA 1
ATOM 3284 C C . PHE A 1 453 ? -5.431 7.507 20.307 1.00 89.81 453 PHE A C 1
ATOM 3286 O O . PHE A 1 453 ? -5.943 8.474 20.871 1.00 89.81 453 PHE A O 1
ATOM 3293 N N . GLY A 1 454 ? -5.721 6.243 20.634 1.00 82.38 454 GLY A N 1
ATOM 3294 C CA . GLY A 1 454 ? -6.770 5.857 21.586 1.00 82.38 454 GLY A CA 1
ATOM 3295 C C . GLY A 1 454 ? -8.177 6.014 21.004 1.00 82.38 454 GLY A C 1
ATOM 3296 O O . GLY A 1 454 ? -8.899 5.031 20.872 1.00 82.38 454 GLY A O 1
ATOM 3297 N N . GLY A 1 455 ? -8.502 7.233 20.567 1.00 75.06 455 GLY A N 1
ATOM 3298 C CA . GLY A 1 455 ? -9.727 7.609 19.862 1.00 75.06 455 GLY A CA 1
ATOM 3299 C C . GLY A 1 455 ? -11.013 7.533 20.688 1.00 75.06 455 GLY A C 1
ATOM 3300 O O . GLY A 1 455 ? -11.136 6.753 21.623 1.00 75.06 455 GLY A O 1
ATOM 3301 N N . ASP A 1 456 ? -11.995 8.346 20.305 1.00 68.81 456 ASP A N 1
ATOM 3302 C CA . ASP A 1 456 ? -13.333 8.414 20.917 1.00 68.81 456 ASP A CA 1
ATOM 3303 C C . ASP A 1 456 ? -14.434 7.823 20.010 1.00 68.81 456 ASP A C 1
ATOM 3305 O O . ASP A 1 456 ? -15.557 7.564 20.440 1.00 68.81 456 ASP A O 1
ATOM 3309 N N . GLY A 1 457 ? -14.119 7.595 18.729 1.00 67.81 457 GLY A N 1
ATOM 3310 C CA . GLY A 1 457 ? -15.073 7.112 17.736 1.00 67.81 457 GLY A CA 1
ATOM 3311 C C . GLY A 1 457 ? -16.130 8.147 17.330 1.00 67.81 457 GLY A C 1
ATOM 3312 O O . GLY A 1 457 ? -17.165 7.743 16.799 1.00 67.81 457 GLY A O 1
ATOM 3313 N N . GLY A 1 458 ? -15.887 9.449 17.543 1.00 70.19 458 GLY A N 1
ATOM 3314 C CA . GLY A 1 458 ? -16.891 10.518 17.416 1.00 70.19 458 GLY A CA 1
ATOM 3315 C C . GLY A 1 458 ? -17.616 10.606 16.064 1.00 70.19 458 GLY A C 1
ATOM 3316 O O . GLY A 1 458 ? -18.794 10.960 16.010 1.00 70.19 458 GLY A O 1
ATOM 3317 N N . ASP A 1 459 ? -16.971 10.191 14.972 1.00 79.38 459 ASP A N 1
ATOM 3318 C CA . ASP A 1 459 ? -17.536 10.245 13.614 1.00 79.38 459 ASP A CA 1
ATOM 3319 C C . ASP A 1 459 ? -18.502 9.089 13.273 1.00 79.38 459 ASP A C 1
ATOM 3321 O O . ASP A 1 459 ? -19.107 9.065 12.195 1.00 79.38 459 ASP A O 1
ATOM 3325 N N . ALA A 1 460 ? -18.690 8.129 14.186 1.00 82.19 460 ALA A N 1
ATOM 3326 C CA . ALA A 1 460 ? -19.538 6.955 13.971 1.00 82.19 460 ALA A CA 1
ATOM 3327 C C . ALA A 1 460 ? -20.996 7.322 13.635 1.00 82.19 460 ALA A C 1
ATOM 3329 O O . ALA A 1 460 ? -21.590 6.761 12.710 1.00 82.19 460 ALA A O 1
ATOM 3330 N N . ALA A 1 461 ? -21.572 8.285 14.362 1.00 84.62 461 ALA A N 1
ATOM 3331 C CA . ALA A 1 461 ? -22.968 8.688 14.191 1.00 84.62 461 ALA A CA 1
ATOM 3332 C C . ALA A 1 461 ? -23.207 9.411 12.854 1.00 84.62 461 ALA A C 1
ATOM 3334 O O . ALA A 1 461 ? -24.219 9.173 12.185 1.00 84.62 461 ALA A O 1
ATOM 3335 N N . ALA A 1 462 ? -22.254 10.253 12.439 1.00 88.06 462 ALA A N 1
ATOM 3336 C CA . ALA A 1 462 ? -22.325 10.994 11.183 1.00 88.06 462 ALA A CA 1
ATOM 3337 C C . ALA A 1 462 ? -22.393 10.041 9.982 1.00 88.06 462 ALA A C 1
ATOM 3339 O O . ALA A 1 462 ? -23.254 10.201 9.115 1.00 88.06 462 ALA A O 1
ATOM 3340 N N . PHE A 1 463 ? -21.558 8.998 9.973 1.00 92.44 463 PHE A N 1
ATOM 3341 C CA . PHE A 1 463 ? -21.624 7.952 8.955 1.00 92.44 463 PHE A CA 1
ATOM 3342 C C . PHE A 1 463 ? -22.923 7.150 9.025 1.00 92.44 463 PHE A C 1
ATOM 3344 O O . PHE A 1 463 ? -23.622 7.018 8.020 1.00 92.44 463 PHE A O 1
ATOM 3351 N N . ALA A 1 464 ? -23.254 6.623 10.208 1.00 89.94 464 ALA A N 1
ATOM 3352 C CA . ALA A 1 464 ? -24.362 5.691 10.385 1.00 89.94 464 ALA A CA 1
ATOM 3353 C C . ALA A 1 464 ? -25.700 6.266 9.894 1.00 89.94 464 ALA A C 1
ATOM 3355 O O . ALA A 1 464 ? -26.477 5.553 9.264 1.00 89.94 464 ALA A O 1
ATOM 3356 N N . SER A 1 465 ? -25.932 7.567 10.099 1.00 91.31 465 SER A N 1
ATOM 3357 C CA . SER A 1 465 ? -27.155 8.255 9.659 1.00 91.31 465 SER A CA 1
ATOM 3358 C C . SER A 1 465 ? -27.379 8.269 8.138 1.00 91.31 465 SER A C 1
ATOM 3360 O O . SER A 1 465 ? -28.502 8.484 7.690 1.00 91.31 465 SER A O 1
ATOM 3362 N N . ARG A 1 466 ? -26.327 8.049 7.338 1.00 91.44 466 ARG A N 1
ATOM 3363 C CA . ARG A 1 466 ? -26.347 8.168 5.867 1.00 91.44 466 ARG A CA 1
ATOM 3364 C C . ARG A 1 466 ? -25.759 6.955 5.143 1.00 91.44 466 ARG A C 1
ATOM 3366 O O . ARG A 1 466 ? -25.645 6.966 3.917 1.00 91.44 466 ARG A O 1
ATOM 3373 N N . ALA A 1 467 ? -25.383 5.912 5.883 1.00 91.75 467 ALA A N 1
ATOM 3374 C CA . ALA A 1 467 ? -24.700 4.737 5.349 1.00 91.75 467 ALA A CA 1
ATOM 3375 C C . ALA A 1 467 ? -25.535 4.010 4.279 1.00 91.75 467 ALA A C 1
ATOM 3377 O O . ALA A 1 467 ? -25.014 3.670 3.216 1.00 91.75 467 ALA A O 1
ATOM 3378 N N . GLU A 1 468 ? -26.836 3.824 4.521 1.00 92.94 468 GLU A N 1
ATOM 3379 C CA . GLU A 1 468 ? -27.737 3.133 3.588 1.00 92.94 468 GLU A CA 1
ATOM 3380 C C . GLU A 1 468 ? -27.885 3.885 2.256 1.00 92.94 468 GLU A C 1
ATOM 3382 O O . GLU A 1 468 ? -27.835 3.273 1.183 1.00 92.94 468 GLU A O 1
ATOM 3387 N N . GLU A 1 469 ? -28.024 5.213 2.318 1.00 93.56 469 GLU A N 1
ATOM 3388 C CA . GLU A 1 469 ? -28.171 6.087 1.150 1.00 93.56 469 GLU A CA 1
ATOM 3389 C C . GLU A 1 469 ? -26.940 5.981 0.239 1.00 93.56 469 GLU A C 1
ATOM 3391 O O . GLU A 1 469 ? -27.055 5.627 -0.941 1.00 93.56 469 GLU A O 1
ATOM 3396 N N . VAL A 1 470 ? -25.749 6.221 0.803 1.00 93.94 470 VAL A N 1
ATOM 3397 C CA . VAL A 1 470 ? -24.497 6.215 0.036 1.00 93.94 470 VAL A CA 1
ATOM 3398 C C . VAL A 1 470 ? -24.178 4.818 -0.501 1.00 93.94 470 VAL A C 1
ATOM 3400 O O . VAL A 1 470 ? -23.801 4.674 -1.668 1.00 93.94 470 VAL A O 1
ATOM 3403 N N . CYS A 1 471 ? -24.397 3.765 0.296 1.00 95.62 471 CYS A N 1
ATOM 3404 C CA . CYS A 1 471 ? -24.152 2.391 -0.140 1.00 95.62 471 CYS A CA 1
ATOM 3405 C C . CYS A 1 471 ? -25.108 1.983 -1.264 1.00 95.62 471 CYS A C 1
ATOM 3407 O O . CYS A 1 471 ? -24.682 1.341 -2.223 1.00 95.62 471 CYS A O 1
ATOM 3409 N N . THR A 1 472 ? -26.381 2.378 -1.203 1.00 96.75 472 THR A N 1
ATOM 3410 C CA . THR A 1 472 ? -27.363 2.055 -2.247 1.00 96.75 472 THR A CA 1
ATOM 3411 C C . THR A 1 472 ? -27.014 2.707 -3.577 1.00 96.75 472 THR A C 1
ATOM 3413 O O . THR A 1 472 ? -27.006 2.027 -4.610 1.00 96.75 472 THR A O 1
ATOM 3416 N N . TRP A 1 473 ? -26.646 3.989 -3.565 1.00 97.38 473 TRP A N 1
ATOM 3417 C CA . TRP A 1 473 ? -26.215 4.670 -4.782 1.00 97.38 473 TRP A CA 1
ATOM 3418 C C . TRP A 1 473 ? -24.955 4.023 -5.375 1.00 97.38 473 TRP A C 1
ATOM 3420 O O . TRP A 1 473 ? -24.912 3.707 -6.571 1.00 97.38 473 TRP A O 1
ATOM 3430 N N . LEU A 1 474 ? -23.951 3.744 -4.533 1.00 97.62 474 LEU A N 1
ATOM 3431 C CA . LEU A 1 474 ? -22.690 3.137 -4.964 1.00 97.62 474 LEU A CA 1
ATOM 3432 C C . LEU A 1 474 ? -22.861 1.699 -5.457 1.00 97.62 474 LEU A C 1
ATOM 3434 O O . LEU A 1 474 ? -22.183 1.317 -6.407 1.00 97.62 474 LEU A O 1
ATOM 3438 N N . ARG A 1 475 ? -23.787 0.913 -4.893 1.00 97.94 475 ARG A N 1
ATOM 3439 C CA . ARG A 1 475 ? -24.138 -0.423 -5.410 1.00 97.94 475 ARG A CA 1
ATOM 3440 C C . ARG A 1 475 ? -24.665 -0.331 -6.845 1.00 97.94 475 ARG A C 1
ATOM 3442 O O . ARG A 1 475 ? -24.235 -1.094 -7.709 1.00 97.94 475 ARG A O 1
ATOM 3449 N N . GLY A 1 476 ? -25.529 0.647 -7.123 1.00 97.81 476 GLY A N 1
ATOM 3450 C CA . GLY A 1 476 ? -26.008 0.923 -8.479 1.00 97.81 476 GLY A CA 1
ATOM 3451 C C . GLY A 1 476 ? -24.884 1.347 -9.433 1.00 97.81 476 GLY A C 1
ATOM 3452 O O . GLY A 1 476 ? -24.825 0.870 -10.566 1.00 97.81 476 GLY A O 1
ATOM 3453 N N . ALA A 1 477 ? -23.971 2.213 -8.980 1.00 97.62 477 ALA A N 1
ATOM 3454 C CA . ALA A 1 477 ? -22.797 2.612 -9.759 1.00 97.62 477 ALA A CA 1
ATOM 3455 C C . ALA A 1 477 ? -21.859 1.429 -10.035 1.00 97.62 477 ALA A C 1
ATOM 3457 O O . ALA A 1 477 ? -21.452 1.219 -11.175 1.00 97.62 477 ALA A O 1
ATOM 3458 N N . HIS A 1 478 ? -21.581 0.607 -9.026 1.00 98.25 478 HIS A N 1
ATOM 3459 C CA . HIS A 1 478 ? -20.747 -0.581 -9.148 1.00 98.25 478 HIS A CA 1
ATOM 3460 C C . HIS A 1 478 ? -21.302 -1.571 -10.183 1.00 98.25 478 HIS A C 1
ATOM 3462 O O . HIS A 1 478 ? -20.555 -2.010 -11.056 1.00 98.25 478 HIS A O 1
ATOM 3468 N N . ALA A 1 479 ? -22.612 -1.844 -10.165 1.00 98.00 479 ALA A N 1
ATOM 3469 C CA . ALA A 1 479 ? -23.251 -2.707 -11.160 1.00 98.00 479 ALA A CA 1
ATOM 3470 C C . ALA A 1 479 ? -23.094 -2.166 -12.595 1.00 98.00 479 ALA A C 1
ATOM 3472 O O . ALA A 1 479 ? -22.819 -2.930 -13.523 1.00 98.00 479 ALA A O 1
ATOM 3473 N N . ARG A 1 480 ? -23.208 -0.841 -12.787 1.00 97.50 480 ARG A N 1
ATOM 3474 C CA . ARG A 1 480 ? -22.935 -0.210 -14.089 1.00 97.50 480 ARG A CA 1
ATOM 3475 C C . ARG A 1 480 ? -21.475 -0.381 -14.500 1.00 97.50 480 ARG A C 1
ATOM 3477 O O . ARG A 1 480 ? -21.226 -0.784 -15.630 1.00 97.50 480 ARG A O 1
ATOM 3484 N N . LEU A 1 481 ? -20.526 -0.120 -13.600 1.00 98.06 481 LEU A N 1
ATOM 3485 C CA . LEU A 1 481 ? -19.091 -0.273 -13.867 1.00 98.06 481 LEU A CA 1
ATOM 3486 C C . LEU A 1 481 ? -18.736 -1.702 -14.290 1.00 98.06 481 LEU A C 1
ATOM 3488 O O . LEU A 1 481 ? -18.030 -1.891 -15.279 1.00 98.06 481 LEU A O 1
ATOM 3492 N N . GLU A 1 482 ? -19.264 -2.713 -13.596 1.00 97.44 482 GLU A N 1
ATOM 3493 C CA . GLU A 1 482 ? -19.054 -4.111 -13.975 1.00 97.44 482 GLU A CA 1
ATOM 3494 C C . GLU A 1 482 ? -19.633 -4.434 -15.358 1.00 97.44 482 GLU A C 1
ATOM 3496 O O . GLU A 1 482 ? -18.979 -5.109 -16.156 1.00 97.44 482 GLU A O 1
ATOM 3501 N N . ALA A 1 483 ? -20.839 -3.942 -15.662 1.00 96.62 483 ALA A N 1
ATOM 3502 C CA . ALA A 1 483 ? -21.475 -4.153 -16.960 1.00 96.62 483 ALA A CA 1
ATOM 3503 C C . ALA A 1 483 ? -20.687 -3.497 -18.106 1.00 96.62 483 ALA A C 1
ATOM 3505 O O . ALA A 1 483 ? -20.540 -4.095 -19.171 1.00 96.62 483 ALA A O 1
ATOM 3506 N N . LEU A 1 484 ? -20.146 -2.294 -17.883 1.00 96.75 484 LEU A N 1
ATOM 3507 C CA . LEU A 1 484 ? -19.271 -1.604 -18.837 1.00 96.75 484 LEU A CA 1
ATOM 3508 C C . LEU A 1 484 ? -17.991 -2.388 -19.088 1.00 96.75 484 LEU A C 1
ATOM 3510 O O . LEU A 1 484 ? -17.637 -2.645 -20.236 1.00 96.75 484 LEU A O 1
ATOM 3514 N N . TYR A 1 485 ? -17.331 -2.797 -18.007 1.00 97.44 485 TYR A N 1
ATOM 3515 C CA . TYR A 1 485 ? -16.058 -3.493 -18.074 1.00 97.44 485 TYR A CA 1
ATOM 3516 C C . TYR A 1 485 ? -16.168 -4.848 -18.788 1.00 97.44 485 TYR A C 1
ATOM 3518 O O . TYR A 1 485 ? -15.324 -5.179 -19.620 1.00 97.44 485 TYR A O 1
ATOM 3526 N N . ARG A 1 486 ? -17.226 -5.617 -18.485 1.00 94.62 486 ARG A N 1
ATOM 3527 C CA . ARG A 1 486 ? -17.479 -6.958 -19.046 1.00 94.62 486 ARG A CA 1
ATOM 3528 C C . ARG A 1 486 ? -18.147 -6.947 -20.420 1.00 94.62 486 ARG A C 1
ATOM 3530 O O . ARG A 1 486 ? -18.317 -8.015 -21.006 1.00 94.62 486 ARG A O 1
ATOM 3537 N N . HIS A 1 487 ? -18.570 -5.788 -20.924 1.00 93.94 487 HIS A N 1
ATOM 3538 C CA . HIS A 1 487 ? -19.189 -5.699 -22.242 1.00 93.94 487 HIS A CA 1
ATOM 3539 C C . HIS A 1 487 ? -18.266 -6.349 -23.300 1.00 93.94 487 HIS A C 1
ATOM 3541 O O . HIS A 1 487 ? -17.051 -6.197 -23.201 1.00 93.94 487 HIS A O 1
ATOM 3547 N N . PRO A 1 488 ? -18.777 -7.034 -24.343 1.00 87.88 488 PRO A N 1
ATOM 3548 C CA . PRO A 1 488 ? -17.919 -7.678 -25.351 1.00 87.88 488 PRO A CA 1
ATOM 3549 C C . PRO A 1 488 ? -16.956 -6.724 -26.076 1.00 87.88 488 PRO A C 1
ATOM 3551 O O . PRO A 1 488 ? -15.931 -7.145 -26.597 1.00 87.88 488 PRO A O 1
ATOM 3554 N N . ARG A 1 489 ? -17.301 -5.431 -26.109 1.00 85.38 489 ARG A N 1
ATOM 3555 C CA . ARG A 1 489 ? -16.453 -4.327 -26.602 1.00 85.38 489 ARG A CA 1
ATOM 3556 C C . ARG A 1 489 ? -15.898 -3.440 -25.478 1.00 85.38 489 ARG A C 1
ATOM 3558 O O . ARG A 1 489 ? -15.543 -2.297 -25.726 1.00 85.38 489 ARG A O 1
ATOM 3565 N N . GLY A 1 490 ? -15.973 -3.915 -24.243 1.00 88.75 490 GLY A N 1
ATOM 3566 C CA . GLY A 1 490 ? -15.480 -3.237 -23.054 1.00 88.75 490 GLY A CA 1
ATOM 3567 C C . GLY A 1 490 ? -14.008 -3.540 -22.809 1.00 88.75 490 GLY A C 1
ATOM 3568 O O . GLY A 1 490 ? -13.412 -4.424 -23.432 1.00 88.75 490 GLY A O 1
ATOM 3569 N N . LEU A 1 491 ? -13.436 -2.808 -21.860 1.00 94.12 491 LEU A N 1
ATOM 3570 C CA . LEU A 1 491 ? -12.010 -2.840 -21.567 1.00 94.12 491 LEU A CA 1
ATOM 3571 C C . LEU A 1 491 ? -11.464 -4.230 -21.204 1.00 94.12 491 LEU A C 1
ATOM 3573 O O . LEU A 1 491 ? -10.325 -4.534 -21.547 1.00 94.12 491 LEU A O 1
ATOM 3577 N N . GLY A 1 492 ? -12.251 -5.089 -20.544 1.00 92.69 492 GLY A N 1
ATOM 3578 C CA . GLY A 1 492 ? -11.758 -6.376 -20.036 1.00 92.69 492 GLY A CA 1
ATOM 3579 C C . GLY A 1 492 ? -11.204 -7.311 -21.115 1.00 92.69 492 GLY A C 1
ATOM 3580 O O . GLY A 1 492 ? -10.252 -8.041 -20.864 1.00 92.69 492 GLY A O 1
ATOM 3581 N N . GLY A 1 493 ? -11.755 -7.268 -22.332 1.00 92.12 493 GLY A N 1
ATOM 3582 C CA . GLY A 1 493 ? -11.217 -8.035 -23.459 1.00 92.12 493 GLY A CA 1
ATOM 3583 C C . GLY A 1 493 ? -9.920 -7.457 -24.032 1.00 92.12 493 GLY A C 1
ATOM 3584 O O . GLY A 1 493 ? -9.087 -8.219 -24.507 1.00 92.12 493 GLY A O 1
ATOM 3585 N N . LEU A 1 494 ? -9.748 -6.132 -23.966 1.00 92.75 494 LEU A N 1
ATOM 3586 C CA . LEU A 1 494 ? -8.620 -5.411 -24.567 1.00 92.75 494 LEU A CA 1
ATOM 3587 C C . LEU A 1 494 ? -7.341 -5.515 -23.736 1.00 92.75 494 LEU A C 1
ATOM 3589 O O . LEU A 1 494 ? -6.252 -5.533 -24.292 1.00 92.75 494 LEU A O 1
ATOM 3593 N N . VAL A 1 495 ? -7.472 -5.581 -22.410 1.00 96.06 495 VAL A N 1
ATOM 3594 C CA . VAL A 1 495 ? -6.321 -5.574 -21.490 1.00 96.06 495 VAL A CA 1
ATOM 3595 C C . VAL A 1 495 ? -5.890 -6.968 -21.036 1.00 96.06 495 VAL A C 1
ATOM 3597 O O . VAL A 1 495 ? -4.976 -7.112 -20.222 1.00 96.06 495 VAL A O 1
ATOM 3600 N N . ARG A 1 496 ? -6.559 -8.011 -21.532 1.00 96.38 496 ARG A N 1
ATOM 3601 C CA . ARG A 1 496 ? -6.239 -9.399 -21.202 1.00 96.38 496 ARG A CA 1
ATOM 3602 C C . ARG A 1 496 ? -4.890 -9.794 -21.793 1.00 96.38 496 ARG A C 1
ATOM 3604 O O . ARG A 1 496 ? -4.620 -9.540 -22.960 1.00 96.38 496 ARG A O 1
ATOM 3611 N N . GLY A 1 497 ? -4.070 -10.459 -20.987 1.00 96.31 497 GLY A N 1
ATOM 3612 C CA . GLY A 1 497 ? -2.722 -10.896 -21.342 1.00 96.31 497 GLY A CA 1
ATOM 3613 C C . GLY A 1 497 ? -1.658 -9.798 -21.277 1.00 96.31 497 GLY A C 1
ATOM 3614 O O . GLY A 1 497 ? -0.485 -10.102 -21.471 1.00 96.31 497 GLY A O 1
ATOM 3615 N N . LEU A 1 498 ? -2.024 -8.546 -20.980 1.00 97.31 498 LEU A N 1
ATOM 3616 C CA . LEU A 1 498 ? -1.058 -7.456 -20.843 1.00 97.31 498 LEU A CA 1
ATOM 3617 C C . LEU A 1 498 ? -0.426 -7.452 -19.449 1.00 97.31 498 LEU A C 1
ATOM 3619 O O . LEU A 1 498 ? -1.123 -7.609 -18.442 1.00 97.31 498 LEU A O 1
ATOM 3623 N N . GLY A 1 499 ? 0.882 -7.203 -19.378 1.00 96.19 499 GLY A N 1
ATOM 3624 C CA . GLY A 1 499 ? 1.594 -6.960 -18.122 1.00 96.19 499 GLY A CA 1
ATOM 3625 C C . GLY A 1 499 ? 1.473 -8.095 -17.106 1.00 96.19 499 GLY A C 1
ATOM 3626 O O . GLY A 1 499 ? 1.055 -7.848 -15.968 1.00 96.19 499 GLY A O 1
ATOM 3627 N N . VAL A 1 500 ? 1.756 -9.326 -17.535 1.00 97.81 500 VAL A N 1
ATOM 3628 C CA . VAL A 1 500 ? 1.629 -10.539 -16.717 1.00 97.81 500 VAL A CA 1
ATOM 3629 C C . VAL A 1 500 ? 2.717 -10.581 -15.643 1.00 97.81 500 VAL A C 1
ATOM 3631 O O . VAL A 1 500 ? 3.904 -10.506 -15.944 1.00 97.81 500 VAL A O 1
ATOM 3634 N N . LEU A 1 501 ? 2.309 -10.778 -14.390 1.00 97.50 501 LEU A N 1
ATOM 3635 C CA . LEU A 1 501 ? 3.187 -11.131 -13.278 1.00 97.50 501 LEU A CA 1
ATOM 3636 C C . LEU A 1 501 ? 2.889 -12.570 -12.844 1.00 97.50 501 LEU A C 1
ATOM 3638 O O . LEU A 1 501 ? 1.777 -12.875 -12.417 1.00 97.50 501 LEU A O 1
ATOM 3642 N N . SER A 1 502 ? 3.874 -13.463 -12.936 1.00 96.12 502 S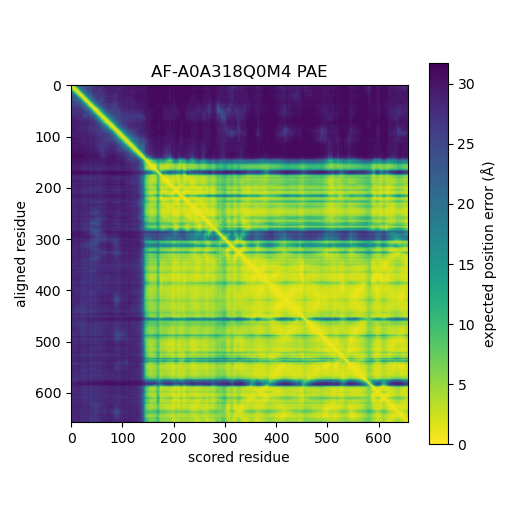ER A N 1
ATOM 3643 C CA . SER A 1 502 ? 3.687 -14.854 -12.512 1.00 96.12 502 SER A CA 1
ATOM 3644 C C . SER A 1 502 ? 3.549 -14.974 -10.991 1.00 96.12 502 SER A C 1
ATOM 3646 O O . SER A 1 502 ? 4.090 -14.163 -10.234 1.00 96.12 502 SER A O 1
ATOM 3648 N N . ALA A 1 503 ? 2.873 -16.031 -10.531 1.00 94.00 503 ALA A N 1
ATOM 3649 C CA . ALA A 1 503 ? 2.736 -16.321 -9.104 1.00 94.00 503 ALA A CA 1
ATOM 3650 C C . ALA A 1 503 ? 4.088 -16.518 -8.405 1.00 94.00 503 ALA A C 1
ATOM 3652 O O . ALA A 1 503 ? 4.291 -16.028 -7.294 1.00 94.00 503 ALA A O 1
ATOM 3653 N N . ASP A 1 504 ? 5.041 -17.162 -9.082 1.00 92.75 504 ASP A N 1
ATOM 3654 C CA . ASP A 1 504 ? 6.393 -17.345 -8.559 1.00 92.75 504 ASP A CA 1
ATOM 3655 C C . ASP A 1 504 ? 7.118 -16.016 -8.371 1.00 92.75 504 ASP A C 1
ATOM 3657 O O . ASP A 1 504 ? 7.752 -15.809 -7.336 1.00 92.75 504 ASP A O 1
ATOM 3661 N N . MET A 1 505 ? 6.988 -15.090 -9.324 1.00 93.69 505 MET A N 1
ATOM 3662 C CA . MET A 1 505 ? 7.618 -13.779 -9.204 1.00 93.69 505 MET A CA 1
ATOM 3663 C C . MET A 1 505 ? 6.936 -12.919 -8.137 1.00 93.69 505 MET A C 1
ATOM 3665 O O . MET A 1 505 ? 7.603 -12.296 -7.313 1.00 93.69 505 MET A O 1
ATOM 3669 N N . ALA A 1 506 ? 5.602 -12.937 -8.086 1.00 93.25 506 ALA A N 1
ATOM 3670 C CA . ALA A 1 506 ? 4.835 -12.290 -7.025 1.00 93.25 506 ALA A CA 1
ATOM 3671 C C . ALA A 1 506 ? 5.253 -12.804 -5.631 1.00 93.25 506 ALA A C 1
ATOM 3673 O O . ALA A 1 506 ? 5.398 -12.030 -4.679 1.00 93.25 506 ALA A O 1
ATOM 3674 N N . ARG A 1 507 ? 5.498 -14.112 -5.506 1.00 89.19 507 ARG A N 1
ATOM 3675 C CA . ARG A 1 507 ? 6.029 -14.719 -4.285 1.00 89.19 507 ARG A CA 1
ATOM 3676 C C . ARG A 1 507 ? 7.444 -14.223 -3.984 1.00 89.19 507 ARG A C 1
ATOM 3678 O O . ARG A 1 507 ? 7.678 -13.772 -2.866 1.00 89.19 507 ARG A O 1
ATOM 3685 N N . GLN A 1 508 ? 8.353 -14.283 -4.960 1.00 89.62 508 GLN A N 1
ATOM 3686 C CA . GLN A 1 508 ? 9.760 -13.899 -4.792 1.00 89.62 508 GLN A CA 1
ATOM 3687 C C . GLN A 1 508 ? 9.946 -12.442 -4.364 1.00 89.62 508 GLN A C 1
ATOM 3689 O O . GLN A 1 508 ? 10.839 -12.139 -3.578 1.00 89.62 508 GLN A O 1
ATOM 3694 N N . LEU A 1 509 ? 9.093 -11.549 -4.863 1.00 91.56 509 LEU A N 1
ATOM 3695 C CA . LEU A 1 509 ? 9.142 -10.121 -4.557 1.00 91.56 509 LEU A CA 1
ATOM 3696 C C . LEU A 1 509 ? 8.382 -9.733 -3.287 1.00 91.56 509 LEU A C 1
ATOM 3698 O O . LEU A 1 509 ? 8.381 -8.560 -2.928 1.00 91.56 509 LEU A O 1
ATOM 3702 N N . GLY A 1 510 ? 7.695 -10.667 -2.623 1.00 89.25 510 GLY A N 1
ATOM 3703 C CA . GLY A 1 510 ? 6.934 -10.318 -1.425 1.00 89.25 510 GLY A CA 1
ATOM 3704 C C . GLY A 1 510 ? 5.700 -9.445 -1.703 1.00 89.25 510 GLY A C 1
ATOM 3705 O O . GLY A 1 510 ? 5.195 -8.815 -0.776 1.00 89.25 510 GLY A O 1
ATOM 3706 N N . VAL A 1 511 ? 5.193 -9.370 -2.948 1.00 92.69 511 VAL A N 1
ATOM 3707 C CA . VAL A 1 511 ? 4.069 -8.464 -3.255 1.00 92.69 511 VAL A CA 1
ATOM 3708 C C . VAL A 1 511 ? 2.825 -8.850 -2.458 1.00 92.69 511 VAL A C 1
ATOM 3710 O O . VAL A 1 511 ? 2.533 -10.031 -2.254 1.00 92.69 511 VAL A O 1
ATOM 3713 N N . THR A 1 512 ? 2.068 -7.841 -2.033 1.00 93.06 512 THR A N 1
ATOM 3714 C CA . THR A 1 512 ? 0.823 -7.998 -1.263 1.00 93.06 512 THR A CA 1
ATOM 3715 C C . THR A 1 512 ? -0.353 -7.304 -1.957 1.00 93.06 512 THR A C 1
ATOM 3717 O O . THR A 1 512 ? -0.181 -6.653 -2.992 1.00 93.06 512 THR A O 1
ATOM 3720 N N . GLY A 1 513 ? -1.563 -7.464 -1.417 1.00 93.44 513 GLY A N 1
ATOM 3721 C CA . GLY A 1 513 ? -2.744 -6.734 -1.869 1.00 93.44 513 GLY A CA 1
ATOM 3722 C C . GLY A 1 513 ? -3.291 -7.159 -3.226 1.00 93.44 513 GLY A C 1
ATOM 3723 O O . GLY A 1 513 ? -3.349 -8.342 -3.561 1.00 93.44 513 GLY A O 1
ATOM 3724 N N . VAL A 1 514 ? -3.722 -6.173 -4.018 1.00 94.94 514 VAL A N 1
ATOM 3725 C CA . VAL A 1 514 ? -4.386 -6.406 -5.313 1.00 94.94 514 VAL A CA 1
ATOM 3726 C C . VAL A 1 514 ? -3.465 -7.135 -6.286 1.00 94.94 514 VAL A C 1
ATOM 3728 O O . VAL A 1 514 ? -3.906 -8.073 -6.945 1.00 94.94 514 VAL A O 1
ATOM 3731 N N . VAL A 1 515 ? -2.193 -6.734 -6.362 1.00 96.56 515 VAL A N 1
ATOM 3732 C CA . VAL A 1 515 ? -1.209 -7.340 -7.275 1.00 96.56 515 VAL A CA 1
ATOM 3733 C C . VAL A 1 515 ? -0.961 -8.806 -6.911 1.00 96.56 515 VAL A C 1
ATOM 3735 O O . VAL A 1 515 ? -0.937 -9.660 -7.796 1.00 96.56 515 VAL A O 1
ATOM 3738 N N . ALA A 1 516 ? -0.862 -9.114 -5.615 1.00 94.88 516 ALA A N 1
ATOM 3739 C CA . ALA A 1 516 ? -0.694 -10.479 -5.119 1.00 94.88 516 ALA A CA 1
ATOM 3740 C C . ALA A 1 516 ? -1.908 -11.359 -5.441 1.00 94.88 516 ALA A C 1
ATOM 3742 O O . ALA A 1 516 ? -1.763 -12.404 -6.075 1.00 94.88 516 ALA A O 1
ATOM 3743 N N . ARG A 1 517 ? -3.116 -10.884 -5.100 1.00 95.38 517 ARG A N 1
ATOM 3744 C CA . ARG A 1 517 ? -4.371 -11.608 -5.357 1.00 95.38 517 ARG A CA 1
ATOM 3745 C C . ARG A 1 517 ? -4.698 -11.742 -6.842 1.00 95.38 517 ARG A C 1
ATOM 3747 O O . ARG A 1 517 ? -5.474 -12.617 -7.209 1.00 95.38 517 ARG A O 1
ATOM 3754 N N . ALA A 1 518 ? -4.142 -10.884 -7.695 1.00 97.12 518 ALA A N 1
ATOM 3755 C CA . ALA A 1 518 ? -4.250 -11.020 -9.144 1.00 97.12 518 ALA A CA 1
ATOM 3756 C C . ALA A 1 518 ? -3.309 -12.098 -9.719 1.00 97.12 518 ALA A C 1
ATOM 3758 O O . ALA A 1 518 ? -3.552 -12.598 -10.817 1.00 97.12 518 ALA A O 1
ATOM 3759 N N . SER A 1 519 ? -2.252 -12.432 -8.977 1.00 96.81 519 SER A N 1
ATOM 3760 C CA . SER A 1 519 ? -1.130 -13.279 -9.398 1.00 96.81 519 SER A CA 1
ATOM 3761 C C . SER A 1 519 ? -1.050 -14.560 -8.557 1.00 96.81 519 SER A C 1
ATOM 3763 O O . SER A 1 519 ? 0.032 -15.021 -8.220 1.00 96.81 519 SER A O 1
ATOM 3765 N N . GLY A 1 520 ? -2.189 -15.116 -8.143 1.00 92.75 520 GLY A N 1
ATOM 3766 C CA . GLY A 1 520 ? -2.266 -16.421 -7.481 1.00 92.75 520 GLY A CA 1
ATOM 3767 C C . GLY A 1 520 ? -1.871 -16.458 -6.001 1.00 92.75 520 GLY A C 1
ATOM 3768 O O . GLY A 1 520 ? -1.892 -17.535 -5.409 1.00 92.75 520 GLY A O 1
ATOM 3769 N N . ARG A 1 521 ? -1.532 -15.321 -5.375 1.00 89.38 521 ARG A N 1
ATOM 3770 C CA . ARG A 1 521 ? -1.115 -15.265 -3.965 1.00 89.38 521 ARG A CA 1
ATOM 3771 C C . ARG A 1 521 ? -2.246 -14.774 -3.065 1.00 89.38 521 ARG A C 1
ATOM 3773 O O . ARG A 1 521 ? -2.751 -13.663 -3.226 1.00 89.38 521 ARG A O 1
ATOM 3780 N N . GLU A 1 522 ? -2.613 -15.601 -2.092 1.00 87.25 522 GLU A N 1
ATOM 3781 C CA . GLU A 1 522 ? -3.585 -15.250 -1.054 1.00 87.25 522 GLU A CA 1
ATOM 3782 C C . GLU A 1 522 ? -2.983 -14.329 0.015 1.00 87.25 522 GLU A C 1
ATOM 3784 O O . GLU A 1 522 ? -1.766 -14.259 0.204 1.00 87.25 522 GLU A O 1
ATOM 3789 N N . GLY A 1 523 ? -3.859 -13.612 0.717 1.00 86.12 523 GLY A N 1
ATOM 3790 C CA . GLY A 1 523 ? -3.488 -12.696 1.788 1.00 86.12 523 GLY A CA 1
ATOM 3791 C C . GLY A 1 523 ? -4.305 -11.409 1.755 1.00 86.12 523 GLY A C 1
ATOM 3792 O O . GLY A 1 523 ? -4.434 -10.744 0.721 1.00 86.12 523 GLY A O 1
ATOM 3793 N N . ASP A 1 524 ? -4.855 -11.060 2.911 1.00 90.81 524 ASP A N 1
ATOM 3794 C CA . ASP A 1 524 ? -5.535 -9.793 3.149 1.00 90.81 524 ASP A CA 1
ATOM 3795 C C . ASP A 1 524 ? -5.462 -9.493 4.648 1.00 90.81 524 ASP A C 1
ATOM 3797 O O . ASP A 1 524 ? -5.993 -10.253 5.465 1.00 90.81 524 ASP A O 1
ATOM 3801 N N . LEU A 1 525 ? -4.780 -8.410 5.032 1.00 92.00 525 LEU A N 1
ATOM 3802 C CA . LEU A 1 525 ? -4.583 -8.101 6.450 1.00 92.00 525 LEU A CA 1
ATOM 3803 C C . LEU A 1 525 ? -5.883 -7.721 7.168 1.00 92.00 525 LEU A C 1
ATOM 3805 O O . LEU A 1 525 ? -5.913 -7.706 8.401 1.00 92.00 525 LEU A O 1
ATOM 3809 N N . ARG A 1 526 ? -6.977 -7.460 6.439 1.00 93.81 526 ARG A N 1
ATOM 3810 C CA . ARG A 1 526 ? -8.283 -7.167 7.044 1.00 93.81 526 ARG A CA 1
ATOM 3811 C C . ARG A 1 526 ? -8.820 -8.328 7.877 1.00 93.81 526 ARG A C 1
ATOM 3813 O O . ARG A 1 526 ? -9.466 -8.055 8.878 1.00 93.81 526 ARG A O 1
ATOM 3820 N N . HIS A 1 527 ? -8.485 -9.583 7.554 1.00 91.00 527 HIS A N 1
ATOM 3821 C CA . HIS A 1 527 ? -8.864 -10.752 8.370 1.00 91.00 527 HIS A CA 1
ATOM 3822 C C . HIS A 1 527 ? -8.363 -10.677 9.817 1.00 91.00 527 HIS A C 1
ATOM 3824 O O . HIS A 1 527 ? -8.921 -11.306 10.704 1.00 91.00 527 HIS A O 1
ATOM 3830 N N . LEU A 1 528 ? -7.304 -9.908 10.054 1.00 88.81 528 LEU A N 1
ATOM 3831 C CA . LEU A 1 528 ? -6.613 -9.822 11.339 1.00 88.81 528 LEU A CA 1
ATOM 3832 C C . LEU A 1 528 ? -6.664 -8.418 11.924 1.00 88.81 528 LEU A C 1
ATOM 3834 O O . LEU A 1 528 ? -5.958 -8.088 12.875 1.00 88.81 528 LEU A O 1
ATOM 3838 N N . THR A 1 529 ? -7.434 -7.543 11.291 1.00 91.81 529 THR A N 1
ATOM 3839 C CA . THR A 1 529 ? -7.534 -6.147 11.669 1.00 91.81 529 THR A CA 1
ATOM 3840 C C . THR A 1 529 ? -8.780 -6.000 12.542 1.00 91.81 529 THR A C 1
ATOM 3842 O O . THR A 1 529 ? -9.888 -6.088 12.014 1.00 91.81 529 THR A O 1
ATOM 3845 N N . PRO A 1 530 ? -8.651 -5.738 13.860 1.00 90.81 530 PRO A N 1
ATOM 3846 C CA . PRO A 1 530 ? -9.784 -5.332 14.687 1.00 90.81 530 PRO A CA 1
ATOM 3847 C C . PRO A 1 530 ? -10.659 -4.277 13.999 1.00 90.81 530 PRO A C 1
ATOM 3849 O O . PRO A 1 530 ? -10.124 -3.318 13.427 1.00 90.81 530 PRO A O 1
ATOM 3852 N N . GLY A 1 531 ? -11.978 -4.470 14.075 1.00 90.06 531 GLY A N 1
ATOM 3853 C CA . GLY A 1 531 ? -12.993 -3.698 13.348 1.00 90.06 531 GLY A CA 1
ATOM 3854 C C . GLY A 1 531 ? -13.573 -4.425 12.128 1.00 90.06 531 GLY A C 1
ATOM 3855 O O . GLY A 1 531 ? -14.635 -4.039 11.647 1.00 90.06 531 GLY A O 1
ATOM 3856 N N . TYR A 1 532 ? -12.918 -5.488 11.656 1.00 93.00 532 TYR A N 1
ATOM 3857 C CA . TYR A 1 532 ? -13.454 -6.402 10.647 1.00 93.00 532 TYR A CA 1
ATOM 3858 C C . TYR A 1 532 ? -13.964 -7.691 11.303 1.00 93.00 532 TYR A C 1
ATOM 3860 O O . TYR A 1 532 ? -13.460 -8.103 12.347 1.00 93.00 532 TYR A O 1
ATOM 3868 N N . HIS A 1 533 ? -14.965 -8.321 10.686 1.00 87.00 533 HIS A N 1
ATOM 3869 C CA . HIS A 1 533 ? -15.524 -9.597 11.130 1.00 87.00 533 HIS A CA 1
ATOM 3870 C C . HIS A 1 533 ? -15.237 -10.723 10.135 1.00 87.00 533 HIS A C 1
ATOM 3872 O O . HIS A 1 533 ? -15.162 -10.508 8.918 1.00 87.00 533 HIS A O 1
ATOM 3878 N N . ASP A 1 534 ? -15.146 -11.941 10.665 1.00 74.62 534 ASP A N 1
ATOM 3879 C CA . ASP A 1 534 ? -14.977 -13.153 9.873 1.00 74.62 534 ASP A CA 1
ATOM 3880 C C . ASP A 1 534 ? -16.151 -13.352 8.901 1.00 74.62 534 ASP A C 1
ATOM 3882 O O . ASP A 1 534 ? -17.316 -13.120 9.226 1.00 74.62 534 ASP A O 1
ATOM 3886 N N . GLY A 1 535 ? -15.841 -13.764 7.670 1.00 79.81 535 GLY A N 1
ATOM 3887 C CA . GLY A 1 535 ? -16.830 -14.013 6.613 1.00 79.81 535 GLY A CA 1
ATOM 3888 C C . GLY A 1 535 ? -17.213 -12.798 5.758 1.00 79.81 535 GLY A C 1
ATOM 3889 O O . GLY A 1 535 ? -17.892 -12.956 4.743 1.00 79.81 535 GLY A O 1
ATOM 3890 N N . TRP A 1 536 ? -16.756 -11.588 6.094 1.00 87.75 536 TRP A N 1
ATOM 3891 C CA . TRP A 1 536 ? -16.951 -10.419 5.224 1.00 87.75 536 TRP A CA 1
ATOM 3892 C C . TRP A 1 536 ? -16.118 -10.472 3.943 1.00 87.75 536 TRP A C 1
ATOM 3894 O O . TRP A 1 536 ? -16.556 -10.015 2.882 1.00 87.75 536 TRP A O 1
ATOM 3904 N N . LEU A 1 537 ? -14.918 -11.031 4.049 1.00 88.75 537 LEU A N 1
ATOM 3905 C CA . LEU A 1 537 ? -13.926 -11.053 2.987 1.00 88.75 537 LEU A CA 1
ATOM 3906 C C . LEU A 1 537 ? -14.053 -12.358 2.191 1.00 88.75 537 LEU A C 1
ATOM 3908 O O . LEU A 1 537 ? -14.068 -13.436 2.789 1.00 88.75 537 LEU A O 1
ATOM 3912 N N . PRO A 1 538 ? -14.179 -12.287 0.855 1.00 77.94 538 PRO A N 1
ATOM 3913 C CA . PRO A 1 538 ? -14.274 -13.483 0.035 1.00 77.94 538 PRO A CA 1
ATOM 3914 C C . PRO A 1 538 ? -12.923 -14.199 -0.044 1.00 77.94 538 PRO A C 1
ATOM 3916 O O . PRO A 1 538 ? -11.879 -13.555 -0.134 1.00 77.94 538 PRO A O 1
ATOM 3919 N N . ALA A 1 539 ? -12.966 -15.529 -0.095 1.00 75.56 539 ALA A N 1
ATOM 3920 C CA . ALA A 1 539 ? -11.810 -16.342 -0.453 1.00 75.56 539 ALA A CA 1
ATOM 3921 C C . ALA A 1 539 ? -11.545 -16.300 -1.969 1.00 75.56 539 ALA A C 1
ATOM 3923 O O . ALA A 1 539 ? -12.450 -16.034 -2.769 1.00 75.56 539 ALA A O 1
ATOM 3924 N N . GLY A 1 540 ? -10.313 -16.631 -2.356 1.00 81.75 540 GLY A N 1
ATOM 3925 C CA . GLY A 1 540 ? -9.926 -16.850 -3.745 1.00 81.75 540 GLY A CA 1
ATOM 3926 C C . GLY A 1 540 ? -9.123 -15.718 -4.385 1.00 81.75 540 GLY A C 1
ATOM 3927 O O . GLY A 1 540 ? -9.137 -14.557 -3.969 1.00 81.75 540 GLY A O 1
ATOM 3928 N N . VAL A 1 541 ? -8.415 -16.101 -5.443 1.00 92.69 541 VAL A N 1
ATOM 3929 C CA . VAL A 1 541 ? -7.453 -15.282 -6.185 1.00 92.69 541 VAL A CA 1
ATOM 3930 C C . VAL A 1 541 ? -7.653 -15.472 -7.682 1.00 92.69 541 VAL A C 1
ATOM 3932 O O . VAL A 1 541 ? -8.225 -16.464 -8.133 1.00 92.69 541 VAL A O 1
ATOM 3935 N N . GLU A 1 542 ? -7.174 -14.514 -8.463 1.00 95.94 542 GLU A N 1
ATOM 3936 C CA . GLU A 1 542 ? -6.962 -14.720 -9.892 1.00 95.94 542 GLU A CA 1
ATOM 3937 C C . GLU A 1 542 ? -5.604 -15.388 -10.112 1.00 95.94 542 GLU A C 1
ATOM 3939 O O . GLU A 1 542 ? -4.708 -15.254 -9.285 1.00 95.94 542 GLU A O 1
ATOM 3944 N N . GLN A 1 543 ? -5.440 -16.075 -11.242 1.00 94.75 543 GLN A N 1
ATOM 3945 C CA . GLN A 1 543 ? -4.197 -16.785 -11.576 1.00 94.75 543 GLN A CA 1
ATOM 3946 C C . GLN A 1 543 ? -3.432 -16.157 -12.746 1.00 94.75 543 GLN A C 1
ATOM 3948 O O . GLN A 1 543 ? -2.266 -16.469 -12.957 1.00 94.75 543 GLN A O 1
ATOM 3953 N N . ALA A 1 544 ? -4.086 -15.293 -13.527 1.00 97.06 544 ALA A N 1
ATOM 3954 C CA . ALA A 1 544 ? -3.522 -14.803 -14.783 1.00 97.06 544 ALA A CA 1
ATOM 3955 C C . ALA A 1 544 ? -2.425 -13.748 -14.586 1.00 97.06 544 ALA A C 1
ATOM 3957 O O . ALA A 1 544 ? -1.569 -13.614 -15.453 1.00 97.06 544 ALA A O 1
ATOM 3958 N N . GLY A 1 545 ? -2.450 -12.990 -13.484 1.00 97.19 545 GLY A N 1
ATOM 3959 C CA . GLY A 1 545 ? -1.431 -11.982 -13.191 1.00 97.19 545 GLY A CA 1
ATOM 3960 C C . GLY A 1 545 ? -1.376 -10.809 -14.172 1.00 97.19 545 GLY A C 1
ATOM 3961 O O . GLY A 1 545 ? -0.443 -10.018 -14.097 1.00 97.19 545 GLY A O 1
ATOM 3962 N N . ASP A 1 546 ? -2.334 -10.680 -15.090 1.00 98.12 546 ASP A N 1
ATOM 3963 C CA . ASP A 1 546 ? -2.406 -9.630 -16.108 1.00 98.12 546 ASP A CA 1
ATOM 3964 C C . ASP A 1 546 ? -3.205 -8.403 -15.630 1.00 98.12 546 ASP A C 1
ATOM 3966 O O . ASP A 1 546 ? -3.732 -8.346 -14.510 1.00 98.12 546 ASP A O 1
ATOM 3970 N N . VAL A 1 547 ? -3.292 -7.382 -16.487 1.00 98.19 547 VAL A N 1
ATOM 3971 C CA . VAL A 1 547 ? -4.097 -6.182 -16.215 1.00 98.19 547 VAL A CA 1
ATOM 3972 C C . VAL A 1 547 ? -5.570 -6.548 -15.978 1.00 98.19 547 VAL A C 1
ATOM 3974 O O . VAL A 1 547 ? -6.175 -6.016 -15.048 1.00 98.19 547 VAL A O 1
ATOM 3977 N N . ASP A 1 548 ? -6.146 -7.471 -16.760 1.00 98.06 548 ASP A N 1
ATOM 3978 C CA . ASP A 1 548 ? -7.538 -7.936 -16.607 1.00 98.06 548 ASP A CA 1
ATOM 3979 C C . ASP A 1 548 ? -7.772 -8.552 -15.212 1.00 98.06 548 ASP A C 1
ATOM 3981 O O . ASP A 1 548 ? -8.678 -8.135 -14.487 1.00 98.06 548 ASP A O 1
ATOM 3985 N N . ALA A 1 549 ? -6.892 -9.445 -14.748 1.00 98.06 549 ALA A N 1
ATOM 3986 C CA . ALA A 1 549 ? -6.934 -10.002 -13.396 1.00 98.06 549 ALA A CA 1
ATOM 3987 C C . ALA A 1 549 ? -6.872 -8.917 -12.312 1.00 98.06 549 ALA A C 1
ATOM 3989 O O . ALA A 1 549 ? -7.712 -8.898 -11.407 1.00 98.06 549 ALA A O 1
ATOM 3990 N N . ARG A 1 550 ? -5.934 -7.964 -12.417 1.00 98.06 550 ARG A N 1
ATOM 3991 C CA . ARG A 1 550 ? -5.829 -6.844 -11.462 1.00 98.06 550 ARG A CA 1
ATOM 3992 C C . ARG A 1 550 ? -7.098 -5.986 -11.442 1.00 98.06 550 ARG A C 1
ATOM 3994 O O . ARG A 1 550 ? -7.550 -5.575 -10.371 1.00 98.06 550 ARG A O 1
ATOM 4001 N N . MET A 1 551 ? -7.706 -5.737 -12.598 1.00 97.75 551 MET A N 1
ATOM 4002 C CA . MET A 1 551 ? -8.951 -4.974 -12.724 1.00 97.75 551 MET A CA 1
ATOM 4003 C C . MET A 1 551 ? -10.157 -5.724 -12.146 1.00 97.75 551 MET A C 1
ATOM 4005 O O . MET A 1 551 ? -10.953 -5.126 -11.419 1.00 97.75 551 MET A O 1
ATOM 4009 N N . ARG A 1 552 ? -10.270 -7.040 -12.368 1.00 97.19 552 ARG A N 1
ATOM 4010 C CA . ARG A 1 552 ? -11.315 -7.873 -11.748 1.00 97.19 552 ARG A CA 1
ATOM 4011 C C . ARG A 1 552 ? -11.218 -7.887 -10.227 1.00 97.19 552 ARG A C 1
ATOM 4013 O O . ARG A 1 552 ? -12.239 -7.733 -9.556 1.00 97.19 552 ARG A O 1
ATOM 4020 N N . VAL A 1 553 ? -10.008 -8.022 -9.676 1.00 96.94 553 VAL A N 1
ATOM 4021 C CA . VAL A 1 553 ? -9.784 -7.950 -8.221 1.00 96.94 553 VAL A CA 1
ATOM 4022 C C . VAL A 1 553 ? -10.220 -6.589 -7.677 1.00 96.94 553 VAL A C 1
ATOM 4024 O O . VAL A 1 553 ? -10.915 -6.538 -6.661 1.00 96.94 553 VAL A O 1
ATOM 4027 N N . ARG A 1 554 ? -9.880 -5.489 -8.360 1.00 97.19 554 ARG A N 1
ATOM 4028 C CA . ARG A 1 554 ? -10.310 -4.133 -7.986 1.00 97.19 554 ARG A CA 1
ATOM 4029 C C . ARG A 1 554 ? -11.830 -3.977 -8.006 1.00 97.19 554 ARG A C 1
ATOM 4031 O O . ARG A 1 554 ? -12.411 -3.598 -6.993 1.00 97.19 554 ARG A O 1
ATOM 4038 N N . LEU A 1 555 ? -12.495 -4.335 -9.103 1.00 96.69 555 LEU A N 1
ATOM 4039 C CA . LEU A 1 555 ? -13.956 -4.245 -9.202 1.00 96.69 555 LEU A CA 1
ATOM 4040 C C . LEU A 1 555 ? -14.644 -5.078 -8.113 1.00 96.69 555 LEU A C 1
ATOM 4042 O O . LEU A 1 555 ? -15.506 -4.560 -7.407 1.00 96.69 555 LEU A O 1
ATOM 4046 N N . ARG A 1 556 ? -14.198 -6.319 -7.883 1.00 96.12 556 ARG A N 1
ATOM 4047 C CA . ARG A 1 556 ? -14.708 -7.154 -6.784 1.00 96.12 556 ARG A CA 1
ATOM 4048 C C . ARG A 1 556 ? -14.495 -6.500 -5.419 1.00 96.12 556 ARG A C 1
ATOM 4050 O O . ARG A 1 556 ? -15.381 -6.565 -4.571 1.00 96.12 556 ARG A O 1
ATOM 4057 N N . THR A 1 557 ? -13.341 -5.864 -5.213 1.00 96.00 557 THR A N 1
ATOM 4058 C CA . THR A 1 557 ? -13.019 -5.161 -3.964 1.00 96.00 557 THR A CA 1
ATOM 4059 C C . THR A 1 557 ? -14.037 -4.061 -3.680 1.00 96.00 557 THR A C 1
ATOM 4061 O O . THR A 1 557 ? -14.494 -3.983 -2.549 1.00 96.00 557 THR A O 1
ATOM 4064 N N . VAL A 1 558 ? -14.479 -3.296 -4.688 1.00 97.19 558 VAL A N 1
ATOM 4065 C CA . VAL A 1 558 ? -15.550 -2.293 -4.509 1.00 97.19 558 VAL A CA 1
ATOM 4066 C C . VAL A 1 558 ? -16.821 -2.942 -3.960 1.00 97.19 558 VAL A C 1
ATOM 4068 O O . VAL A 1 558 ? -17.339 -2.496 -2.940 1.00 97.19 558 VAL A O 1
ATOM 4071 N N . GLY A 1 559 ? -17.304 -4.023 -4.578 1.00 96.00 559 GLY A N 1
ATOM 4072 C CA . GLY A 1 559 ? -18.508 -4.718 -4.111 1.00 96.00 559 GLY A CA 1
ATOM 4073 C C . GLY A 1 559 ? -18.381 -5.271 -2.684 1.00 96.00 559 GLY A C 1
ATOM 4074 O O . GLY A 1 559 ? -19.332 -5.201 -1.904 1.00 96.00 559 GLY A O 1
ATOM 4075 N N . VAL A 1 560 ? -17.203 -5.786 -2.318 1.00 96.06 560 VAL A N 1
ATOM 4076 C CA . VAL A 1 560 ? -16.905 -6.260 -0.953 1.00 96.06 560 VAL A CA 1
ATOM 4077 C C . VAL A 1 560 ? -16.893 -5.100 0.041 1.00 96.06 560 VAL A C 1
ATOM 4079 O O . VAL A 1 560 ? -17.547 -5.187 1.076 1.00 96.06 560 VAL A O 1
ATOM 4082 N N . SER A 1 561 ? -16.219 -3.999 -0.288 1.00 97.19 561 SER A N 1
ATOM 4083 C CA . SER A 1 561 ? -16.156 -2.803 0.553 1.00 97.19 561 SER A CA 1
ATOM 4084 C C . SER A 1 561 ? -17.532 -2.211 0.823 1.00 97.19 561 SER A C 1
ATOM 4086 O O . SER A 1 561 ? -17.833 -1.867 1.959 1.00 97.19 561 SER A O 1
ATOM 4088 N N . LEU A 1 562 ? -18.407 -2.155 -0.185 1.00 96.62 562 LEU A N 1
ATOM 4089 C CA . LEU A 1 562 ? -19.778 -1.669 -0.003 1.00 96.62 562 LEU A CA 1
ATOM 4090 C C . LEU A 1 562 ? -20.586 -2.550 0.953 1.00 96.62 562 LEU A C 1
ATOM 4092 O O . LEU A 1 562 ? -21.359 -2.029 1.749 1.00 96.62 562 LEU A O 1
ATOM 4096 N N . ARG A 1 563 ? -20.390 -3.873 0.916 1.00 95.50 563 ARG A N 1
ATOM 4097 C CA . ARG A 1 563 ? -21.022 -4.799 1.869 1.00 95.50 563 ARG A CA 1
ATOM 4098 C C . ARG A 1 563 ? -20.511 -4.582 3.293 1.00 95.50 563 ARG A C 1
ATOM 4100 O O . ARG A 1 563 ? -21.297 -4.613 4.233 1.00 95.50 563 ARG A O 1
ATOM 4107 N N . ILE A 1 564 ? -19.204 -4.367 3.443 1.00 96.69 564 ILE A N 1
ATOM 4108 C CA . ILE A 1 564 ? -18.579 -4.090 4.741 1.00 96.69 564 ILE A CA 1
ATOM 4109 C C . ILE A 1 564 ? -19.082 -2.756 5.301 1.00 96.69 564 ILE A C 1
ATOM 4111 O O . ILE A 1 564 ? -19.474 -2.700 6.460 1.00 96.69 564 ILE A O 1
ATOM 4115 N N . LEU A 1 565 ? -19.129 -1.701 4.484 1.00 96.69 565 LEU A N 1
ATOM 4116 C CA . LEU A 1 565 ? -19.633 -0.382 4.880 1.00 96.69 565 LEU A CA 1
ATOM 4117 C C . LEU A 1 565 ? -21.098 -0.429 5.331 1.00 96.69 565 LEU A C 1
ATOM 4119 O O . LEU A 1 565 ? -21.441 0.169 6.348 1.00 96.69 565 LEU A O 1
ATOM 4123 N N . ASP A 1 566 ? -21.940 -1.176 4.618 1.00 94.25 566 ASP A N 1
ATOM 4124 C CA . ASP A 1 566 ? -23.348 -1.395 4.970 1.00 94.25 566 ASP A CA 1
ATOM 4125 C C . ASP A 1 566 ? -23.479 -2.083 6.344 1.00 94.25 566 ASP A C 1
ATOM 4127 O O . ASP A 1 566 ? -24.186 -1.604 7.234 1.00 94.25 566 ASP A O 1
ATOM 4131 N N . ALA A 1 567 ? -22.700 -3.147 6.570 1.00 94.06 567 ALA A N 1
ATOM 4132 C CA . ALA A 1 567 ? -22.668 -3.853 7.849 1.00 94.06 567 ALA A CA 1
ATOM 4133 C C . ALA A 1 567 ? -22.126 -2.976 8.995 1.00 94.06 567 ALA A C 1
ATOM 4135 O O . ALA A 1 567 ? -22.690 -2.970 10.094 1.00 94.06 567 ALA A O 1
ATOM 4136 N N . LEU A 1 568 ? -21.073 -2.194 8.736 1.00 94.50 568 LEU A N 1
ATOM 4137 C CA . LEU A 1 568 ? -20.510 -1.236 9.688 1.00 94.50 568 LEU A CA 1
ATOM 4138 C C . LEU A 1 568 ? -21.505 -0.130 10.042 1.00 94.50 568 LEU A C 1
ATOM 4140 O O . LEU A 1 568 ? -21.556 0.261 11.202 1.00 94.50 568 LEU A O 1
ATOM 4144 N N . GLY A 1 569 ? -22.345 0.328 9.109 1.00 93.00 569 GLY A N 1
ATOM 4145 C CA . GLY A 1 569 ? -23.424 1.276 9.415 1.00 93.00 569 GLY A CA 1
ATOM 4146 C C . GLY A 1 569 ? -24.372 0.731 10.489 1.00 93.00 569 GLY A C 1
ATOM 4147 O O . GLY A 1 569 ? -24.695 1.412 11.466 1.00 93.00 569 GLY A O 1
ATOM 4148 N N . GLY A 1 570 ? -24.733 -0.550 10.377 1.00 90.75 570 GLY A N 1
ATOM 4149 C CA . GLY A 1 570 ? -25.511 -1.256 11.394 1.00 90.75 570 GLY A CA 1
ATOM 4150 C C . GLY A 1 570 ? -24.789 -1.380 12.741 1.00 90.75 570 GLY A C 1
ATOM 4151 O O . GLY A 1 570 ? -25.406 -1.190 13.784 1.00 90.75 570 GLY A O 1
ATOM 4152 N N . VAL A 1 571 ? -23.490 -1.686 12.747 1.00 90.38 571 VAL A N 1
ATOM 4153 C CA . VAL A 1 571 ? -22.694 -1.778 13.987 1.00 90.38 571 VAL A CA 1
ATOM 4154 C C . VAL A 1 571 ? -22.568 -0.413 14.671 1.00 90.38 571 VAL A C 1
ATOM 4156 O O . VAL A 1 571 ? -22.840 -0.294 15.864 1.00 90.38 571 VAL A O 1
ATOM 4159 N N . LEU A 1 572 ? -22.208 0.621 13.911 1.00 90.62 572 LEU A N 1
ATOM 4160 C CA . LEU A 1 572 ? -21.921 1.962 14.418 1.00 90.62 572 LEU A CA 1
ATOM 4161 C C . LEU A 1 572 ? -23.179 2.707 14.877 1.00 90.62 572 LEU A C 1
ATOM 4163 O O . LEU A 1 572 ? -23.107 3.449 15.850 1.00 90.62 572 LEU A O 1
ATOM 4167 N N . SER A 1 573 ? -24.340 2.460 14.259 1.00 88.12 573 SER A N 1
ATOM 4168 C CA . SER A 1 573 ? -25.628 3.013 14.727 1.00 88.12 573 SER A CA 1
ATOM 4169 C C . SER A 1 573 ? -26.031 2.542 16.129 1.00 88.12 573 SER A C 1
ATOM 4171 O O . SER A 1 573 ? -26.798 3.224 16.804 1.00 88.12 573 SER A O 1
ATOM 4173 N N . ARG A 1 574 ? -25.528 1.384 16.574 1.00 85.12 574 ARG A N 1
ATOM 4174 C CA . ARG A 1 574 ? -25.804 0.814 17.904 1.00 85.12 574 ARG A CA 1
ATOM 4175 C C . ARG A 1 574 ? -24.692 1.077 18.917 1.00 85.12 574 ARG A C 1
ATOM 4177 O O . ARG A 1 574 ? -24.842 0.712 20.081 1.00 85.12 574 ARG A O 1
ATOM 4184 N N . ALA A 1 575 ? -23.570 1.644 18.483 1.00 78.06 575 ALA A N 1
ATOM 4185 C CA . ALA A 1 575 ? -22.417 1.841 19.341 1.00 78.06 575 ALA A CA 1
ATOM 4186 C C . ALA A 1 575 ? -22.633 3.045 20.268 1.00 78.06 575 ALA A C 1
ATOM 4188 O O . ALA A 1 575 ? -23.042 4.120 19.833 1.00 78.06 575 ALA A O 1
ATOM 4189 N N . GLN A 1 576 ? -22.348 2.861 21.556 1.00 70.31 576 GLN A N 1
ATOM 4190 C CA . GLN A 1 576 ? -22.263 3.972 22.502 1.00 70.31 576 GLN A CA 1
ATOM 4191 C C . GLN A 1 576 ? -20.938 4.710 22.285 1.00 70.31 576 GLN A C 1
ATOM 4193 O O . GLN A 1 576 ? -19.960 4.025 21.993 1.00 70.31 576 GLN A O 1
ATOM 4198 N N . PRO A 1 577 ? -20.884 6.048 22.435 1.00 67.75 577 PRO A N 1
ATOM 4199 C CA . PRO A 1 577 ? -19.632 6.796 22.356 1.00 67.75 577 PRO A CA 1
ATOM 4200 C C . PRO A 1 577 ? -18.581 6.199 23.293 1.00 67.75 577 PRO A C 1
ATOM 4202 O O . PRO A 1 577 ? -18.886 5.923 24.459 1.00 67.75 577 PRO A O 1
ATOM 4205 N N . ALA A 1 578 ? -17.359 5.997 22.801 1.00 66.75 578 ALA A N 1
ATOM 4206 C CA . ALA A 1 578 ? -16.268 5.571 23.659 1.00 66.75 578 ALA A CA 1
ATOM 4207 C C . ALA A 1 578 ? -15.969 6.681 24.678 1.00 66.75 578 ALA A C 1
ATOM 4209 O O . ALA A 1 578 ? -16.012 7.870 24.357 1.00 66.75 578 ALA A O 1
ATOM 4210 N N . ALA A 1 579 ? -15.695 6.292 25.926 1.00 61.78 579 ALA A N 1
ATOM 4211 C CA . ALA A 1 579 ? -15.205 7.237 26.920 1.00 61.78 579 ALA A CA 1
ATOM 4212 C C . ALA A 1 579 ? -13.872 7.815 26.434 1.00 61.78 579 ALA A C 1
ATOM 4214 O O . ALA A 1 579 ? -13.042 7.080 25.900 1.00 61.78 579 ALA A O 1
ATOM 4215 N N . ASP A 1 580 ? -13.675 9.117 26.626 1.00 57.50 580 ASP A N 1
ATOM 4216 C CA . ASP A 1 580 ? -12.445 9.789 26.226 1.00 57.50 580 ASP A CA 1
ATOM 4217 C C . ASP A 1 580 ? -11.275 9.254 27.066 1.00 57.50 580 ASP A C 1
ATOM 4219 O O . ASP A 1 580 ? -11.066 9.643 28.216 1.00 57.50 580 ASP A O 1
ATOM 4223 N N . THR A 1 581 ? -10.542 8.284 26.519 1.00 55.28 581 THR A N 1
ATOM 4224 C CA . THR A 1 581 ? -9.350 7.701 27.152 1.00 55.28 581 THR A CA 1
ATOM 4225 C C . THR A 1 581 ? -8.083 8.494 26.832 1.00 55.28 581 THR A C 1
ATOM 4227 O O . THR A 1 581 ? -6.985 7.950 26.933 1.00 55.28 581 THR A O 1
ATOM 4230 N N . ALA A 1 582 ? -8.203 9.766 26.431 1.00 53.00 582 ALA A N 1
ATOM 4231 C CA . ALA A 1 582 ? -7.081 10.658 26.149 1.00 53.00 582 ALA A CA 1
ATOM 4232 C C . ALA A 1 582 ? -6.292 11.038 27.420 1.00 53.00 582 ALA A C 1
ATOM 4234 O O . ALA A 1 582 ? -6.180 12.202 27.795 1.00 53.00 582 ALA A O 1
ATOM 4235 N N . SER A 1 583 ? -5.687 10.063 28.095 1.00 54.75 583 SER A N 1
ATOM 4236 C CA . SER A 1 583 ? -4.486 10.334 28.875 1.00 54.75 583 SER A CA 1
ATOM 4237 C C . SER A 1 583 ? -3.321 10.439 27.900 1.00 54.75 583 SER A C 1
ATOM 4239 O O . SER A 1 583 ? -3.123 9.510 27.119 1.00 54.75 583 SER A O 1
ATOM 4241 N N . SER A 1 584 ? -2.533 11.519 27.948 1.00 55.94 584 SER A N 1
ATOM 4242 C CA . SER A 1 584 ? -1.208 11.534 27.314 1.00 55.94 584 SER A CA 1
ATOM 4243 C C . SER A 1 584 ? -0.419 10.350 27.867 1.00 55.94 584 SER A C 1
ATOM 4245 O O . SER A 1 584 ? -0.101 10.360 29.061 1.00 55.94 584 SER A O 1
ATOM 4247 N N . PRO A 1 585 ? -0.134 9.312 27.069 1.00 60.25 585 PRO A N 1
ATOM 4248 C CA . PRO A 1 585 ? 0.539 8.148 27.603 1.00 60.25 585 PRO A CA 1
ATOM 4249 C C . PRO A 1 585 ? 2.003 8.523 27.837 1.00 60.25 585 PRO A C 1
ATOM 4251 O O . PRO A 1 585 ? 2.800 8.649 26.909 1.00 60.25 585 PRO A O 1
ATOM 4254 N N . VAL A 1 586 ? 2.365 8.738 29.099 1.00 67.44 586 VAL A N 1
ATOM 4255 C CA . VAL A 1 586 ? 3.768 8.744 29.505 1.00 67.44 586 VAL A CA 1
ATOM 4256 C C . VAL A 1 586 ? 4.160 7.282 29.626 1.00 67.44 586 VAL A C 1
ATOM 4258 O O . VAL A 1 586 ? 3.743 6.593 30.554 1.00 67.44 586 VAL A O 1
ATOM 4261 N N . GLY A 1 587 ? 4.906 6.791 28.649 1.00 79.44 587 GLY A N 1
ATOM 4262 C CA . GLY A 1 587 ? 5.337 5.407 28.640 1.00 79.44 587 GLY A CA 1
ATOM 4263 C C . GLY A 1 587 ? 6.423 5.158 27.614 1.00 79.44 587 GLY A C 1
ATOM 4264 O O . GLY A 1 587 ? 6.536 5.868 26.608 1.00 79.44 587 GLY A O 1
ATOM 4265 N N . ASP A 1 588 ? 7.197 4.125 27.908 1.00 90.50 588 ASP A N 1
ATOM 4266 C CA . ASP A 1 588 ? 8.244 3.600 27.053 1.00 90.50 588 ASP A CA 1
ATOM 4267 C C . ASP A 1 588 ? 7.813 2.213 26.590 1.00 90.50 588 ASP A C 1
ATOM 4269 O O . ASP A 1 588 ? 7.238 1.434 27.356 1.00 90.50 588 ASP A O 1
ATOM 4273 N N . GLY A 1 589 ? 8.105 1.889 25.340 1.00 91.50 589 GLY A N 1
ATOM 4274 C CA . GLY A 1 589 ? 7.784 0.578 24.806 1.00 91.50 589 GLY A CA 1
ATOM 4275 C C . GLY A 1 589 ? 7.970 0.505 23.308 1.00 91.50 589 GLY A C 1
ATOM 4276 O O . GLY A 1 589 ? 8.211 1.503 22.632 1.00 91.50 589 GLY A O 1
ATOM 4277 N N . GLU A 1 590 ? 7.854 -0.701 22.779 1.00 92.12 590 GLU A N 1
ATOM 4278 C CA . GLU A 1 590 ? 7.888 -0.935 21.346 1.00 92.12 590 GLU A CA 1
ATOM 4279 C C . GLU A 1 590 ? 6.639 -1.678 20.912 1.00 92.12 590 GLU A C 1
ATOM 4281 O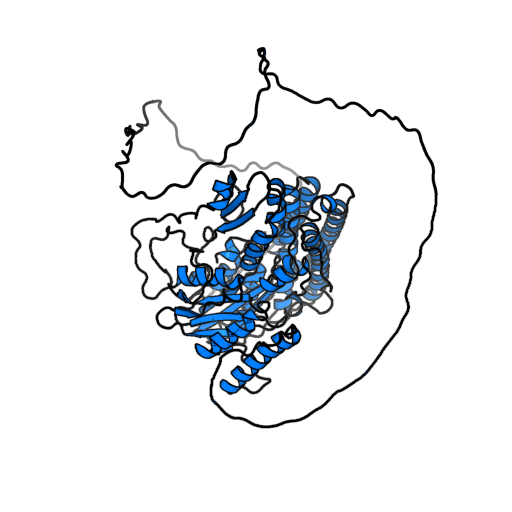 O . GLU A 1 590 ? 6.093 -2.491 21.659 1.00 92.12 590 GLU A O 1
ATOM 4286 N N . GLY A 1 591 ? 6.195 -1.387 19.700 1.00 92.44 591 GLY A N 1
ATOM 4287 C CA . GLY A 1 591 ? 4.969 -1.945 19.168 1.00 92.44 591 GLY A CA 1
ATOM 4288 C C . GLY A 1 591 ? 4.994 -2.020 17.657 1.00 92.44 591 GLY A C 1
ATOM 4289 O O . GLY A 1 591 ? 5.781 -1.368 16.970 1.00 92.44 591 GLY A O 1
ATOM 4290 N N . THR A 1 592 ? 4.104 -2.848 17.147 1.00 93.69 592 THR A N 1
ATOM 4291 C CA . THR A 1 592 ? 3.886 -3.109 15.736 1.00 93.69 592 THR A CA 1
ATOM 4292 C C . THR A 1 592 ? 2.430 -2.852 15.388 1.00 93.69 592 THR A C 1
ATOM 4294 O O . THR A 1 592 ? 1.528 -2.973 16.213 1.00 93.69 592 THR A O 1
ATOM 4297 N N . GLY A 1 593 ? 2.179 -2.460 14.152 1.00 93.62 593 GLY A N 1
ATOM 4298 C CA . GLY A 1 593 ? 0.828 -2.169 13.708 1.00 93.62 593 GLY A CA 1
ATOM 4299 C C . GLY A 1 593 ? 0.703 -2.336 12.215 1.00 93.62 593 GLY A C 1
ATOM 4300 O O . GLY A 1 593 ? 1.672 -2.192 11.469 1.00 93.62 593 GLY A O 1
ATOM 4301 N N . TRP A 1 594 ? -0.500 -2.668 11.769 1.00 94.31 594 TRP A N 1
ATOM 4302 C CA . TRP A 1 594 ? -0.754 -2.939 10.367 1.00 94.31 594 TRP A CA 1
ATOM 4303 C C . TRP A 1 594 ? -2.141 -2.494 9.926 1.00 94.31 594 TRP A C 1
ATOM 4305 O O . TRP A 1 594 ? -3.069 -2.343 10.726 1.00 94.31 594 TRP A O 1
ATOM 4315 N N . ALA A 1 595 ? -2.260 -2.305 8.618 1.00 95.44 595 ALA A N 1
ATOM 4316 C CA . ALA A 1 595 ? -3.513 -2.123 7.910 1.00 95.44 595 ALA A CA 1
ATOM 4317 C C . ALA A 1 595 ? -3.369 -2.667 6.483 1.00 95.44 595 ALA A C 1
ATOM 4319 O O . ALA A 1 595 ? -2.302 -2.585 5.874 1.00 95.44 595 ALA A O 1
ATOM 4320 N N . GLU A 1 596 ? -4.452 -3.193 5.919 1.00 95.38 596 GLU A N 1
ATOM 4321 C CA . GLU A 1 596 ? -4.530 -3.402 4.471 1.00 95.38 596 GLU A CA 1
ATOM 4322 C C . GLU A 1 596 ? -4.884 -2.053 3.827 1.00 95.38 596 GLU A C 1
ATOM 4324 O O . GLU A 1 596 ? -6.023 -1.598 3.933 1.00 95.38 596 GLU A O 1
ATOM 4329 N N . GLY A 1 597 ? -3.941 -1.392 3.162 1.00 95.12 597 GLY A N 1
ATOM 4330 C CA . GLY A 1 597 ? -4.229 -0.237 2.311 1.00 95.12 597 GLY A CA 1
ATOM 4331 C C . GLY A 1 597 ? -4.961 -0.648 1.025 1.00 95.12 597 GLY A C 1
ATOM 4332 O O . GLY A 1 597 ? -5.114 -1.841 0.750 1.00 95.12 597 GLY A O 1
ATOM 4333 N N . PRO A 1 598 ? -5.449 0.295 0.201 1.00 94.19 598 PRO A N 1
ATOM 4334 C CA . PRO A 1 598 ? -6.206 -0.043 -1.012 1.00 94.19 598 PRO A CA 1
ATOM 4335 C C . PRO A 1 598 ? -5.414 -0.836 -2.057 1.00 94.19 598 PRO A C 1
ATOM 4337 O O . PRO A 1 598 ? -6.006 -1.591 -2.829 1.00 94.19 598 PRO A O 1
ATOM 4340 N N . ARG A 1 599 ? -4.086 -0.680 -2.061 1.00 92.12 599 ARG A N 1
ATOM 4341 C CA . ARG A 1 599 ? -3.161 -1.332 -2.999 1.00 92.12 599 ARG A CA 1
ATOM 4342 C C . ARG A 1 599 ? -2.440 -2.533 -2.385 1.00 92.12 599 ARG A C 1
ATOM 4344 O O . ARG A 1 599 ? -2.236 -3.520 -3.093 1.00 92.12 599 ARG A O 1
ATOM 4351 N N . GLY A 1 600 ? -2.162 -2.511 -1.081 1.00 93.50 600 GLY A N 1
ATOM 4352 C CA . GLY A 1 600 ? -1.566 -3.635 -0.363 1.00 93.50 600 GLY A CA 1
ATOM 4353 C C . GLY A 1 600 ? -1.301 -3.373 1.112 1.00 93.50 600 GLY A C 1
ATOM 4354 O O . GLY A 1 600 ? -1.837 -2.437 1.702 1.00 93.50 600 GLY A O 1
ATOM 4355 N N . ALA A 1 601 ? -0.515 -4.258 1.716 1.00 94.00 601 ALA A N 1
ATOM 4356 C CA . ALA A 1 601 ? -0.257 -4.263 3.146 1.00 94.00 601 ALA A CA 1
ATOM 4357 C C . ALA A 1 601 ? 0.665 -3.112 3.570 1.00 94.00 601 ALA A C 1
ATOM 4359 O O . ALA A 1 601 ? 1.719 -2.902 2.973 1.00 94.00 601 ALA A O 1
ATOM 4360 N N . ILE A 1 602 ? 0.300 -2.440 4.659 1.00 95.44 602 ILE A N 1
ATOM 4361 C CA . ILE A 1 602 ? 1.081 -1.380 5.297 1.00 95.44 602 ILE A CA 1
ATOM 4362 C C . ILE A 1 602 ? 1.391 -1.828 6.719 1.00 95.44 602 ILE A C 1
ATOM 4364 O O . ILE A 1 602 ? 0.483 -2.210 7.462 1.00 95.44 602 ILE A O 1
ATOM 4368 N N . ARG A 1 603 ? 2.670 -1.796 7.098 1.00 95.00 603 ARG A N 1
ATOM 4369 C CA . ARG A 1 603 ? 3.135 -2.211 8.424 1.00 95.00 603 ARG A CA 1
ATOM 4370 C C . ARG A 1 603 ? 4.058 -1.174 9.038 1.00 95.00 603 ARG A C 1
ATOM 4372 O O . ARG A 1 603 ? 4.840 -0.525 8.346 1.00 95.00 603 ARG A O 1
ATOM 4379 N N . TYR A 1 604 ? 3.961 -1.062 10.351 1.00 96.06 604 TYR A N 1
ATOM 4380 C CA . TYR A 1 604 ? 4.733 -0.159 11.179 1.00 96.06 604 TYR A CA 1
ATOM 4381 C C . TYR A 1 604 ? 5.381 -0.926 12.317 1.00 96.06 604 TYR A C 1
ATOM 4383 O O . TYR A 1 604 ? 4.758 -1.800 12.920 1.00 96.06 604 TYR A O 1
ATOM 4391 N N . TRP A 1 605 ? 6.603 -0.534 12.642 1.00 95.38 605 TRP A N 1
ATOM 4392 C CA . TRP A 1 605 ? 7.207 -0.752 13.948 1.00 95.38 605 TRP A CA 1
ATOM 4393 C C . TRP A 1 605 ? 7.517 0.610 14.557 1.00 95.38 605 TRP A C 1
ATOM 4395 O O . TRP A 1 605 ? 7.926 1.533 13.848 1.00 95.38 605 TRP A O 1
ATOM 4405 N N . VAL A 1 606 ? 7.318 0.747 15.862 1.00 95.25 606 VAL A N 1
ATOM 4406 C CA . VAL A 1 606 ? 7.606 1.974 16.597 1.00 95.25 606 VAL A CA 1
ATOM 4407 C C . VAL A 1 606 ? 8.314 1.674 17.905 1.00 95.25 606 VAL A C 1
ATOM 4409 O O . VAL A 1 606 ? 8.069 0.648 18.540 1.00 95.25 606 VAL A O 1
ATOM 4412 N N . ARG A 1 607 ? 9.133 2.629 18.340 1.00 93.88 607 ARG A N 1
ATOM 4413 C CA . ARG A 1 607 ? 9.640 2.728 19.707 1.00 93.88 607 ARG A CA 1
ATOM 4414 C C . ARG A 1 607 ? 9.171 4.045 20.301 1.00 93.88 607 ARG A C 1
ATOM 4416 O O . ARG A 1 607 ? 9.524 5.103 19.784 1.00 93.88 607 ARG A O 1
ATOM 4423 N N . MET A 1 608 ? 8.395 3.965 21.372 1.00 93.69 608 MET A N 1
ATOM 4424 C CA . MET A 1 608 ? 7.969 5.095 22.188 1.00 93.69 608 MET A CA 1
ATOM 4425 C C . MET A 1 608 ? 8.963 5.303 23.333 1.00 93.69 608 MET A C 1
ATOM 4427 O O . MET A 1 608 ? 9.413 4.333 23.946 1.00 93.69 608 MET A O 1
ATOM 4431 N N . GLN A 1 609 ? 9.302 6.559 23.612 1.00 93.38 609 GLN A N 1
ATOM 4432 C CA . GLN A 1 609 ? 10.099 6.960 24.767 1.00 93.38 609 GLN A CA 1
ATOM 4433 C C . GLN A 1 609 ? 9.563 8.283 25.310 1.00 93.38 609 GLN A C 1
ATOM 4435 O O . GLN A 1 609 ? 9.406 9.240 24.553 1.00 93.38 609 GLN A O 1
ATOM 4440 N N . ALA A 1 610 ? 9.268 8.339 26.607 1.00 90.06 610 ALA A N 1
ATOM 4441 C CA . ALA A 1 610 ? 8.677 9.494 27.277 1.00 90.06 610 ALA A CA 1
ATOM 4442 C C . ALA A 1 610 ? 7.424 10.041 26.554 1.00 90.06 610 ALA A C 1
ATOM 4444 O O . ALA A 1 610 ? 7.215 11.251 26.477 1.00 90.06 610 ALA A O 1
ATOM 4445 N N . GLY A 1 611 ? 6.598 9.148 25.991 1.00 85.81 611 GLY A N 1
ATOM 4446 C CA . GLY A 1 611 ? 5.389 9.518 25.243 1.00 85.81 611 GLY A CA 1
ATOM 4447 C C . GLY A 1 611 ? 5.632 10.101 23.843 1.00 85.81 611 GLY A C 1
ATOM 4448 O O . GLY A 1 611 ? 4.680 10.516 23.186 1.00 85.81 611 GLY A O 1
ATOM 4449 N N . GLN A 1 612 ? 6.875 10.111 23.359 1.00 93.69 612 GLN A N 1
ATOM 4450 C CA . GLN A 1 612 ? 7.245 10.546 22.011 1.00 93.69 612 GLN A CA 1
ATOM 4451 C C . GLN A 1 612 ? 7.736 9.373 21.164 1.00 93.69 612 GLN A C 1
ATOM 4453 O O . GLN A 1 612 ? 8.222 8.364 21.676 1.00 93.69 612 GLN A O 1
ATOM 4458 N N . LEU A 1 613 ? 7.644 9.519 19.846 1.00 94.94 613 LEU A N 1
ATOM 4459 C CA . LEU A 1 613 ? 8.111 8.511 18.906 1.00 94.94 613 LEU A CA 1
ATOM 4460 C C . LEU A 1 613 ? 9.641 8.583 18.755 1.00 94.94 613 LEU A C 1
ATOM 4462 O O . LEU A 1 613 ? 10.163 9.402 18.004 1.00 94.94 613 LEU A O 1
ATOM 4466 N N . ALA A 1 614 ? 10.382 7.728 19.454 1.00 93.56 614 ALA A N 1
ATOM 4467 C CA . ALA A 1 614 ? 11.845 7.697 19.403 1.00 93.56 614 ALA A CA 1
ATOM 4468 C C . ALA A 1 614 ? 12.383 7.065 18.109 1.00 93.56 614 ALA A C 1
ATOM 4470 O O . ALA A 1 614 ? 13.413 7.488 17.582 1.00 93.56 614 ALA A O 1
ATOM 4471 N N . ALA A 1 615 ? 11.702 6.045 17.583 1.00 93.00 615 ALA A N 1
ATOM 4472 C CA . ALA A 1 615 ? 12.051 5.423 16.310 1.00 93.00 615 ALA A CA 1
ATOM 4473 C C . ALA A 1 615 ? 10.813 4.879 15.593 1.00 93.00 615 ALA A C 1
ATOM 4475 O O . ALA A 1 615 ? 9.813 4.539 16.225 1.00 93.00 615 ALA A O 1
ATOM 4476 N N . VAL A 1 616 ? 10.907 4.787 14.266 1.00 95.56 616 VAL A N 1
ATOM 4477 C CA . VAL A 1 616 ? 9.849 4.269 13.399 1.00 95.56 616 VAL A CA 1
ATOM 4478 C C . VAL A 1 616 ? 10.455 3.486 12.238 1.00 95.56 616 VAL A C 1
ATOM 4480 O O . VAL A 1 616 ? 11.427 3.927 11.625 1.00 95.56 616 VAL A O 1
ATOM 4483 N N . GLY A 1 617 ? 9.869 2.328 11.954 1.00 95.25 617 GLY A N 1
ATOM 4484 C CA . GLY A 1 617 ? 10.087 1.529 10.755 1.00 95.25 617 GLY A CA 1
ATOM 4485 C C . GLY A 1 617 ? 8.791 1.475 9.960 1.00 95.25 617 GLY A C 1
ATOM 4486 O O . GLY A 1 617 ? 7.746 1.143 10.520 1.00 95.25 617 GLY A O 1
ATOM 4487 N N . ILE A 1 618 ? 8.843 1.822 8.674 1.00 95.56 618 ILE A N 1
ATOM 4488 C CA . ILE A 1 618 ? 7.673 1.866 7.789 1.00 95.56 618 ILE A CA 1
ATOM 4489 C C . ILE A 1 618 ? 7.912 0.877 6.656 1.00 95.56 618 ILE A C 1
ATOM 4491 O O . ILE A 1 618 ? 8.885 1.001 5.918 1.00 95.56 618 ILE A O 1
ATOM 4495 N N . CYS A 1 619 ? 7.027 -0.105 6.523 1.00 93.25 619 CYS A N 1
ATOM 4496 C CA . CYS A 1 619 ? 7.051 -1.067 5.430 1.00 93.25 619 CYS A CA 1
ATOM 4497 C C . CYS A 1 619 ? 5.765 -0.917 4.615 1.00 93.25 619 CYS A C 1
ATOM 4499 O O . CYS A 1 619 ? 4.680 -1.293 5.065 1.00 93.25 619 CYS A O 1
ATOM 4501 N N . GLU A 1 620 ? 5.903 -0.345 3.425 1.00 91.00 620 GLU A N 1
ATOM 4502 C CA . GLU A 1 620 ? 4.824 -0.133 2.464 1.00 91.00 620 GLU A CA 1
ATOM 4503 C C . GLU A 1 620 ? 4.972 -1.116 1.286 1.00 91.00 620 GLU A C 1
ATOM 4505 O O . GLU A 1 620 ? 6.053 -1.649 1.038 1.00 91.00 620 GLU A O 1
ATOM 4510 N N . SER A 1 621 ? 3.875 -1.403 0.589 1.00 91.31 621 SER A N 1
ATOM 4511 C CA . SER A 1 621 ? 3.796 -2.377 -0.501 1.00 91.31 621 SER A CA 1
ATOM 4512 C C . SER A 1 621 ? 4.324 -1.887 -1.858 1.00 91.31 621 SER A C 1
ATOM 4514 O O . SER A 1 621 ? 4.726 -2.716 -2.680 1.00 91.31 621 SER A O 1
ATOM 4516 N N . THR A 1 622 ? 4.366 -0.573 -2.102 1.00 92.81 622 THR A N 1
ATOM 4517 C CA . THR A 1 622 ? 4.758 0.021 -3.389 1.00 92.81 622 THR A CA 1
ATOM 4518 C C . THR A 1 622 ? 6.166 -0.375 -3.821 1.00 92.81 622 THR A C 1
ATOM 4520 O O . THR A 1 622 ? 6.285 -0.748 -4.983 1.00 92.81 622 THR A O 1
ATOM 4523 N N . PRO A 1 623 ? 7.219 -0.379 -2.975 1.00 92.50 623 PRO A N 1
ATOM 4524 C CA . PRO A 1 623 ? 8.545 -0.846 -3.392 1.00 92.50 623 PRO A CA 1
ATOM 4525 C C . PRO A 1 623 ? 8.524 -2.216 -4.087 1.00 92.50 623 PRO A C 1
ATOM 4527 O O . PRO A 1 623 ? 9.074 -2.379 -5.176 1.00 92.50 623 PRO A O 1
ATOM 4530 N N . ALA A 1 624 ? 7.803 -3.188 -3.520 1.00 93.19 624 ALA A N 1
ATOM 4531 C CA . ALA A 1 624 ? 7.643 -4.507 -4.127 1.00 93.19 624 ALA A CA 1
ATOM 4532 C C . ALA A 1 624 ? 6.801 -4.455 -5.415 1.00 93.19 624 ALA A C 1
ATOM 4534 O O . ALA A 1 624 ? 7.118 -5.132 -6.396 1.00 93.19 624 ALA A O 1
ATOM 4535 N N . HIS A 1 625 ? 5.735 -3.644 -5.447 1.00 95.00 625 HIS A N 1
ATOM 4536 C CA . HIS A 1 625 ? 4.925 -3.447 -6.657 1.00 95.00 625 HIS A CA 1
ATOM 4537 C C . HIS A 1 625 ? 5.701 -2.768 -7.790 1.00 95.00 625 HIS A C 1
ATOM 4539 O O . HIS A 1 625 ? 5.443 -3.078 -8.950 1.00 95.00 625 HIS A O 1
ATOM 4545 N N . MET A 1 626 ? 6.655 -1.887 -7.482 1.00 92.94 626 MET A N 1
ATOM 4546 C CA . MET A 1 626 ? 7.509 -1.226 -8.471 1.00 92.94 626 MET A CA 1
ATOM 4547 C C . MET A 1 626 ? 8.406 -2.236 -9.170 1.00 92.94 626 MET A C 1
ATOM 4549 O O . MET A 1 626 ? 8.332 -2.351 -10.392 1.00 92.94 626 MET A O 1
ATOM 4553 N N . LEU A 1 627 ? 9.141 -3.048 -8.409 1.00 93.38 627 LEU A N 1
ATOM 4554 C CA . LEU A 1 627 ? 9.953 -4.132 -8.972 1.00 93.38 627 LEU A CA 1
ATOM 4555 C C . LEU A 1 627 ? 9.098 -5.121 -9.776 1.00 93.38 627 LEU A C 1
ATOM 4557 O O . LEU A 1 627 ? 9.476 -5.555 -10.862 1.00 93.38 627 LEU A O 1
ATOM 4561 N N . ALA A 1 628 ? 7.900 -5.442 -9.281 1.00 95.75 628 ALA A N 1
ATOM 4562 C CA . ALA A 1 628 ? 6.973 -6.310 -9.999 1.00 95.75 628 ALA A CA 1
ATOM 4563 C C . ALA A 1 628 ? 6.501 -5.692 -11.323 1.00 95.75 628 ALA A C 1
ATOM 4565 O O . ALA A 1 628 ? 6.347 -6.406 -12.315 1.00 95.75 628 ALA A O 1
ATOM 4566 N N . SER A 1 629 ? 6.297 -4.373 -11.356 1.00 95.62 629 SER A N 1
ATOM 4567 C CA . SER A 1 629 ? 5.929 -3.666 -12.578 1.00 95.62 629 SER A CA 1
ATOM 4568 C C . SER A 1 629 ? 7.064 -3.661 -13.600 1.00 95.62 629 SER A C 1
ATOM 4570 O O . SER A 1 629 ? 6.788 -3.870 -14.774 1.00 95.62 629 SER A O 1
ATOM 4572 N N . GLU A 1 630 ? 8.328 -3.506 -13.185 1.00 93.75 630 GLU A N 1
ATOM 457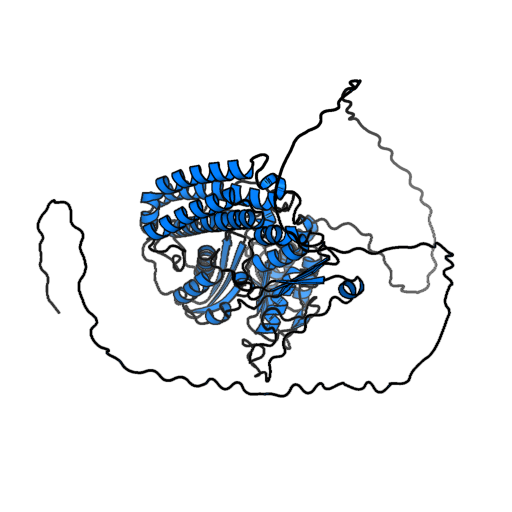3 C CA . GLU A 1 630 ? 9.486 -3.580 -14.093 1.00 93.75 630 GLU A CA 1
ATOM 4574 C C . GLU A 1 630 ? 9.514 -4.913 -14.834 1.00 93.75 630 GLU A C 1
ATOM 4576 O O . GLU A 1 630 ? 9.690 -4.952 -16.049 1.00 93.75 630 GLU A O 1
ATOM 4581 N N . ILE A 1 631 ? 9.263 -6.004 -14.110 1.00 94.69 631 ILE A N 1
ATOM 4582 C CA . ILE A 1 631 ? 9.220 -7.349 -14.683 1.00 94.69 631 ILE A CA 1
ATOM 4583 C C . ILE A 1 631 ? 8.011 -7.523 -15.599 1.00 94.69 631 ILE A C 1
ATOM 4585 O O . ILE A 1 631 ? 8.162 -8.039 -16.700 1.00 94.69 631 ILE A O 1
ATOM 4589 N N . ALA A 1 632 ? 6.829 -7.068 -15.182 1.00 95.88 632 ALA A N 1
ATOM 4590 C CA . ALA A 1 632 ? 5.618 -7.175 -15.993 1.00 95.88 632 ALA A CA 1
ATOM 4591 C C . ALA A 1 632 ? 5.664 -6.323 -17.273 1.00 95.88 632 ALA A C 1
ATOM 4593 O O . ALA A 1 632 ? 4.937 -6.601 -18.221 1.00 95.88 632 ALA A O 1
ATOM 4594 N N . MET A 1 633 ? 6.484 -5.273 -17.296 1.00 94.12 633 MET A N 1
ATOM 4595 C CA . MET A 1 633 ? 6.683 -4.415 -18.462 1.00 94.12 633 MET A CA 1
ATOM 4596 C C . MET A 1 633 ? 7.678 -5.007 -19.469 1.00 94.12 633 MET A C 1
ATOM 4598 O O . MET A 1 633 ? 7.669 -4.595 -20.626 1.00 94.12 633 MET A O 1
ATOM 4602 N N . ARG A 1 634 ? 8.510 -5.982 -19.077 1.00 91.19 634 ARG A N 1
ATOM 4603 C CA . ARG A 1 634 ? 9.409 -6.663 -20.020 1.00 91.19 634 ARG A CA 1
ATOM 4604 C C . ARG A 1 634 ? 8.613 -7.416 -21.076 1.00 91.19 634 ARG A C 1
ATOM 4606 O O . ARG A 1 634 ? 7.559 -7.982 -20.802 1.00 91.19 634 ARG A O 1
ATOM 4613 N N . ASP A 1 635 ? 9.126 -7.369 -22.296 1.00 88.88 635 ASP A N 1
ATOM 4614 C CA . ASP A 1 635 ? 8.517 -7.878 -23.520 1.00 88.88 635 ASP A CA 1
ATOM 4615 C C . ASP A 1 635 ? 7.184 -7.220 -23.904 1.00 88.88 635 ASP A C 1
ATOM 4617 O O . ASP A 1 635 ? 6.638 -7.553 -24.957 1.00 88.88 635 ASP A O 1
ATOM 4621 N N . ALA A 1 636 ? 6.658 -6.265 -23.131 1.00 92.56 636 ALA A N 1
ATOM 4622 C CA . ALA A 1 636 ? 5.455 -5.532 -23.502 1.00 92.56 636 ALA A CA 1
ATOM 4623 C C . ALA A 1 636 ? 5.707 -4.632 -24.719 1.00 92.56 636 ALA A C 1
ATOM 4625 O O . ALA A 1 636 ? 6.831 -4.180 -24.964 1.00 92.56 636 ALA A O 1
ATOM 4626 N N . HIS A 1 637 ? 4.644 -4.370 -25.479 1.00 92.00 637 HIS A N 1
ATOM 4627 C CA . HIS A 1 637 ? 4.677 -3.346 -26.514 1.00 92.00 637 HIS A CA 1
ATOM 4628 C C . HIS A 1 637 ? 4.690 -1.962 -25.847 1.00 92.00 637 HIS A C 1
ATOM 4630 O O . HIS A 1 637 ? 3.995 -1.744 -24.853 1.00 92.00 637 HIS A O 1
ATOM 4636 N N . ASP A 1 638 ? 5.462 -1.020 -26.379 1.00 85.75 638 ASP A N 1
ATOM 4637 C CA . ASP A 1 638 ? 5.615 0.331 -25.825 1.00 85.75 638 ASP A CA 1
ATOM 4638 C C . ASP A 1 638 ? 4.268 1.063 -25.654 1.00 85.75 638 ASP A C 1
ATOM 4640 O O . ASP A 1 638 ? 4.034 1.727 -24.645 1.00 85.75 638 ASP A O 1
ATOM 4644 N N . THR A 1 639 ? 3.333 0.865 -26.582 1.00 89.81 639 THR A N 1
ATOM 4645 C CA . THR A 1 639 ? 1.967 1.414 -26.510 1.00 89.81 639 THR A CA 1
ATOM 4646 C C . THR A 1 639 ? 1.123 0.863 -25.359 1.00 89.81 639 THR A C 1
ATOM 4648 O O . THR A 1 639 ? 0.184 1.532 -24.930 1.00 89.81 639 THR A O 1
ATOM 4651 N N . ASP A 1 640 ? 1.432 -0.329 -24.844 1.00 92.94 640 ASP A N 1
ATOM 4652 C CA . ASP A 1 640 ? 0.688 -0.955 -23.739 1.00 92.94 640 ASP A CA 1
ATOM 4653 C C . ASP A 1 640 ? 1.180 -0.468 -22.368 1.00 92.94 640 ASP A C 1
ATOM 4655 O O . ASP A 1 640 ? 0.520 -0.659 -21.340 1.00 92.94 640 ASP A O 1
ATOM 4659 N N . MET A 1 641 ? 2.335 0.198 -22.340 1.00 90.31 641 MET A N 1
ATOM 4660 C CA . MET A 1 641 ? 3.021 0.617 -21.122 1.00 90.31 641 MET A CA 1
ATOM 4661 C C . MET A 1 641 ? 2.175 1.490 -20.192 1.00 90.31 641 MET A C 1
ATOM 4663 O O . MET A 1 641 ? 2.137 1.187 -18.995 1.00 90.31 641 MET A O 1
ATOM 4667 N N . PRO A 1 642 ? 1.436 2.512 -20.672 1.00 90.56 642 PRO A N 1
ATOM 4668 C CA . PRO A 1 642 ? 0.597 3.322 -19.791 1.00 90.56 642 PRO A CA 1
ATOM 4669 C C . PRO A 1 642 ? -0.466 2.489 -19.062 1.00 90.56 642 PRO A C 1
ATOM 4671 O O . PRO A 1 642 ? -0.721 2.705 -17.875 1.00 90.56 642 PRO A O 1
ATOM 4674 N N . VAL A 1 643 ? -1.054 1.504 -19.749 1.00 95.44 643 VAL A N 1
ATOM 4675 C CA . VAL A 1 643 ? -2.081 0.607 -19.199 1.00 95.44 643 VAL A CA 1
ATOM 4676 C C . VAL A 1 643 ? -1.470 -0.335 -18.161 1.00 95.44 643 VAL A C 1
ATOM 4678 O O . VAL A 1 643 ? -2.007 -0.469 -17.056 1.00 95.44 643 VAL A O 1
ATOM 4681 N N . ILE A 1 644 ? -0.325 -0.948 -18.481 1.00 96.00 644 ILE A N 1
ATOM 4682 C CA . ILE A 1 644 ? 0.396 -1.841 -17.565 1.00 96.00 644 ILE A CA 1
ATOM 4683 C C . ILE A 1 644 ? 0.799 -1.075 -16.306 1.00 96.00 644 ILE A C 1
ATOM 4685 O O . ILE A 1 644 ? 0.420 -1.482 -15.208 1.00 96.00 644 ILE A O 1
ATOM 4689 N N . MET A 1 645 ? 1.468 0.068 -16.450 1.00 92.50 645 MET A N 1
ATOM 4690 C CA . MET A 1 645 ? 1.934 0.902 -15.342 1.00 92.50 645 MET A CA 1
ATOM 4691 C C . MET A 1 645 ? 0.785 1.321 -14.413 1.00 92.50 645 MET A C 1
ATOM 4693 O O . MET A 1 645 ? 0.844 1.101 -13.200 1.00 92.50 645 MET A O 1
ATOM 4697 N N . ARG A 1 646 ? -0.312 1.857 -14.970 1.00 93.50 646 ARG A N 1
ATOM 4698 C CA . ARG A 1 646 ? -1.489 2.267 -14.181 1.00 93.50 646 ARG A CA 1
ATOM 4699 C C . ARG A 1 646 ? -2.120 1.099 -13.428 1.00 93.50 646 ARG A C 1
ATOM 4701 O O . ARG A 1 646 ? -2.616 1.284 -12.319 1.00 93.50 646 ARG A O 1
ATOM 4708 N N . SER A 1 647 ? -2.059 -0.112 -13.983 1.00 96.62 647 SER A N 1
ATOM 4709 C CA . SER A 1 647 ? -2.661 -1.292 -13.362 1.00 96.62 647 SER A CA 1
ATOM 4710 C C . SER A 1 647 ? -1.978 -1.740 -12.065 1.00 96.62 647 SER A C 1
ATOM 4712 O O . SER A 1 647 ? -2.611 -2.448 -11.278 1.00 96.62 647 SER A O 1
ATOM 4714 N N . PHE A 1 648 ? -0.734 -1.331 -11.797 1.00 95.94 648 PHE A N 1
ATOM 4715 C CA . PHE A 1 648 ? -0.059 -1.633 -10.530 1.00 95.94 648 PHE A CA 1
ATOM 4716 C C . PHE A 1 648 ? -0.496 -0.706 -9.393 1.00 95.94 648 PHE A C 1
ATOM 4718 O O . PHE A 1 648 ? -0.458 -1.121 -8.242 1.00 95.94 648 PHE A O 1
ATOM 4725 N N . GLY A 1 649 ? -1.013 0.492 -9.695 1.00 91.00 649 GLY A N 1
ATOM 4726 C CA . GLY A 1 649 ? -1.428 1.449 -8.666 1.00 91.00 649 GLY A CA 1
ATOM 4727 C C . GLY A 1 649 ? -0.253 1.869 -7.782 1.00 91.00 649 GLY A C 1
ATOM 4728 O O . GLY A 1 649 ? -0.319 1.747 -6.568 1.00 91.00 649 GLY A O 1
ATOM 4729 N N . LEU A 1 650 ? 0.842 2.328 -8.383 1.00 91.69 650 LEU A N 1
ATOM 4730 C CA . LEU A 1 650 ? 2.048 2.715 -7.648 1.00 91.69 650 LEU A CA 1
ATOM 4731 C C . LEU A 1 650 ? 1.846 4.051 -6.911 1.00 91.69 650 LEU A C 1
ATOM 4733 O O . LEU A 1 650 ? 1.126 4.935 -7.391 1.00 91.69 650 LEU A O 1
ATOM 4737 N N . SER A 1 651 ? 2.474 4.207 -5.743 1.00 91.31 651 SER A N 1
ATOM 4738 C CA . SER A 1 651 ? 2.592 5.488 -5.036 1.00 91.31 651 SER A CA 1
ATOM 4739 C C . SER A 1 651 ? 4.066 5.866 -4.854 1.00 91.31 651 SER A C 1
ATOM 4741 O O . SER A 1 651 ? 4.694 5.409 -3.900 1.00 91.31 651 SER A O 1
ATOM 4743 N N . PRO A 1 652 ? 4.638 6.718 -5.727 1.00 91.38 652 PRO A N 1
ATOM 4744 C CA . PRO A 1 652 ? 6.021 7.174 -5.571 1.00 91.38 652 PRO A CA 1
ATOM 4745 C C . PRO A 1 652 ? 6.317 7.751 -4.185 1.00 91.38 652 PRO A C 1
ATOM 4747 O O . PRO A 1 652 ? 7.331 7.449 -3.572 1.00 91.38 652 PRO A O 1
ATOM 4750 N N . ALA A 1 653 ? 5.360 8.503 -3.640 1.00 91.44 653 ALA A N 1
ATOM 4751 C CA . ALA A 1 653 ? 5.446 9.060 -2.299 1.00 91.44 653 ALA A CA 1
ATOM 4752 C C . ALA A 1 653 ? 5.468 7.992 -1.188 1.00 91.44 653 ALA A C 1
ATOM 4754 O O . ALA A 1 653 ? 6.132 8.205 -0.178 1.00 91.44 653 ALA A O 1
ATOM 4755 N N . GLY A 1 654 ? 4.763 6.868 -1.366 1.00 91.12 654 GLY A N 1
ATOM 4756 C CA . GLY A 1 654 ? 4.789 5.735 -0.435 1.00 91.12 654 GLY A CA 1
ATOM 4757 C C . GLY A 1 654 ? 6.090 4.928 -0.501 1.00 91.12 654 GLY A C 1
ATOM 4758 O O . GLY A 1 654 ? 6.558 4.451 0.529 1.00 91.12 654 GLY A O 1
ATOM 4759 N N . ALA A 1 655 ? 6.703 4.829 -1.685 1.00 91.75 655 ALA A N 1
ATOM 4760 C CA . ALA A 1 655 ? 8.004 4.182 -1.866 1.00 91.75 655 ALA A CA 1
ATOM 4761 C C . ALA A 1 655 ? 9.176 5.019 -1.321 1.00 91.75 655 ALA A C 1
ATOM 4763 O O . ALA A 1 655 ? 10.140 4.451 -0.813 1.00 91.75 655 ALA A O 1
ATOM 4764 N N . ASP A 1 656 ? 9.090 6.349 -1.411 1.00 92.25 656 ASP A N 1
ATOM 4765 C CA . ASP A 1 656 ? 10.187 7.248 -1.032 1.00 92.25 656 ASP A CA 1
ATOM 4766 C C . ASP A 1 656 ? 10.209 7.626 0.455 1.00 92.25 656 ASP A C 1
ATOM 4768 O O . ASP A 1 656 ? 11.276 7.959 0.968 1.00 92.25 656 ASP A O 1
ATOM 4772 N N . LEU A 1 657 ? 9.055 7.580 1.135 1.00 88.56 657 LEU A N 1
ATOM 4773 C CA . LEU A 1 657 ? 8.846 7.944 2.551 1.00 88.56 657 LEU A CA 1
ATOM 4774 C C . LEU A 1 657 ? 9.228 9.396 2.923 1.00 88.56 657 LEU A C 1
ATOM 4776 O O . LEU A 1 657 ? 10.351 9.678 3.407 1.00 88.56 657 LEU A O 1
#

Nearest PDB structures (foldseek):
  7z84-assembly1_C  TM=8.651E-01  e=1.001E-23  Escherichia coli BL21(DE3)
  7p7j-assembly1_C  TM=8.555E-01  e=4.506E-23  Escherichia coli BL21(DE3)
  7z83-assembly1_C  TM=8.577E-01  e=3.367E-23  Escherichia coli BL21(DE3)
  7p7l-assembly1_C  TM=8.547E-01  e=8.467E-23  Escherichia coli BL21(DE3)
  8j9j-assembly1_S2  TM=8.764E-01  e=3.343E-16  Euglena gracilis

Secondary structure (DSSP, 8-state):
--------------------PPP----------------PPP---------PPPPPP-------PPP--------------------------------------------------------------------------------HHHHHHHHHHHHHHHHHHTT--TTS--SEEE--HHHHHHHHHHHHH--TTEEEEEE-SSEEEEEE-SSTT--EEEEEE-BTTEEE-STTT-TTHHHHHHHHHHHH--EEET-S--S-SS-SS--SEE-TTSSS-EE--S--PPP----HHHHHTT-EEEEE-S--SSSSPP-EEEEEESTTB-SEEEEE--TT---HHHHHTT--HHHHHHHHTTT-TTSHHHHHHHHHHHHHHHTT----HHHHHHHHHHHHHHHHHHHHHHHHHHHHHTT-HHHHHHHHHHHHHHHHHHHHHHS-SS-TT---SS---TTHHHHHTTHHHHHHHHHHHHHHHHHHHHSTTSHHHHSTTSS---HHHHHHTT--HHHHHHTT----GGGGSTT--TTSSPP---SS-SHHHHHHHHHHHHHHHHHHHHHHHHHHHTPPPPP---------EEEEEEEE-SSSEEEEEEEEETTEEEEEEEE-SHHHHHHHHHHHHTT-BGGGHHHHHHHH---HHHHH-

Radius of gyration: 32.56 Å; Cα contacts (8 Å, |Δi|>4): 1065; chains: 1; bounding box: 92×117×103 Å

Organism: NCBI:txid108528

Solvent-accessible surface area (backbone atoms only — not comparable to full-atom values): 38380 Å² total; per-residue (Å²): 135,89,82,85,86,89,79,86,89,86,85,88,84,89,81,83,88,78,93,77,82,84,83,87,87,87,84,89,87,84,89,87,81,90,79,88,89,81,88,83,76,86,89,75,85,85,72,87,77,81,78,81,86,78,90,82,91,85,84,89,81,90,85,82,88,80,86,79,87,82,82,86,86,83,89,85,83,87,90,80,88,87,80,89,80,87,83,81,88,82,90,82,81,89,82,91,85,86,80,88,80,88,86,83,90,81,84,90,82,86,85,85,85,84,90,83,89,86,81,90,84,88,86,88,87,87,87,84,91,86,90,81,89,78,93,74,90,80,78,82,76,80,84,69,83,80,48,73,66,60,48,52,52,48,51,52,51,49,52,49,54,52,30,51,75,71,73,31,59,98,84,60,68,66,52,59,46,82,36,53,74,69,57,46,50,54,51,43,58,47,27,56,74,51,24,47,28,48,58,40,50,45,61,80,81,54,34,41,37,38,37,33,34,85,45,95,86,48,64,37,40,38,30,34,66,48,54,96,49,29,45,80,37,50,21,70,44,21,63,51,43,31,61,35,47,17,41,33,26,48,34,45,56,36,43,47,46,70,46,76,52,85,61,69,38,50,54,55,35,71,57,64,44,44,18,80,69,28,99,75,57,46,78,44,89,74,70,48,71,65,79,78,79,73,61,62,69,44,58,72,69,72,25,46,78,47,78,43,52,50,77,74,86,64,99,63,67,30,40,26,39,43,33,37,23,59,77,56,36,22,76,41,48,46,82,46,56,24,74,37,46,71,50,47,67,65,67,32,43,71,24,44,66,70,57,33,30,50,55,32,18,64,39,28,88,62,32,16,42,24,40,19,48,6,47,36,40,5,53,28,50,18,62,70,52,83,64,55,68,56,33,30,32,43,52,40,45,51,37,38,55,44,26,43,35,37,42,27,48,38,54,16,48,26,25,49,56,69,66,37,58,67,58,18,50,53,25,50,53,52,24,46,52,51,29,52,46,34,27,75,54,71,76,31,55,66,63,53,71,73,64,59,73,68,41,39,38,80,65,31,58,51,46,28,79,44,28,66,62,56,40,54,54,47,52,55,49,49,55,50,52,50,53,49,34,69,32,93,89,21,58,46,69,75,36,51,80,38,39,47,34,52,43,69,55,35,39,45,35,33,37,41,30,44,64,13,26,6,9,56,36,86,70,64,55,51,87,74,33,75,47,57,65,92,82,67,68,81,85,87,59,33,70,70,14,14,37,32,31,30,48,52,48,41,56,52,48,41,60,42,36,46,52,50,44,46,52,46,21,61,52,35,63,70,51,73,80,50,70,80,64,81,63,84,61,76,38,62,32,59,18,54,18,55,29,51,30,64,52,17,45,34,39,29,38,34,30,37,44,81,38,19,28,64,40,75,40,75,30,52,37,35,55,28,45,51,58,47,46,30,58,15,44,39,70,32,48,62,88,49,43,59,33,41,57,36,53,65,57,73,41,43,25,45,55,37,52

Foldseek 3Di:
DDDDDDDDDDDDDDDDDDDDDDDDDDDDDDDDDDDDDDDDDDDDDDDDDDDDDDDDDDDDDDDDDDDDDDDDDDDDDDDDDDDDDDDDDDDDDDDDDDDYDDDDDDDDDDDDDDDDDDDDDDDDDDDDDDDDDDDDPDDDDPDDPQDPVNLLVLVVVLQCVQCVVVVHHVPRRDLEGEDEQVSVVSVLVSLLSFVLQWFEWADQLFWIWTWGDSDFPRTRIYIYGQDPLEGAFSCVRFVLHLLRQLVRCQQAVRHHPPRPDNAHQACQQPDQWGNVSYPDIDGDDDRDRNDDPPPVVLVVLVWDKDKDFLCNPDPAHGKIKIFTGSDFFTAFIDIRFNSLFDCLQVVQAQAFLLVNLLSQLPLFLLFSLFSSQQSLQFVCQFLVHDADLLLLQLSLLLQLLSLLLSLLVLLLQLCVLVVVPVLNVLSVVLSVLSLVLCCQQPVGSRCRSVRDRSDFSVSLQSLLVCLVVNLVVSVVSLVVSVCQQPPPPHDLVVFQPALAFAQVLCSSLNAFALLNLLHFHDHDSLPVRRSHDPPLDDDHGHNRSTLSSSSVSSSVSNVSSSSSSSVSSVVSNPDDGHDPPPDLRQDWGKGKGWHQHSLGIWIKIFTDHRSGTNGIDIRDNQSSLNVSLRVSSGRGGNSCNSSSVSSNSHHSSNSND

Sequence (657 aa):
MALGACDGGLDRACGHGGRGRWPGGYDGLRPCDDGRVPVRAPAGTFRAVARAAAPCPFRPAAHPAIRGDDDDGDGGGTGVGLGHGRAAAGAVAAVCGGVGGSGRHGRAITPGGDAGRCAGAQCQRAGPAGAAGGRACGRGVSGGTVTMAQVRDGLTALVARWAEAQGGGPGDVPWRFHLTEDAWRDLLACLVADPSPFVGMWCDGRAVFVVLAPQVGEMLVISTPVEMQRYWGLSCACPAAGVYERMIHDLWGVEALDARDLRPWLDHGAWGVTWPLSDRPVPVQGASVAEFREVAEVMRAGGTICEYGPADGGFHAPAYLRLAVPGARVVDAQWWMGYAHRGIGARMRGSDPAQALRLAARIDGAASVAHQAALARAMEQALRQEVAGQVAATRAMFCELERVATVLFDVGGVAEAAGDVRLARECAQAREHVLAFCYAAFGRRMLMDVVTFGGDGGDAAAFASRAEEVCTWLRGAHARLEALYRHPRGLGGLVRGLGVLSADMARQLGVTGVVARASGREGDLRHLTPGYHDGWLPAGVEQAGDVDARMRVRLRTVGVSLRILDALGGVLSRAQPAADTASSPVGDGEGTGWAEGPRGAIRYWVRMQAGQLAAVGICESTPAHMLASEIAMRDAHDTDMPVIMRSFGLSPAGADL

InterPro domains:
  IPR001135 NADH-quinone oxidoreductase, subunit D [PF00346] (427-567)
  IPR029014 [NiFe]-hydrogenase, large subunit [G3DSA:1.10.645.10] (304-656)
  IPR029014 [NiFe]-hydrogenase, large subunit [SSF56762] (316-656)
  IPR037232 NADH:ubiquinone oxidoreductase, 30kDa subunit superfamily [SSF143243] (193-318)
  IPR052197 Complex I 49 kDa subunit-like [PTHR43485] (204-657)